Protein AF-A0A2S9XYD6-F1 (afdb_monomer)

Mean predicted aligned error: 16.91 Å

Radius of gyration: 27.88 Å; Cα contacts (8 Å, |Δi|>4): 523; chains: 1; bounding box: 84×80×68 Å

Nearest PDB structures (foldseek):
  3k44-assembly1_A  TM=4.300E-01  e=2.271E-01  Drosophila melanogaster
  6gta-assembly1_A  TM=2.934E-01  e=1.760E+00  Thermotoga maritima MSB8
  5suh-assembly1_C-2  TM=3.205E-01  e=5.047E+00  Mycolicibacterium smegmatis MC2 155
  5suh-assembly1_B-2  TM=2.736E-01  e=3.994E+00  Mycolicibacterium smegmatis MC2 155
  5suh-assembly1_A-2  TM=3.154E-01  e=6.015E+00  Mycolicibacterium smegmatis MC2 155

Solvent-accessible surface area (backbone atoms only — not comparable to full-atom values): 23695 Å² total; per-residue (Å²): 142,81,85,87,82,84,85,84,84,80,90,78,91,77,90,86,85,86,87,85,83,87,88,89,79,87,80,84,76,85,83,82,86,86,80,91,91,69,65,84,63,58,71,66,64,77,74,80,84,94,51,73,71,56,54,34,54,48,51,48,53,48,50,46,54,20,38,73,76,52,46,61,59,59,38,48,50,30,44,76,68,64,58,45,28,86,97,55,54,53,90,41,55,76,44,81,45,76,38,70,56,34,66,46,99,87,69,50,65,38,46,30,28,38,43,34,33,30,70,91,77,43,56,36,36,43,36,33,40,68,34,63,84,63,79,85,62,90,66,47,66,64,52,49,50,58,50,49,49,69,74,39,74,87,45,50,55,32,73,36,36,37,20,54,62,87,71,79,65,73,87,40,42,46,40,37,38,57,61,48,70,62,56,56,96,83,49,61,66,52,45,51,53,46,41,52,46,30,57,79,66,61,40,30,54,68,83,85,52,77,84,45,72,70,63,58,63,44,52,60,59,49,52,53,52,50,52,52,52,23,52,36,52,30,50,40,39,51,53,52,53,52,42,43,75,72,70,45,72,77,74,58,60,67,68,66,68,70,48,50,67,58,36,37,54,46,25,53,54,32,35,76,76,43,78,28,44,36,52,64,51,42,99,55,74,40,22,47,37,38,36,40,35,68,52,99,90,45,50,26,37,38,45,32,42,36,29,49,62,87,42,55,68,65,41,53,55,52,48,58,36,57,69,68,50,85,62,90,54,62,43,84,45,83,57,85,69,32,40,30,36,28,36,73,43,59,43,88,80,47,93,46,64,64,54,51,31,49,51,52,48,52,54,39,50,58,34,40,78,55,50,48,50,76,61,29,65,32,58,49,77,54,70,82,60,53,74,70,62,75,78,78,76,87,81,85,84,91,133

Sequence (399 aa):
MADVWVSSTIILAYDTEMTGAVSGELSPRIPRTLDERGGHLSALFRWQSGKRSQLENFCTEALASAIVSQPGPFLDLLECAEMLPAQVTAAQVEELRVSTQGPTETGKLVDLQLTLRLAGGKRAAVWIEVKVGTGLRTGQLESYAKELERVHGGEPWRLLVLSCTPEGPARDNLRWQQVRAMIPADAHSHWLDLRVFLEEKQVADIYDEGLTVHEFAMVDPARVVLRKVARAMAELSRRLAKAKQGGQSALWPKGFPNKEQKILNLVATTFRRGSGFVIGGYRVGPRLQLGVRATSEGPEAFVMIKTRKSHVQTRKKVWAVLDTIAEPTFGLVDAGPMEARGVSLALAKLSTQDELVGWWFGKLEVLADAGALELCGGSINTAEADEADEADEDGEDES

Organism: NCBI:txid215803

Structure (mmCIF, N/CA/C/O backbone):
data_AF-A0A2S9XYD6-F1
#
_entry.id   AF-A0A2S9XYD6-F1
#
loop_
_atom_site.group_PDB
_atom_site.id
_atom_site.type_symbol
_atom_site.label_atom_id
_atom_site.label_alt_id
_atom_site.label_comp_id
_atom_site.label_asym_id
_atom_site.label_entity_id
_atom_site.label_seq_id
_atom_site.pdbx_PDB_ins_code
_atom_site.Cartn_x
_atom_site.Cartn_y
_atom_site.Cartn_z
_atom_site.occupancy
_atom_site.B_iso_or_equiv
_atom_site.auth_seq_id
_atom_site.auth_comp_id
_atom_site.auth_asym_id
_atom_site.auth_atom_id
_atom_site.pdbx_PDB_model_num
ATOM 1 N N . MET A 1 1 ? -42.966 10.841 32.890 1.00 35.75 1 MET A N 1
ATOM 2 C CA . MET A 1 1 ? -42.869 11.333 31.502 1.00 35.75 1 MET A CA 1
ATOM 3 C C . MET A 1 1 ? -42.266 12.719 31.585 1.00 35.75 1 MET A C 1
ATOM 5 O O . MET A 1 1 ? -42.975 13.637 31.964 1.00 35.75 1 MET A O 1
ATOM 9 N N . ALA A 1 2 ? -40.949 12.819 31.417 1.00 26.22 2 ALA A N 1
ATOM 10 C CA . ALA A 1 2 ? -40.203 14.059 31.587 1.00 26.22 2 ALA A CA 1
ATOM 11 C C . ALA A 1 2 ? -39.113 14.138 30.510 1.00 26.22 2 ALA A C 1
ATOM 13 O O . ALA A 1 2 ? -38.232 13.283 30.451 1.00 26.22 2 ALA A O 1
ATOM 14 N N . ASP A 1 3 ? -39.316 15.115 29.634 1.00 26.77 3 ASP A N 1
ATOM 15 C CA . ASP A 1 3 ? -38.415 15.917 28.805 1.00 26.77 3 ASP A CA 1
ATOM 16 C C . ASP A 1 3 ? -36.954 15.476 28.626 1.00 26.77 3 ASP A C 1
ATOM 18 O O . ASP A 1 3 ? -36.132 15.513 29.541 1.00 26.77 3 ASP A O 1
ATOM 22 N N . VAL A 1 4 ? -36.614 15.186 27.367 1.00 26.62 4 VAL A N 1
ATOM 23 C CA . VAL A 1 4 ? -35.241 15.085 26.864 1.00 26.62 4 VAL A CA 1
ATOM 24 C C . VAL A 1 4 ? -34.813 16.459 26.349 1.00 26.62 4 VAL A C 1
ATOM 26 O O . VAL A 1 4 ? -35.324 16.945 25.342 1.00 26.62 4 VAL A O 1
ATOM 29 N N . TRP A 1 5 ? -33.852 17.076 27.033 1.00 22.19 5 TRP A N 1
ATOM 30 C CA . TRP A 1 5 ? -33.085 18.214 26.529 1.00 22.19 5 TRP A CA 1
ATOM 31 C C . TRP A 1 5 ? -31.882 17.694 25.733 1.00 22.19 5 TRP A C 1
ATOM 33 O O . TRP A 1 5 ? -30.969 17.101 26.306 1.00 22.19 5 TRP A O 1
ATOM 43 N N . VAL A 1 6 ? -31.853 17.942 24.422 1.00 25.81 6 VAL A N 1
ATOM 44 C CA . VAL A 1 6 ? -30.637 17.822 23.603 1.00 25.81 6 VAL A CA 1
ATOM 45 C C . VAL A 1 6 ? -30.049 19.221 23.455 1.00 25.81 6 VAL A C 1
ATOM 47 O O . VAL A 1 6 ? -30.620 20.074 22.781 1.00 25.81 6 VAL A O 1
ATOM 50 N N . SER A 1 7 ? -28.915 19.464 24.113 1.00 24.05 7 SER A N 1
ATOM 51 C CA . SER A 1 7 ? -28.093 20.655 23.898 1.00 24.05 7 SER A CA 1
ATOM 52 C C . SER A 1 7 ? -27.025 20.321 22.861 1.00 24.05 7 SER A C 1
ATOM 54 O O . SER A 1 7 ? -26.114 19.535 23.126 1.00 24.05 7 SER A O 1
ATOM 56 N N . SER A 1 8 ? -27.161 20.885 21.664 1.00 25.23 8 SER A N 1
ATOM 57 C CA . SER A 1 8 ? -26.139 20.858 20.620 1.00 25.23 8 SER A CA 1
ATOM 58 C C . SER A 1 8 ? -25.418 22.202 20.622 1.00 25.23 8 SER A C 1
ATOM 60 O O . SER A 1 8 ? -25.946 23.187 20.112 1.00 25.23 8 SER A O 1
ATOM 62 N N . THR A 1 9 ? -24.205 22.242 21.170 1.00 24.05 9 THR A N 1
ATOM 63 C CA . THR A 1 9 ? -23.305 23.392 21.018 1.00 24.05 9 THR A CA 1
ATOM 64 C C . THR A 1 9 ? -22.173 22.996 20.079 1.00 24.05 9 THR A C 1
ATOM 66 O O . THR A 1 9 ? -21.242 22.301 20.475 1.00 24.05 9 THR A O 1
ATOM 69 N N . ILE A 1 10 ? -22.263 23.447 18.828 1.00 27.02 10 ILE A N 1
ATOM 70 C CA . ILE A 1 10 ? -21.140 23.522 17.888 1.00 27.02 10 ILE A CA 1
ATOM 71 C C . ILE A 1 10 ? -20.657 24.973 17.933 1.00 27.02 10 ILE A C 1
ATOM 73 O O . ILE A 1 10 ? -21.407 25.882 17.579 1.00 27.02 10 ILE A O 1
ATOM 77 N N . ILE A 1 11 ? -19.423 25.202 18.385 1.00 24.36 11 ILE A N 1
ATOM 78 C CA . ILE A 1 11 ? -18.780 26.518 18.314 1.00 24.36 11 ILE A CA 1
ATOM 79 C C . ILE A 1 11 ? -18.077 26.611 16.958 1.00 24.36 11 ILE A C 1
ATOM 81 O O . ILE A 1 11 ? -17.048 25.980 16.741 1.00 24.36 11 ILE A O 1
ATOM 85 N N . LEU A 1 12 ? -18.634 27.413 16.053 1.00 26.06 12 LEU A N 1
ATOM 86 C CA . LEU A 1 12 ? -17.931 27.942 14.887 1.00 26.06 12 LEU A CA 1
ATOM 87 C C . LEU A 1 12 ? -17.745 29.440 15.118 1.00 26.06 12 LEU A C 1
ATOM 89 O O . LEU A 1 12 ? -18.715 30.195 15.116 1.00 26.06 12 LEU A O 1
ATOM 93 N N . ALA A 1 13 ? -16.504 29.863 15.343 1.00 24.27 13 ALA A N 1
ATOM 94 C CA . ALA A 1 13 ? -16.139 31.270 15.326 1.00 24.27 13 ALA A CA 1
ATOM 95 C C . ALA A 1 13 ? -15.828 31.675 13.879 1.00 24.27 13 ALA A C 1
ATOM 97 O O . ALA A 1 13 ? -14.881 31.162 13.286 1.00 24.27 13 ALA A O 1
ATOM 98 N N . TYR A 1 14 ? -16.617 32.593 13.324 1.00 25.62 14 TYR A N 1
ATOM 99 C CA . TYR A 1 14 ? -16.227 33.402 12.174 1.00 25.62 14 TYR A CA 1
ATOM 100 C C . TYR A 1 14 ? -16.579 34.854 12.466 1.00 25.62 14 TYR A C 1
ATOM 102 O O . TYR A 1 14 ? -17.727 35.179 12.762 1.00 25.62 14 TYR A O 1
ATOM 110 N N . ASP A 1 15 ? -15.549 35.688 12.398 1.00 24.64 15 ASP A N 1
ATOM 111 C CA . ASP A 1 15 ? -15.621 37.136 12.476 1.00 24.64 15 ASP A CA 1
ATOM 112 C C . ASP A 1 15 ? -15.988 37.691 11.090 1.00 24.64 15 ASP A C 1
ATOM 114 O O . ASP A 1 15 ? -15.498 37.211 10.061 1.00 24.64 15 ASP A O 1
ATOM 118 N N . THR A 1 16 ? -16.881 38.674 11.061 1.00 30.19 16 THR A N 1
ATOM 119 C CA . THR A 1 16 ? -17.364 39.342 9.848 1.00 30.19 16 THR A CA 1
ATOM 120 C C . THR A 1 16 ? -17.144 40.832 9.992 1.00 30.19 16 THR A C 1
ATOM 122 O O . THR A 1 16 ? -17.830 41.448 10.799 1.00 30.19 16 THR A O 1
ATOM 125 N N . GLU A 1 17 ? -16.348 41.425 9.104 1.00 28.00 17 GLU A N 1
ATOM 126 C CA . GLU A 1 17 ? -16.620 42.776 8.615 1.00 28.00 17 GLU A CA 1
ATOM 127 C C . GLU A 1 17 ? -16.407 42.867 7.101 1.00 28.00 17 GLU A C 1
ATOM 129 O O . GLU A 1 17 ? -15.483 42.304 6.515 1.00 28.00 17 GLU A O 1
ATOM 134 N N . MET A 1 18 ? -17.370 43.541 6.474 1.00 29.17 18 MET A N 1
ATOM 135 C CA . MET A 1 18 ? -17.528 43.745 5.042 1.00 29.17 18 MET A CA 1
ATOM 136 C C . MET A 1 18 ? -16.587 44.830 4.505 1.00 29.17 18 MET A C 1
ATOM 138 O O . MET A 1 18 ? -16.356 45.831 5.173 1.00 29.17 18 MET A O 1
ATOM 142 N N . THR A 1 19 ? -16.195 44.733 3.231 1.00 29.86 19 THR A N 1
ATOM 143 C CA . THR A 1 19 ? -16.656 45.613 2.125 1.00 29.86 19 THR A CA 1
ATOM 144 C C . THR A 1 19 ? -15.774 45.427 0.880 1.00 29.86 19 THR A C 1
ATOM 146 O O . THR A 1 19 ? -14.556 45.384 0.984 1.00 29.86 19 THR A O 1
ATOM 149 N N . GLY A 1 20 ? -16.386 45.365 -0.315 1.00 24.34 20 GLY A N 1
ATOM 150 C CA . GLY A 1 20 ? -15.692 45.687 -1.576 1.00 24.34 20 GLY A CA 1
ATOM 151 C C . GLY A 1 20 ? -15.721 44.653 -2.715 1.00 24.34 20 GLY A C 1
ATOM 152 O O . GLY A 1 20 ? -14.798 43.872 -2.866 1.00 24.34 20 GLY A O 1
ATOM 153 N N . ALA A 1 21 ? -16.755 44.749 -3.556 1.00 26.66 21 ALA A N 1
ATOM 154 C CA . ALA A 1 21 ? -16.766 44.597 -5.024 1.00 26.66 21 ALA A CA 1
ATOM 155 C C . ALA A 1 21 ? -16.168 43.359 -5.763 1.00 26.66 21 ALA A C 1
ATOM 157 O O . ALA A 1 21 ? -14.971 43.249 -5.980 1.00 26.66 21 ALA A O 1
ATOM 158 N N . VAL A 1 22 ? -17.106 42.592 -6.347 1.00 29.48 22 VAL A N 1
ATOM 159 C CA . VAL A 1 22 ? -17.207 42.092 -7.747 1.00 29.48 22 VAL A CA 1
ATOM 160 C C . VAL A 1 22 ? -16.173 41.099 -8.330 1.00 29.48 22 VAL A C 1
ATOM 162 O O . VAL A 1 22 ? -14.982 41.366 -8.434 1.00 29.48 22 VAL A O 1
ATOM 165 N N . SER A 1 23 ? -16.756 40.048 -8.938 1.00 27.61 23 SER A N 1
ATOM 166 C CA . SER A 1 23 ? -16.216 38.999 -9.831 1.00 27.61 23 SER A CA 1
ATOM 167 C C . SER A 1 23 ? -15.609 37.802 -9.088 1.00 27.61 23 SER A C 1
ATOM 169 O O . SER A 1 23 ? -14.739 37.958 -8.251 1.00 27.61 23 SER A O 1
ATOM 171 N N . GLY A 1 24 ? -16.056 36.561 -9.252 1.00 28.22 24 GLY A N 1
ATOM 172 C CA . GLY A 1 24 ? -16.915 35.969 -10.264 1.00 28.22 24 GLY A CA 1
ATOM 173 C C . GLY A 1 24 ? -16.474 34.520 -10.433 1.00 28.22 24 GLY A C 1
ATOM 174 O O . GLY A 1 24 ? -15.631 34.275 -11.273 1.00 28.22 24 GLY A O 1
ATOM 175 N N . GLU A 1 25 ? -16.995 33.601 -9.614 1.00 27.06 25 GLU A N 1
ATOM 176 C CA . GLU A 1 25 ? -17.104 32.161 -9.907 1.00 27.06 25 GLU A CA 1
ATOM 177 C C . GLU A 1 25 ? -17.920 31.476 -8.793 1.00 27.06 25 GLU A C 1
ATOM 179 O O . GLU A 1 25 ? -17.652 31.607 -7.598 1.00 27.06 25 GLU A O 1
ATOM 184 N N . LEU A 1 26 ? -19.006 30.817 -9.195 1.00 27.12 26 LEU A N 1
ATOM 185 C CA . LEU A 1 26 ? -20.009 30.207 -8.326 1.00 27.12 26 LEU A CA 1
ATOM 186 C C . LEU A 1 26 ? -19.462 28.925 -7.679 1.00 27.12 26 LEU A C 1
ATOM 188 O O . LEU A 1 26 ? -19.367 27.892 -8.333 1.00 27.12 26 LEU A O 1
ATOM 192 N N . SER A 1 27 ? -19.194 28.959 -6.372 1.00 25.78 27 SER A N 1
ATOM 193 C CA . SER A 1 27 ? -19.183 27.743 -5.546 1.00 25.78 27 SER A CA 1
ATOM 194 C C . SER A 1 27 ? -20.625 27.258 -5.337 1.00 25.78 27 SER A C 1
ATOM 196 O O . SER A 1 27 ? -21.444 28.033 -4.829 1.00 25.78 27 SER A O 1
ATOM 198 N N . PRO A 1 28 ? -20.995 26.015 -5.698 1.00 30.33 28 PRO A N 1
ATOM 199 C CA . PRO A 1 28 ? -22.345 25.538 -5.456 1.00 30.33 28 PRO A CA 1
ATOM 200 C C . PRO A 1 28 ? -22.537 25.149 -3.984 1.00 30.33 28 PRO A C 1
ATOM 202 O O . PRO A 1 28 ? -21.741 24.436 -3.375 1.00 30.33 28 PRO A O 1
ATOM 205 N N . ARG A 1 29 ? -23.639 25.663 -3.433 1.00 27.80 29 ARG A N 1
ATOM 206 C CA . ARG A 1 29 ? -24.170 25.437 -2.087 1.00 27.80 29 ARG A CA 1
ATOM 207 C C . ARG A 1 29 ? -24.565 23.970 -1.866 1.00 27.80 29 ARG A C 1
ATOM 209 O O . ARG A 1 29 ? -25.111 23.329 -2.758 1.00 27.80 29 ARG A O 1
ATOM 216 N N . ILE A 1 30 ? -24.380 23.503 -0.632 1.00 29.67 30 ILE A N 1
ATOM 217 C CA . ILE A 1 30 ? -24.908 22.239 -0.093 1.00 29.67 30 ILE A CA 1
ATOM 218 C C . ILE A 1 30 ? -26.448 22.229 -0.221 1.00 29.67 30 ILE A C 1
ATOM 220 O O . ILE A 1 30 ? -27.086 23.152 0.299 1.00 29.67 30 ILE A O 1
ATOM 224 N N . PRO A 1 31 ? -27.082 21.224 -0.859 1.00 28.16 31 PRO A N 1
ATOM 225 C CA . PRO A 1 31 ? -28.531 21.074 -0.815 1.00 28.16 31 PRO A CA 1
ATOM 226 C C . PRO A 1 31 ? -28.975 20.623 0.578 1.00 28.16 31 PRO A C 1
ATOM 228 O O . PRO A 1 31 ? -28.458 19.655 1.134 1.00 28.16 31 PRO A O 1
ATOM 231 N N . ARG A 1 32 ? -29.956 21.336 1.135 1.00 35.06 32 ARG A N 1
ATOM 232 C CA . ARG A 1 32 ? -30.707 20.910 2.317 1.00 35.06 32 ARG A CA 1
ATOM 233 C C . ARG A 1 32 ? -31.740 19.865 1.887 1.00 35.06 32 ARG A C 1
ATOM 235 O O . ARG A 1 32 ? -32.414 20.065 0.883 1.00 35.06 32 ARG A O 1
ATOM 242 N N . THR A 1 33 ? -31.874 18.824 2.709 1.00 35.66 33 THR A N 1
ATOM 243 C CA . THR A 1 33 ? -32.830 17.697 2.665 1.00 35.66 33 THR A CA 1
ATOM 244 C C . THR A 1 33 ? -32.570 16.612 1.611 1.00 35.66 33 THR A C 1
ATOM 246 O O . THR A 1 33 ? -32.546 16.871 0.413 1.00 35.66 33 THR A O 1
ATOM 249 N N . LEU A 1 34 ? -32.379 15.382 2.098 1.00 32.84 34 LEU A N 1
ATOM 250 C CA . LEU A 1 34 ? -32.298 14.140 1.330 1.00 32.84 34 LEU A CA 1
ATOM 251 C C . LEU A 1 34 ? -33.187 13.122 2.042 1.00 32.84 34 LEU A C 1
ATOM 253 O O . LEU A 1 34 ? -32.798 12.571 3.069 1.00 32.84 34 LEU A O 1
ATOM 257 N N . ASP A 1 35 ? -34.381 12.943 1.494 1.00 33.41 35 ASP A N 1
ATOM 258 C CA . ASP A 1 35 ? -35.234 11.797 1.760 1.00 33.41 35 ASP A CA 1
ATOM 259 C C . ASP A 1 35 ? -35.180 10.874 0.531 1.00 33.41 35 ASP A C 1
ATOM 261 O O . ASP A 1 35 ? -35.045 11.341 -0.603 1.00 33.41 35 ASP A O 1
ATOM 265 N N . GLU A 1 36 ? -35.279 9.576 0.804 1.00 33.44 36 GLU A N 1
ATOM 266 C CA . GLU A 1 36 ? -35.533 8.461 -0.117 1.00 33.44 36 GLU A CA 1
ATOM 267 C C . GLU A 1 36 ? -34.445 8.055 -1.158 1.00 33.44 36 GLU A C 1
ATOM 269 O O . GLU A 1 36 ? -34.205 8.712 -2.170 1.00 33.44 36 GLU A O 1
ATOM 274 N N . ARG A 1 37 ? -33.927 6.816 -0.980 1.00 32.84 37 ARG A N 1
ATOM 275 C CA . ARG A 1 37 ? -33.221 5.920 -1.949 1.00 32.84 37 ARG A CA 1
ATOM 276 C C . ARG A 1 37 ? -31.680 5.877 -1.990 1.00 32.84 37 ARG A C 1
ATOM 278 O O . ARG A 1 37 ? -31.088 5.771 -3.063 1.00 32.84 37 ARG A O 1
ATOM 285 N N . GLY A 1 38 ? -31.021 5.800 -0.838 1.00 29.92 38 GLY A N 1
ATOM 286 C CA . GLY A 1 38 ? -29.639 5.305 -0.747 1.00 29.92 38 GLY A CA 1
ATOM 287 C C . GLY A 1 38 ? -29.174 5.252 0.702 1.00 29.92 38 GLY A C 1
ATOM 288 O O . GLY A 1 38 ? -29.440 6.193 1.442 1.00 29.92 38 GLY A O 1
ATOM 289 N N . GLY A 1 39 ? -28.525 4.161 1.125 1.00 36.75 39 GLY A N 1
ATOM 290 C CA . GLY A 1 39 ? -28.018 4.012 2.496 1.00 36.75 39 GLY A CA 1
ATOM 291 C C . GLY A 1 39 ? -27.158 5.209 2.918 1.00 36.75 39 GLY A C 1
ATOM 292 O O . GLY A 1 39 ? -26.486 5.812 2.082 1.00 36.75 39 GLY A O 1
ATOM 293 N N . HIS A 1 40 ? -27.186 5.574 4.199 1.00 51.25 40 HIS A N 1
ATOM 294 C CA . HIS A 1 40 ? -26.602 6.811 4.740 1.00 51.25 40 HIS A CA 1
ATOM 295 C C . HIS A 1 40 ? -25.103 7.025 4.431 1.00 51.25 40 HIS A C 1
ATOM 297 O O . HIS A 1 40 ? -24.662 8.172 4.346 1.00 51.25 40 HIS A O 1
ATOM 303 N N . LEU A 1 41 ? -24.324 5.969 4.166 1.00 50.09 41 LEU A N 1
ATOM 304 C CA . LEU A 1 41 ? -22.920 6.088 3.745 1.00 50.09 41 LEU A CA 1
ATOM 305 C C . LEU A 1 41 ? -22.760 6.485 2.265 1.00 50.09 41 LEU A C 1
ATOM 307 O O . LEU A 1 41 ? -21.732 7.040 1.883 1.00 50.09 41 LEU A O 1
ATOM 311 N N . SER A 1 42 ? -23.790 6.313 1.429 1.00 41.66 42 SER A N 1
ATOM 312 C CA . SER A 1 42 ? -23.793 6.683 -0.002 1.00 41.66 42 SER A CA 1
ATOM 313 C C . SER A 1 42 ? -23.531 8.178 -0.238 1.00 41.66 42 SER A C 1
ATOM 315 O O . SER A 1 42 ? -23.054 8.573 -1.303 1.00 41.66 42 SER A O 1
ATOM 317 N N . ALA A 1 43 ? -23.834 9.025 0.752 1.00 43.59 43 ALA A N 1
ATOM 318 C CA . ALA A 1 43 ? -23.512 10.449 0.725 1.00 43.59 43 ALA A CA 1
ATOM 319 C C . ALA A 1 43 ? -22.004 10.709 0.912 1.00 43.59 43 ALA A C 1
ATOM 321 O O . ALA A 1 43 ? -21.460 11.602 0.264 1.00 43.59 43 ALA A O 1
ATOM 322 N N . LEU A 1 44 ? -21.320 9.889 1.721 1.00 49.06 44 LEU A N 1
ATOM 323 C CA . LEU A 1 44 ? -19.862 9.919 1.882 1.00 49.06 44 LEU A CA 1
ATOM 324 C C . LEU A 1 44 ? -19.147 9.363 0.633 1.00 49.06 44 LEU A C 1
ATOM 326 O O . LEU A 1 44 ? -18.075 9.846 0.273 1.00 49.06 44 LEU A O 1
ATOM 330 N N . PHE A 1 45 ? -19.757 8.409 -0.085 1.00 44.59 45 PHE A N 1
ATOM 331 C CA . PHE A 1 45 ? -19.200 7.808 -1.311 1.00 44.59 45 PHE A CA 1
ATOM 332 C C . PHE A 1 45 ? -19.023 8.787 -2.487 1.00 44.59 45 PHE A C 1
ATOM 334 O O . PHE A 1 45 ? -18.202 8.534 -3.370 1.00 44.59 45 PHE A O 1
ATOM 341 N N . ARG A 1 46 ? -19.744 9.919 -2.531 1.00 43.44 46 ARG A N 1
ATOM 342 C CA . ARG A 1 46 ? -19.693 10.861 -3.675 1.00 43.44 46 ARG A CA 1
ATOM 343 C C . ARG A 1 46 ? -18.426 11.724 -3.741 1.00 43.44 46 ARG A C 1
ATOM 345 O O . ARG A 1 46 ? -18.330 12.588 -4.610 1.00 43.44 46 ARG A O 1
ATOM 352 N N . TRP A 1 47 ? -17.446 11.495 -2.870 1.00 41.97 47 TRP A N 1
ATOM 353 C CA . TRP A 1 47 ? -16.236 12.310 -2.773 1.00 41.97 47 TRP A CA 1
ATOM 354 C C . TRP A 1 47 ? -14.960 11.475 -2.970 1.00 41.97 47 TRP A C 1
ATOM 356 O O . TRP A 1 47 ? -14.156 11.316 -2.056 1.00 41.97 47 TRP A O 1
ATOM 366 N N . GLN A 1 48 ? -14.751 10.915 -4.168 1.00 41.16 48 GLN A N 1
ATOM 367 C CA . GLN A 1 48 ? -13.482 10.256 -4.508 1.00 41.16 48 GLN A CA 1
ATOM 368 C C . GLN A 1 48 ? -12.828 10.838 -5.764 1.00 41.16 48 GLN A C 1
ATOM 370 O O . GLN A 1 48 ? -13.205 10.526 -6.889 1.00 41.16 48 GLN A O 1
ATOM 375 N N . SER A 1 49 ? -11.752 11.604 -5.548 1.00 35.81 49 SER A N 1
ATOM 376 C CA . SER A 1 49 ? -10.638 11.707 -6.494 1.00 35.81 49 SER A CA 1
ATOM 377 C C . SER A 1 49 ? -9.310 11.990 -5.761 1.00 35.81 49 SER A C 1
ATOM 379 O O . SER A 1 49 ? -8.978 13.134 -5.454 1.00 35.81 49 SER A O 1
ATOM 381 N N . GLY A 1 50 ? -8.512 10.937 -5.541 1.00 42.81 50 GLY A N 1
ATOM 382 C CA . GLY A 1 50 ? -7.064 10.993 -5.791 1.00 42.81 50 GLY A CA 1
ATOM 383 C C . GLY A 1 50 ? -6.068 11.197 -4.640 1.00 42.81 50 GLY A C 1
ATOM 384 O O . GLY A 1 50 ? -4.872 11.152 -4.923 1.00 42.81 50 GLY A O 1
ATOM 385 N N . LYS A 1 51 ? -6.453 11.394 -3.368 1.00 50.06 51 LYS A N 1
ATOM 386 C CA . LYS A 1 51 ? -5.462 11.608 -2.280 1.00 50.06 51 LYS A CA 1
ATOM 387 C C . LYS A 1 51 ? -5.586 10.583 -1.147 1.00 50.06 51 LYS A C 1
ATOM 389 O O . LYS A 1 51 ? -6.661 10.412 -0.592 1.00 50.06 51 LYS A O 1
ATOM 394 N N . ARG A 1 52 ? -4.467 9.951 -0.749 1.00 51.69 52 ARG A N 1
ATOM 395 C CA . ARG A 1 52 ? -4.409 8.952 0.350 1.00 51.69 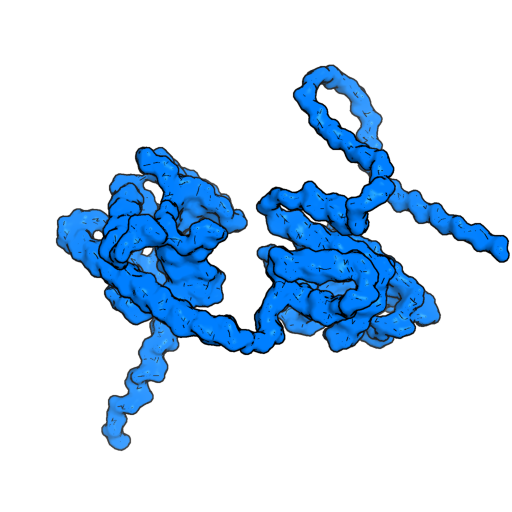52 ARG A CA 1
ATOM 396 C C . ARG A 1 52 ? -4.999 9.463 1.673 1.00 51.69 52 ARG A C 1
ATOM 398 O O . ARG A 1 52 ? -5.695 8.717 2.342 1.00 51.69 52 ARG A O 1
ATOM 405 N N . SER A 1 53 ? -4.815 10.748 1.981 1.00 63.59 53 SER A N 1
ATOM 406 C CA . SER A 1 53 ? -5.408 11.388 3.165 1.00 63.59 53 SER A CA 1
ATOM 407 C C . SER A 1 53 ? -6.942 11.435 3.140 1.00 63.59 53 SER A C 1
ATOM 409 O O . SER A 1 53 ? -7.568 11.519 4.185 1.00 63.59 53 SER A O 1
ATOM 411 N N . GLN A 1 54 ? -7.574 11.399 1.961 1.00 73.12 54 GLN A N 1
ATOM 412 C CA . GLN A 1 54 ? -9.039 11.356 1.850 1.00 73.12 54 GLN A CA 1
ATOM 413 C C . GLN A 1 54 ? -9.579 9.955 2.135 1.00 73.12 54 GLN A C 1
ATOM 415 O O . GLN A 1 54 ? -10.657 9.829 2.702 1.00 73.12 54 GLN A O 1
ATOM 420 N N . LEU A 1 55 ? -8.827 8.918 1.752 1.00 78.06 55 LEU A N 1
ATOM 421 C CA . LEU A 1 55 ? -9.196 7.534 2.025 1.00 78.06 55 LEU A CA 1
ATOM 422 C C . LEU A 1 55 ? -9.124 7.230 3.526 1.00 78.06 55 LEU A C 1
ATOM 424 O O . LEU A 1 55 ? -10.057 6.641 4.056 1.00 78.06 55 LEU A O 1
ATOM 428 N N . GLU A 1 56 ? -8.066 7.681 4.204 1.00 83.31 56 GLU A N 1
ATOM 429 C CA . GLU A 1 56 ? -7.933 7.561 5.664 1.00 83.31 56 GLU A CA 1
ATOM 430 C C . GLU A 1 56 ? -9.085 8.268 6.384 1.00 83.31 56 GLU A C 1
ATOM 432 O O . GLU A 1 56 ? -9.808 7.621 7.134 1.00 83.31 56 GLU A O 1
ATOM 437 N N . ASN A 1 57 ? -9.346 9.541 6.061 1.00 83.50 57 ASN A N 1
ATOM 438 C CA . ASN A 1 57 ? -10.468 10.286 6.643 1.00 83.50 57 ASN A CA 1
ATOM 439 C C . ASN A 1 57 ? -11.818 9.597 6.403 1.00 83.50 57 ASN A C 1
ATOM 441 O O . ASN A 1 57 ? -12.630 9.505 7.317 1.00 83.50 57 ASN A O 1
ATOM 445 N N . PHE A 1 58 ? -12.064 9.098 5.187 1.00 86.19 58 PHE A N 1
ATOM 446 C CA . PHE A 1 58 ? -13.298 8.374 4.888 1.00 86.19 58 PHE A CA 1
ATOM 447 C C . PHE A 1 58 ? -13.429 7.111 5.744 1.00 86.19 58 PHE A C 1
ATOM 449 O O . PHE A 1 58 ? -14.495 6.875 6.301 1.00 86.19 58 PHE A O 1
ATOM 456 N N . CYS A 1 59 ? -12.365 6.311 5.865 1.00 89.31 59 CYS A N 1
ATOM 457 C CA . CYS A 1 59 ? -12.401 5.088 6.668 1.00 89.31 59 CYS A CA 1
ATOM 458 C C . CYS A 1 59 ? -12.680 5.397 8.141 1.00 89.31 59 CYS A C 1
ATOM 460 O O . CYS A 1 59 ? -13.478 4.701 8.763 1.00 89.31 59 CYS A O 1
ATOM 462 N N . THR A 1 60 ? -12.080 6.464 8.676 1.00 91.50 60 THR A N 1
ATOM 463 C CA . THR A 1 60 ? -12.333 6.948 10.038 1.00 91.50 60 THR A CA 1
ATOM 464 C C . THR A 1 60 ? -13.803 7.316 10.246 1.00 91.50 60 THR A C 1
ATOM 466 O O . THR A 1 60 ? -14.424 6.837 11.192 1.00 91.50 60 THR A O 1
ATOM 469 N N . GLU A 1 61 ? -14.385 8.117 9.351 1.00 89.19 61 GLU A N 1
ATOM 470 C CA . GLU A 1 61 ? -15.791 8.542 9.435 1.00 89.19 61 GLU A CA 1
ATOM 471 C C . GLU A 1 61 ? -16.768 7.372 9.240 1.00 89.19 61 GLU A C 1
ATOM 473 O O . GLU A 1 61 ? -17.754 7.243 9.969 1.00 89.19 61 GLU A O 1
ATOM 478 N N . ALA A 1 62 ? -16.487 6.481 8.285 1.00 91.12 62 ALA A N 1
ATOM 479 C CA . ALA A 1 62 ? -17.307 5.302 8.028 1.00 91.12 62 ALA A CA 1
ATOM 480 C C . ALA A 1 62 ? -17.298 4.344 9.229 1.00 91.12 62 ALA A C 1
ATOM 482 O O . ALA A 1 62 ? -18.358 3.881 9.654 1.00 91.12 62 ALA A O 1
ATOM 483 N N . LEU A 1 63 ? -16.124 4.110 9.825 1.00 95.31 63 LEU A N 1
ATOM 484 C CA . LEU A 1 63 ? -15.992 3.327 11.050 1.00 95.31 63 LEU A CA 1
ATOM 485 C C . LEU A 1 63 ? -16.726 3.993 12.218 1.00 95.31 63 LEU A C 1
ATOM 487 O O . LEU A 1 63 ? -17.498 3.327 12.904 1.00 95.31 63 LEU A O 1
ATOM 491 N N . ALA A 1 64 ? -16.550 5.301 12.421 1.00 93.75 64 ALA A N 1
ATOM 492 C CA . ALA A 1 64 ? -17.243 6.035 13.476 1.00 93.75 64 ALA A CA 1
ATOM 493 C C . ALA A 1 64 ? -18.769 5.914 13.346 1.00 93.75 64 ALA A C 1
ATOM 495 O O . ALA A 1 64 ? -19.456 5.608 14.320 1.00 93.75 64 ALA A O 1
ATOM 496 N N . SER A 1 65 ? -19.299 6.081 12.131 1.00 91.25 65 SER A N 1
ATOM 497 C CA . SER A 1 65 ? -20.729 5.944 11.841 1.00 91.25 65 SER A CA 1
ATOM 498 C C . SER A 1 65 ? -21.253 4.526 12.092 1.00 91.25 65 SER A C 1
ATOM 500 O O . SER A 1 65 ? -22.356 4.351 12.622 1.00 91.25 65 SER A O 1
ATOM 502 N N . ALA A 1 66 ? -20.461 3.505 11.752 1.00 94.12 66 ALA A N 1
ATOM 503 C CA . ALA A 1 66 ? -20.799 2.113 12.019 1.00 94.12 66 ALA A CA 1
ATOM 504 C C . ALA A 1 66 ? -20.852 1.832 13.531 1.00 94.12 66 ALA A C 1
ATOM 506 O O . ALA A 1 66 ? -21.873 1.342 14.023 1.00 94.12 66 ALA A O 1
ATOM 507 N N . ILE A 1 67 ? -19.832 2.265 14.280 1.00 95.31 67 ILE A N 1
ATOM 508 C CA . ILE A 1 67 ? -19.767 2.137 15.742 1.00 95.31 67 ILE A CA 1
ATOM 509 C C . ILE A 1 67 ? -20.946 2.850 16.415 1.00 95.31 67 ILE A C 1
ATOM 511 O O . ILE A 1 67 ? -21.590 2.261 17.276 1.00 95.31 67 ILE A O 1
ATOM 515 N N . VAL A 1 68 ? -21.270 4.087 16.023 1.00 93.50 68 VAL A N 1
ATOM 516 C CA . VAL A 1 68 ? -22.413 4.828 16.595 1.00 93.50 68 VAL A CA 1
ATOM 517 C C . VAL A 1 68 ? -23.729 4.087 16.361 1.00 93.50 68 VAL A C 1
ATOM 519 O O . VAL A 1 68 ? -24.569 4.037 17.257 1.00 93.50 68 VAL A O 1
ATOM 522 N N . SER A 1 69 ? -23.914 3.504 15.173 1.00 91.44 69 SER A N 1
ATOM 523 C CA . SER A 1 69 ? -25.154 2.796 14.832 1.00 91.44 69 SER A CA 1
ATOM 524 C C . SER A 1 69 ? -25.326 1.472 15.575 1.00 91.44 69 SER A C 1
ATOM 526 O O . SER A 1 69 ? -26.441 1.106 15.939 1.00 91.44 69 SER A O 1
ATOM 528 N N . GLN A 1 70 ? -24.227 0.755 15.810 1.00 92.94 70 GLN A N 1
ATOM 529 C CA . GLN A 1 70 ? -24.224 -0.527 16.501 1.00 92.94 70 GLN A CA 1
ATOM 530 C C . GLN A 1 70 ? -22.845 -0.728 17.157 1.00 92.94 70 GLN A C 1
ATOM 532 O O . GLN A 1 70 ? -21.936 -1.235 16.499 1.00 92.94 70 GLN A O 1
ATOM 537 N N . PRO A 1 71 ? -22.672 -0.337 18.437 1.00 93.38 71 PRO A N 1
ATOM 538 C CA . PRO A 1 71 ? -21.376 -0.377 19.124 1.00 93.38 71 PRO A CA 1
ATOM 539 C C . PRO A 1 71 ? -20.815 -1.776 19.376 1.00 93.38 71 PRO A C 1
ATOM 541 O O . PRO A 1 71 ? -19.600 -1.964 19.341 1.00 93.38 71 PRO A O 1
ATOM 544 N N . GLY A 1 72 ? -21.709 -2.733 19.655 1.00 92.25 72 GLY A N 1
ATOM 545 C CA . GLY A 1 72 ? -21.383 -4.070 20.166 1.00 92.25 72 GLY A CA 1
ATOM 546 C C . GLY A 1 72 ? -20.254 -4.765 19.408 1.00 92.25 72 GLY A C 1
ATOM 547 O O . GLY A 1 72 ? -19.230 -5.032 20.028 1.00 92.25 72 GLY A O 1
ATOM 548 N N . PRO A 1 73 ? -20.358 -4.936 18.074 1.00 93.44 73 PRO A N 1
ATOM 549 C CA . PRO A 1 73 ? -19.326 -5.604 17.295 1.00 93.44 73 PRO A CA 1
ATOM 550 C C . PRO A 1 73 ? -17.916 -5.051 17.567 1.00 93.44 73 PRO A C 1
ATOM 552 O O . PRO A 1 73 ? -16.968 -5.814 17.742 1.00 93.44 73 PRO A O 1
ATOM 555 N N . PHE A 1 74 ? -17.750 -3.724 17.601 1.00 95.06 74 PHE A N 1
ATOM 556 C CA . PHE A 1 74 ? -16.419 -3.130 17.751 1.00 95.06 74 PHE A CA 1
ATOM 557 C C . PHE A 1 74 ? -15.900 -3.240 19.184 1.00 95.06 74 PHE A C 1
ATOM 559 O O . PHE A 1 74 ? -14.708 -3.452 19.385 1.00 95.06 74 PHE A O 1
ATOM 566 N N . LEU A 1 75 ? -16.782 -3.119 20.180 1.00 94.50 75 LEU A N 1
ATOM 567 C CA . LEU A 1 75 ? -16.416 -3.329 21.581 1.00 94.50 75 LEU A CA 1
ATOM 568 C C . LEU A 1 75 ? -15.990 -4.780 21.834 1.00 94.50 75 LEU A C 1
ATOM 570 O O . LEU A 1 75 ? -14.981 -4.990 22.503 1.00 94.50 75 LEU A O 1
ATOM 574 N N . ASP A 1 76 ? -16.690 -5.748 21.242 1.00 93.12 76 ASP A N 1
ATOM 575 C CA . ASP A 1 76 ? -16.342 -7.169 21.324 1.00 93.12 76 ASP A CA 1
ATOM 576 C C . ASP A 1 76 ? -14.975 -7.435 20.682 1.00 93.12 76 ASP A C 1
ATOM 578 O O . ASP A 1 76 ? -14.133 -8.112 21.269 1.00 93.12 76 ASP A O 1
ATOM 582 N N . LEU A 1 77 ? -14.699 -6.840 19.512 1.00 94.06 77 LEU A N 1
ATOM 583 C CA . LEU A 1 77 ? -13.375 -6.919 18.891 1.00 94.06 77 LEU A CA 1
ATOM 584 C C . LEU A 1 77 ? -12.289 -6.332 19.800 1.00 94.06 77 LEU A C 1
ATOM 586 O O . LEU A 1 77 ? -11.234 -6.947 19.961 1.00 94.06 77 LEU A O 1
ATOM 590 N N . LEU A 1 78 ? -12.529 -5.155 20.385 1.00 94.12 78 LEU A N 1
ATOM 591 C CA . LEU A 1 78 ? -11.572 -4.535 21.298 1.00 94.12 78 LEU A CA 1
ATOM 592 C C . LEU A 1 78 ? -11.351 -5.387 22.553 1.00 94.12 78 LEU A C 1
ATOM 594 O O . LEU A 1 78 ? -10.230 -5.433 23.048 1.00 94.12 78 LEU A O 1
ATOM 598 N N . GLU A 1 79 ? -12.369 -6.070 23.072 1.00 93.06 79 GLU A N 1
ATOM 599 C CA . GLU A 1 79 ? -12.216 -6.983 24.207 1.00 93.06 79 GLU A CA 1
ATOM 600 C C . GLU A 1 79 ? -11.432 -8.243 23.818 1.00 93.06 79 GLU A C 1
ATOM 602 O O . GLU A 1 79 ? -10.430 -8.559 24.459 1.00 93.06 79 GLU A O 1
ATOM 607 N N . CYS A 1 80 ? -11.819 -8.924 22.734 1.00 88.62 80 CYS A N 1
ATOM 608 C CA . CYS A 1 80 ? -11.159 -10.144 22.261 1.00 88.62 80 CYS A CA 1
ATOM 609 C C . CYS A 1 80 ? -9.696 -9.924 21.864 1.00 88.62 80 CYS A C 1
ATOM 611 O O . CYS A 1 80 ? -8.873 -10.821 22.032 1.00 88.62 80 CYS A O 1
ATOM 613 N N . ALA A 1 81 ? -9.366 -8.748 21.331 1.00 87.44 81 ALA A N 1
ATOM 614 C CA . ALA A 1 81 ? -7.996 -8.378 20.995 1.00 87.44 81 ALA A CA 1
ATOM 615 C C . ALA A 1 81 ? -7.192 -7.876 22.209 1.00 87.44 81 ALA A C 1
ATOM 617 O O . ALA A 1 81 ? -6.054 -7.444 22.034 1.00 87.44 81 ALA A O 1
ATOM 618 N N . GLU A 1 82 ? -7.778 -7.886 23.413 1.00 88.88 82 GLU A N 1
ATOM 619 C CA . GLU A 1 82 ? -7.211 -7.289 24.622 1.00 88.88 82 GLU A CA 1
ATOM 620 C C . GLU A 1 82 ? -6.779 -5.838 24.377 1.00 88.88 82 GLU A C 1
ATOM 622 O O . GLU A 1 82 ? -5.672 -5.464 24.746 1.00 88.88 82 GLU A O 1
ATOM 627 N N . MET A 1 83 ? -7.621 -5.036 23.716 1.00 90.06 83 MET A N 1
ATOM 628 C CA . MET A 1 83 ? -7.400 -3.640 23.295 1.00 90.06 83 MET A CA 1
ATOM 629 C C . MET A 1 83 ? -8.252 -2.618 24.057 1.00 90.06 83 MET A C 1
ATOM 631 O O . MET A 1 83 ? -8.088 -1.410 23.872 1.00 90.06 83 MET A O 1
ATOM 635 N N . LEU A 1 84 ? -9.131 -3.070 24.950 1.00 90.44 84 LEU A N 1
ATOM 636 C CA . LEU A 1 84 ? -9.757 -2.195 25.937 1.00 90.44 84 LEU A CA 1
ATOM 637 C C . LEU A 1 84 ? -8.735 -1.752 27.005 1.00 90.44 84 LEU A C 1
ATOM 639 O O . LEU A 1 84 ? -7.691 -2.397 27.189 1.00 90.44 84 LEU A O 1
ATOM 643 N N . PRO A 1 85 ? -8.987 -0.636 27.714 1.00 87.38 85 PRO A N 1
ATOM 644 C CA . PRO A 1 85 ? -8.217 -0.282 28.899 1.00 87.38 85 PRO A CA 1
ATOM 645 C C . PRO A 1 85 ? -8.301 -1.402 29.941 1.00 87.38 85 PRO A C 1
ATOM 647 O O . PRO A 1 85 ? -9.304 -2.111 30.029 1.00 87.38 85 PRO A O 1
ATOM 650 N N . ALA A 1 86 ? -7.248 -1.568 30.743 1.00 81.25 86 ALA A N 1
ATOM 651 C CA . ALA A 1 86 ? -7.201 -2.638 31.734 1.00 81.25 86 ALA A CA 1
ATOM 652 C C . ALA A 1 86 ? -8.438 -2.603 32.653 1.00 81.25 86 ALA A C 1
ATOM 654 O O . ALA A 1 86 ? -8.830 -1.537 33.126 1.00 81.25 86 ALA A O 1
ATOM 655 N N . GLN A 1 87 ? -9.004 -3.782 32.940 1.00 81.81 87 GLN A N 1
ATOM 656 C CA . GLN A 1 87 ? -10.187 -3.971 33.800 1.00 81.81 87 GLN A CA 1
ATOM 657 C C . GLN A 1 87 ? -11.517 -3.458 33.215 1.00 81.81 87 GLN A C 1
ATOM 659 O O . GLN A 1 87 ? -12.509 -3.419 33.944 1.00 81.81 87 GLN A O 1
ATOM 664 N N . VAL A 1 88 ? -11.549 -3.084 31.932 1.00 87.38 88 VAL A N 1
ATOM 665 C CA . VAL A 1 88 ? -12.773 -2.722 31.205 1.00 87.38 88 VAL A CA 1
ATOM 666 C C . VAL A 1 88 ? -13.194 -3.880 30.303 1.00 87.38 88 VAL A C 1
ATOM 668 O O . VAL A 1 88 ? -12.383 -4.367 29.520 1.00 87.38 88 VAL A O 1
ATOM 671 N N . THR A 1 89 ? -14.460 -4.288 30.385 1.00 90.12 89 THR A N 1
ATOM 672 C CA . THR A 1 89 ? -15.081 -5.256 29.461 1.00 90.12 89 THR A CA 1
ATOM 673 C C . THR A 1 89 ? -16.187 -4.592 28.643 1.00 90.12 89 THR A C 1
ATOM 675 O O . THR A 1 89 ? -16.773 -3.597 29.082 1.00 90.12 89 THR A O 1
ATOM 678 N N . ALA A 1 90 ? -16.514 -5.132 27.466 1.00 89.06 90 ALA A N 1
ATOM 679 C CA . ALA A 1 90 ? -17.580 -4.603 26.613 1.00 89.06 90 ALA A CA 1
ATOM 680 C C . ALA A 1 90 ? -18.931 -4.598 27.348 1.00 89.06 90 ALA A C 1
ATOM 682 O O . ALA A 1 90 ? -19.678 -3.623 27.284 1.00 89.06 90 ALA A O 1
ATOM 683 N N . ALA A 1 91 ? -19.194 -5.638 28.146 1.00 89.75 91 ALA A N 1
ATOM 684 C CA . ALA A 1 91 ? -20.414 -5.773 28.945 1.00 89.75 91 ALA A CA 1
ATOM 685 C C . ALA A 1 91 ? -20.588 -4.691 30.031 1.00 89.75 91 ALA A C 1
ATOM 687 O O . ALA A 1 91 ? -21.696 -4.496 30.528 1.00 89.75 91 ALA A O 1
ATOM 688 N N . GLN A 1 92 ? -19.517 -3.996 30.430 1.00 90.56 92 GLN A N 1
ATOM 689 C CA . GLN A 1 92 ? -19.583 -2.918 31.422 1.00 90.56 92 GLN A CA 1
ATOM 690 C C . GLN A 1 92 ? -19.949 -1.557 30.820 1.00 90.56 92 GLN A C 1
ATOM 692 O O . GLN A 1 92 ? -20.195 -0.621 31.583 1.00 90.56 92 GLN A O 1
ATOM 697 N N . VAL A 1 93 ? -19.945 -1.415 29.492 1.00 92.38 93 VAL A N 1
ATOM 698 C CA . VAL A 1 93 ? -20.170 -0.137 28.807 1.00 92.38 93 VAL A CA 1
ATOM 699 C C . VAL A 1 93 ? -21.668 0.184 28.767 1.00 92.38 93 VAL A C 1
ATOM 701 O O . VAL A 1 93 ? -22.445 -0.499 28.110 1.00 92.38 93 VAL A O 1
ATOM 704 N N . GLU A 1 94 ? -22.073 1.256 29.449 1.00 93.38 94 GLU A N 1
ATOM 705 C CA . GLU A 1 94 ? -23.461 1.742 29.482 1.00 93.38 94 GLU A CA 1
ATOM 706 C C . GLU A 1 94 ? -23.738 2.820 28.425 1.00 93.38 94 GLU A C 1
ATOM 708 O O . GLU A 1 94 ? -24.847 2.922 27.905 1.00 93.38 94 GLU A O 1
ATOM 713 N N . GLU A 1 95 ? -22.749 3.669 28.135 1.00 93.25 95 GLU A N 1
ATOM 714 C CA . GLU A 1 95 ? -22.833 4.717 27.112 1.00 93.25 95 GLU A CA 1
ATOM 715 C C . GLU A 1 95 ? -21.508 4.781 26.351 1.00 93.25 95 GLU A C 1
ATOM 717 O O . GLU A 1 95 ? -20.432 4.754 26.954 1.00 93.25 95 GLU A O 1
ATOM 722 N N . LEU A 1 96 ? -21.596 4.909 25.028 1.00 93.88 96 LEU A N 1
ATOM 723 C CA . LEU A 1 96 ? -20.463 5.144 24.145 1.00 93.88 96 LEU A CA 1
ATOM 724 C C . LEU A 1 96 ? -20.658 6.472 23.417 1.00 93.88 96 LEU A C 1
ATOM 726 O O . LEU A 1 96 ? -21.707 6.719 22.823 1.00 93.88 96 LEU A O 1
ATOM 730 N N . ARG A 1 97 ? -19.615 7.300 23.412 1.00 94.00 97 ARG A N 1
ATOM 731 C CA . ARG A 1 97 ? -19.503 8.451 22.514 1.00 94.00 97 ARG A CA 1
ATOM 732 C C . ARG A 1 97 ? -18.331 8.253 21.578 1.00 94.00 97 ARG A C 1
ATOM 734 O O . ARG A 1 97 ? -17.258 7.843 22.013 1.00 94.00 97 ARG A O 1
ATOM 741 N N . VAL A 1 98 ? -18.553 8.576 20.314 1.00 92.38 98 VAL A N 1
ATOM 742 C CA . VAL A 1 98 ? -17.561 8.456 19.251 1.00 92.38 98 VAL A CA 1
ATOM 743 C C . VAL A 1 98 ? -17.290 9.846 18.702 1.00 92.38 98 VAL A C 1
ATOM 745 O O . VAL A 1 98 ? -18.230 10.552 18.339 1.00 92.38 98 VAL A O 1
ATOM 748 N N . SER A 1 99 ? -16.019 10.222 18.640 1.00 89.81 99 SER A N 1
ATOM 749 C CA . SER A 1 99 ? -15.570 11.483 18.054 1.00 89.81 99 SER A CA 1
ATOM 750 C C . SER A 1 99 ? -14.507 11.198 17.009 1.00 89.81 99 SER A C 1
ATOM 752 O O . SER A 1 99 ? -13.538 10.496 17.299 1.00 89.81 99 SER A O 1
ATOM 754 N N . THR A 1 100 ? -14.659 11.759 15.815 1.00 89.81 100 THR A N 1
ATOM 755 C CA . THR A 1 100 ? -13.566 11.834 14.847 1.00 89.81 100 THR A CA 1
ATOM 756 C C . THR A 1 100 ? -12.741 13.087 15.116 1.00 89.81 100 THR A C 1
ATOM 758 O O . THR A 1 100 ? -13.260 14.086 15.617 1.00 89.81 100 THR A O 1
ATOM 761 N N . GLN A 1 101 ? -11.439 13.022 14.835 1.00 84.25 101 GLN A N 1
ATOM 762 C CA . GLN A 1 101 ? -10.499 14.121 15.073 1.00 84.25 101 GLN A CA 1
ATOM 763 C C . GLN A 1 101 ? -10.506 14.595 16.536 1.00 84.25 101 GLN A C 1
ATOM 765 O O . GLN A 1 101 ? -10.630 15.785 16.824 1.00 84.25 101 GLN A O 1
ATOM 770 N N . GLY A 1 102 ? -10.385 13.651 17.471 1.00 77.69 102 GLY A N 1
ATOM 771 C CA . GLY A 1 102 ? -10.359 13.934 18.902 1.00 77.69 102 GLY A CA 1
ATOM 772 C C . GLY A 1 102 ? -9.158 14.819 19.263 1.00 77.69 102 GLY A C 1
ATOM 773 O O . GLY A 1 102 ? -8.017 14.385 19.066 1.00 77.69 102 GLY A O 1
ATOM 774 N N . PRO A 1 103 ? -9.369 16.047 19.773 1.00 79.00 103 PRO A N 1
ATOM 775 C CA . PRO A 1 103 ? -8.272 16.934 20.114 1.00 79.00 103 PRO A CA 1
ATOM 776 C C . PRO A 1 103 ? -7.598 16.501 21.418 1.00 79.00 103 PRO A C 1
ATOM 778 O O . PRO A 1 103 ? -8.256 16.262 22.430 1.00 79.00 103 PRO A O 1
ATOM 781 N N . THR A 1 104 ? -6.271 16.468 21.416 1.00 78.12 104 THR A N 1
ATOM 782 C CA . THR A 1 104 ? -5.465 16.465 22.636 1.00 78.12 104 THR A CA 1
ATOM 783 C C . THR A 1 104 ? -5.414 17.878 23.227 1.00 78.12 104 THR A C 1
ATOM 785 O O . THR A 1 104 ? -5.739 18.865 22.562 1.00 78.12 104 THR A O 1
ATOM 788 N N . GLU A 1 105 ? -4.936 18.021 24.466 1.00 73.12 105 GLU A N 1
ATOM 789 C CA . GLU A 1 105 ? -4.777 19.336 25.112 1.00 73.12 105 GLU A CA 1
ATOM 790 C C . GLU A 1 105 ? -3.896 20.324 24.333 1.00 73.12 105 GLU A C 1
ATOM 792 O O . GLU A 1 105 ? -4.024 21.533 24.515 1.00 73.12 105 GLU A O 1
ATOM 797 N N . THR A 1 106 ? -2.985 19.841 23.482 1.00 72.69 106 THR A N 1
ATOM 798 C CA . THR A 1 106 ? -2.114 20.709 22.671 1.00 72.69 106 THR A CA 1
ATOM 799 C C . THR A 1 106 ? -2.715 21.064 21.309 1.00 72.69 106 THR A C 1
ATOM 801 O O . THR A 1 106 ? -2.072 21.747 20.513 1.00 72.69 106 THR A O 1
ATOM 804 N N . GLY A 1 107 ? -3.945 20.616 21.033 1.00 72.88 107 GLY A N 1
ATOM 805 C CA . GLY A 1 107 ? -4.634 20.823 19.762 1.00 72.88 107 GLY A CA 1
ATOM 806 C C . GLY A 1 107 ? -4.209 19.854 18.656 1.00 72.88 107 GLY A C 1
ATOM 807 O O . GLY A 1 107 ? -4.581 20.059 17.501 1.00 72.88 107 GLY A O 1
ATOM 808 N N . LYS A 1 108 ? -3.438 18.802 18.973 1.00 78.75 108 LYS A N 1
ATOM 809 C CA . LYS A 1 108 ? -3.212 17.697 18.029 1.00 78.75 108 LYS A CA 1
ATOM 810 C C . LYS A 1 108 ? -4.478 16.866 17.916 1.00 78.75 108 LYS A C 1
ATOM 812 O O . LYS A 1 108 ? -5.232 16.773 18.872 1.00 78.75 108 LYS A O 1
ATOM 817 N N . LEU A 1 109 ? -4.696 16.255 16.761 1.00 83.31 109 LEU A N 1
ATOM 818 C CA . LEU A 1 109 ? -5.899 15.477 16.489 1.00 83.31 109 LEU A CA 1
ATOM 819 C C . LEU A 1 109 ? -5.511 14.006 16.375 1.00 83.31 109 LEU A C 1
ATOM 821 O O . LEU A 1 109 ? -4.647 13.668 15.566 1.00 83.31 109 LEU A O 1
ATOM 825 N N . VAL A 1 110 ? -6.134 13.160 17.190 1.00 87.44 110 VAL A N 1
ATOM 826 C CA . VAL A 1 110 ? -6.136 11.705 16.998 1.00 87.44 110 VAL A CA 1
ATOM 827 C C . VAL A 1 110 ? -7.357 11.359 16.154 1.00 87.44 110 VAL A C 1
ATOM 829 O O . VAL A 1 110 ? -8.434 11.914 16.375 1.00 87.44 110 VAL A O 1
ATOM 832 N N . ASP A 1 111 ? -7.198 10.469 15.177 1.00 91.75 111 ASP A N 1
ATOM 833 C CA . ASP A 1 111 ? -8.220 10.243 14.149 1.00 91.75 111 ASP A CA 1
ATOM 834 C C . ASP A 1 111 ? -9.588 9.848 14.727 1.00 91.75 111 ASP A C 1
ATOM 836 O O . ASP A 1 111 ? -10.612 10.370 14.282 1.00 91.75 111 ASP A O 1
ATOM 840 N N . LEU A 1 112 ? -9.619 8.979 15.741 1.00 94.00 112 LEU A N 1
ATOM 841 C CA . LEU A 1 112 ? -10.849 8.490 16.359 1.00 94.00 112 LEU A CA 1
ATOM 842 C C . LEU A 1 112 ? -10.702 8.361 17.883 1.00 94.00 112 LEU A C 1
ATOM 844 O O . LEU A 1 112 ? -9.696 7.873 18.396 1.00 94.00 112 LEU A O 1
ATOM 848 N N . GLN A 1 113 ? -11.736 8.764 18.618 1.00 93.88 113 GLN A N 1
ATOM 849 C CA . GLN A 1 113 ? -11.829 8.637 20.070 1.00 93.88 113 GLN A CA 1
ATOM 850 C C . GLN A 1 113 ? -13.153 7.978 20.460 1.00 93.88 113 GLN A C 1
ATOM 852 O O . GLN A 1 113 ? -14.229 8.434 20.071 1.00 93.88 113 GLN A O 1
ATOM 857 N N . LEU A 1 114 ? -13.071 6.951 21.301 1.00 95.06 114 LEU A N 1
ATOM 858 C CA . LEU A 1 114 ? -14.198 6.322 21.976 1.00 95.06 114 LEU A CA 1
ATOM 859 C C . LEU A 1 114 ? -14.177 6.720 23.449 1.00 95.06 114 LEU A C 1
ATOM 861 O O . LEU A 1 114 ? -13.237 6.398 24.171 1.00 95.06 114 LEU A O 1
ATOM 865 N N . THR A 1 115 ? -15.212 7.416 23.906 1.00 94.06 115 THR A N 1
ATOM 866 C CA . THR A 1 115 ? -15.420 7.701 25.331 1.00 94.06 115 THR A CA 1
ATOM 867 C C . THR A 1 115 ? -16.467 6.748 25.879 1.00 94.06 115 THR A C 1
ATOM 869 O O . THR A 1 115 ? -17.613 6.752 25.430 1.00 94.06 115 THR A O 1
ATOM 872 N N . LEU A 1 116 ? -16.064 5.942 26.854 1.00 94.75 116 LEU A N 1
ATOM 873 C CA . LEU A 1 116 ? -16.870 4.903 27.477 1.00 94.75 116 LEU A CA 1
ATOM 874 C C . LEU A 1 116 ? -17.341 5.394 28.845 1.00 94.75 116 LEU A C 1
ATOM 876 O O . LEU A 1 116 ? -16.522 5.774 29.685 1.00 94.75 116 LEU A O 1
ATOM 880 N N . ARG A 1 117 ? -18.651 5.349 29.099 1.00 94.00 117 ARG A N 1
ATOM 881 C CA . ARG A 1 117 ? -19.190 5.389 30.462 1.00 94.00 117 ARG A CA 1
ATOM 882 C C . ARG A 1 117 ? -19.478 3.962 30.897 1.00 94.00 117 ARG A C 1
ATOM 884 O O . ARG A 1 117 ? -20.249 3.261 30.248 1.00 94.00 117 ARG A O 1
ATOM 891 N N . LEU A 1 118 ? -18.850 3.556 31.988 1.00 92.62 118 LEU A N 1
ATOM 892 C CA . LEU A 1 118 ? -18.961 2.221 32.553 1.00 92.62 118 LEU A CA 1
ATOM 893 C C . LEU A 1 118 ? -19.980 2.194 33.693 1.00 92.62 118 LEU A C 1
ATOM 895 O O . LEU A 1 118 ? -20.284 3.230 34.299 1.00 92.62 118 LEU A O 1
ATOM 899 N N . ALA A 1 119 ? -20.417 0.987 34.044 1.00 86.00 119 ALA A N 1
ATOM 900 C CA . ALA A 1 119 ? -21.217 0.741 35.235 1.00 86.00 119 ALA A CA 1
ATOM 901 C C . ALA A 1 119 ? -20.603 1.391 36.490 1.00 86.00 119 ALA A C 1
ATOM 903 O O . ALA A 1 119 ? -19.394 1.334 36.739 1.00 86.00 119 ALA A O 1
ATOM 904 N N . GLY A 1 120 ? -21.452 2.040 37.289 1.00 83.31 120 GLY A N 1
ATOM 905 C CA . GLY A 1 120 ? -21.019 2.794 38.471 1.00 83.31 120 GLY A CA 1
ATOM 906 C C . GLY A 1 120 ? -20.430 4.176 38.161 1.00 83.31 120 GLY A C 1
ATOM 907 O O . GLY A 1 120 ? -19.782 4.767 39.022 1.00 83.31 120 GLY A O 1
ATOM 908 N N . GLY A 1 121 ? -20.638 4.698 36.947 1.00 82.88 121 GLY A N 1
ATOM 909 C CA . GLY A 1 121 ? -20.292 6.072 36.568 1.00 82.88 121 GLY A CA 1
ATOM 910 C C . GLY A 1 121 ? -18.812 6.308 36.263 1.00 82.88 121 GLY A C 1
ATOM 911 O O . GLY A 1 121 ? -18.419 7.450 36.018 1.00 82.88 121 GLY A O 1
ATOM 912 N N . LYS A 1 122 ? -17.991 5.250 36.254 1.00 88.19 122 LYS A N 1
ATOM 913 C CA . LYS A 1 122 ? -16.584 5.327 35.845 1.00 88.19 122 LYS A CA 1
ATOM 914 C C . LYS A 1 122 ? -16.479 5.658 34.357 1.00 88.19 122 LYS A C 1
ATOM 916 O O . LYS A 1 122 ? -17.376 5.351 33.573 1.00 88.19 122 LYS A O 1
ATOM 921 N N . ARG A 1 123 ? -15.368 6.276 33.968 1.00 91.31 123 ARG A N 1
ATOM 922 C CA . ARG A 1 123 ? -15.078 6.638 32.580 1.00 91.31 123 ARG A CA 1
ATOM 923 C C . ARG A 1 123 ? -13.822 5.943 32.105 1.00 91.31 123 ARG A C 1
ATOM 925 O O . ARG A 1 123 ? -12.913 5.718 32.899 1.00 91.31 123 ARG A O 1
ATOM 932 N N . ALA A 1 124 ? -13.800 5.616 30.824 1.00 92.94 124 ALA A N 1
ATOM 933 C CA . ALA A 1 124 ? -12.618 5.126 30.146 1.00 92.94 124 ALA A CA 1
ATOM 934 C C . ALA A 1 124 ? -12.559 5.681 28.720 1.00 92.94 124 ALA A C 1
ATOM 936 O O . ALA A 1 124 ? -13.580 6.097 28.167 1.00 92.94 124 ALA A O 1
ATOM 937 N N . ALA A 1 125 ? -11.371 5.686 28.123 1.00 93.00 125 ALA A N 1
ATOM 938 C CA . ALA A 1 125 ? -11.179 6.182 26.765 1.00 93.00 125 ALA A CA 1
ATOM 939 C C . ALA A 1 125 ? -10.345 5.227 25.908 1.00 93.00 125 ALA A C 1
ATOM 941 O O . ALA A 1 125 ? -9.348 4.670 26.365 1.00 93.00 125 ALA A O 1
ATOM 942 N N . VAL A 1 126 ? -10.725 5.079 24.643 1.00 94.56 126 VAL A N 1
ATOM 943 C CA . VAL A 1 126 ? -9.916 4.402 23.626 1.00 94.56 126 VAL A CA 1
ATOM 944 C C . VAL A 1 126 ? -9.635 5.391 22.509 1.00 94.56 126 VAL A C 1
ATOM 946 O O . VAL A 1 126 ? -10.550 5.925 21.890 1.00 94.56 126 VAL A O 1
ATOM 949 N N . TRP A 1 127 ? -8.359 5.645 22.275 1.00 93.88 127 TRP A N 1
ATOM 950 C CA . TRP A 1 127 ? -7.843 6.558 21.271 1.00 93.88 127 TRP A CA 1
ATOM 951 C C . TRP A 1 127 ? -7.242 5.737 20.140 1.00 93.88 127 TRP A C 1
ATOM 953 O O . TRP A 1 127 ? -6.430 4.848 20.386 1.00 93.88 127 TRP A O 1
ATOM 963 N N . ILE A 1 128 ? -7.663 6.008 18.911 1.00 94.62 128 ILE A N 1
ATOM 964 C CA . ILE A 1 128 ? -7.356 5.186 17.746 1.00 94.62 128 ILE A CA 1
ATOM 965 C C . ILE A 1 128 ? -6.795 6.091 16.654 1.00 94.62 128 ILE A C 1
ATOM 967 O O . ILE A 1 128 ? -7.501 6.937 16.109 1.00 94.62 128 ILE A O 1
ATOM 971 N N . GLU A 1 129 ? -5.523 5.897 16.327 1.00 93.06 129 GLU A N 1
ATOM 972 C CA . GLU A 1 129 ? -4.924 6.472 15.124 1.00 93.06 129 GLU A CA 1
ATOM 973 C C . GLU A 1 129 ? -5.223 5.550 13.936 1.00 93.06 129 GLU A C 1
ATOM 975 O O . GLU A 1 129 ? -4.919 4.358 13.981 1.00 93.06 129 GLU A O 1
ATOM 980 N N . VAL A 1 130 ? -5.809 6.084 12.866 1.00 91.38 130 VAL A N 1
ATOM 981 C CA . VAL A 1 130 ? -6.267 5.305 11.713 1.00 91.38 130 VAL A CA 1
ATOM 982 C C . VAL A 1 130 ? -5.279 5.446 10.559 1.00 91.38 130 VAL A C 1
ATOM 984 O O . VAL A 1 130 ? -4.889 6.543 10.160 1.00 91.38 130 VAL A O 1
ATOM 987 N N . LYS A 1 131 ? -4.861 4.319 9.987 1.00 88.25 131 LYS A N 1
ATOM 988 C CA . LYS A 1 131 ? -3.905 4.251 8.880 1.00 88.25 131 LYS A CA 1
ATOM 989 C C . LYS A 1 131 ? -4.446 3.315 7.806 1.00 88.25 131 LYS A C 1
ATOM 991 O O . LYS A 1 131 ? -4.886 2.206 8.087 1.00 88.25 131 LYS A O 1
ATOM 996 N N . VAL A 1 132 ? -4.444 3.773 6.557 1.00 80.44 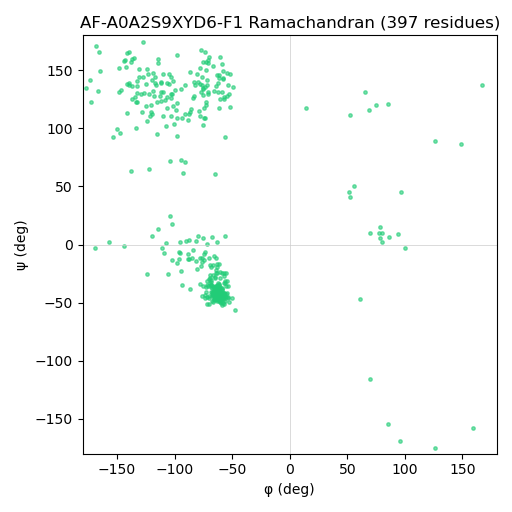132 VAL A N 1
ATOM 997 C CA . VAL A 1 132 ? -4.902 2.974 5.400 1.00 80.44 132 VAL A CA 1
ATOM 998 C C . VAL A 1 132 ? -3.811 2.867 4.338 1.00 80.44 132 VAL A C 1
ATOM 1000 O O . VAL A 1 132 ? -3.769 1.920 3.562 1.00 80.44 132 VAL A O 1
ATOM 1003 N N . GLY A 1 133 ? -2.885 3.825 4.284 1.00 68.00 133 GLY A N 1
ATOM 1004 C CA . GLY A 1 133 ? -1.772 3.729 3.340 1.00 68.00 133 GLY A CA 1
ATOM 1005 C C . GLY A 1 133 ? -0.647 4.733 3.538 1.00 68.00 133 GLY A C 1
ATOM 1006 O O . GLY A 1 133 ? 0.332 4.707 2.780 1.00 68.00 133 GLY A O 1
ATOM 1007 N N . THR A 1 134 ? -0.768 5.652 4.493 1.00 63.88 134 THR A N 1
ATOM 1008 C CA . THR A 1 134 ? 0.375 6.385 5.027 1.00 63.88 134 THR A CA 1
ATOM 1009 C C . THR A 1 134 ? 0.788 5.738 6.339 1.00 63.88 134 THR A C 1
ATOM 1011 O O . THR A 1 134 ? -0.066 5.426 7.155 1.00 63.88 134 THR A O 1
ATOM 1014 N N . GLY A 1 135 ? 2.087 5.489 6.511 1.00 66.12 135 GLY A N 1
ATOM 1015 C CA . GLY A 1 135 ? 2.599 5.011 7.792 1.00 66.12 135 GLY A CA 1
ATOM 1016 C C . GLY A 1 135 ? 2.621 6.127 8.835 1.00 66.12 135 GLY A C 1
ATOM 1017 O O . GLY A 1 135 ? 2.549 7.316 8.500 1.00 66.12 135 GLY A O 1
ATOM 1018 N N . LEU A 1 136 ? 2.779 5.747 10.095 1.00 72.44 136 LEU A N 1
ATOM 1019 C CA . LEU A 1 136 ? 2.951 6.646 11.225 1.00 72.44 136 LEU A CA 1
ATOM 1020 C C . LEU A 1 136 ? 4.159 7.563 11.035 1.00 72.44 136 LEU A C 1
ATOM 1022 O O . LEU A 1 136 ? 5.230 7.168 10.557 1.00 72.44 136 LEU A O 1
ATOM 1026 N N . ARG A 1 137 ? 4.013 8.814 11.474 1.00 71.44 137 ARG A N 1
ATOM 1027 C CA . ARG A 1 137 ? 5.160 9.716 11.585 1.00 71.44 137 ARG A CA 1
ATOM 1028 C C . ARG A 1 137 ? 6.025 9.273 12.765 1.00 71.44 137 ARG A C 1
ATOM 1030 O O . ARG A 1 137 ? 5.515 8.898 13.818 1.00 71.44 137 ARG A O 1
ATOM 1037 N N . THR A 1 138 ? 7.345 9.349 12.613 1.00 71.62 138 THR A N 1
ATOM 1038 C CA . THR A 1 138 ? 8.286 9.017 13.693 1.00 71.62 138 THR A CA 1
ATOM 1039 C C . THR A 1 138 ? 7.979 9.833 14.952 1.00 71.62 138 THR A C 1
ATOM 1041 O O . THR A 1 138 ? 7.894 11.059 14.877 1.00 71.62 138 THR A O 1
ATOM 1044 N N . GLY A 1 139 ? 7.830 9.169 16.102 1.00 74.94 139 GLY A N 1
ATOM 1045 C CA . GLY A 1 139 ? 7.565 9.827 17.385 1.00 74.94 139 GLY A CA 1
ATOM 1046 C C . GLY A 1 139 ? 6.104 10.235 17.622 1.00 74.94 139 GLY A C 1
ATOM 1047 O O . GLY A 1 139 ? 5.814 10.887 18.626 1.00 74.94 139 GLY A O 1
ATOM 1048 N N . GLN A 1 140 ? 5.188 9.936 16.690 1.00 82.00 140 GLN A N 1
ATOM 1049 C CA . GLN A 1 140 ? 3.793 10.381 16.764 1.00 82.00 140 GLN A CA 1
ATOM 1050 C C . GLN A 1 140 ? 3.042 9.724 17.926 1.00 82.00 140 GLN A C 1
ATOM 1052 O O . GLN A 1 140 ? 2.428 10.430 18.724 1.00 82.00 140 GLN A O 1
ATOM 1057 N N . LEU A 1 141 ? 3.135 8.398 18.063 1.00 85.88 141 LEU A N 1
ATOM 1058 C CA . LEU A 1 141 ? 2.446 7.665 19.128 1.00 85.88 141 LEU A CA 1
ATOM 1059 C C . LEU A 1 141 ? 3.006 8.004 20.506 1.00 85.88 141 LEU A C 1
ATOM 1061 O O . LEU A 1 141 ? 2.238 8.217 21.438 1.00 85.88 141 LEU A O 1
ATOM 1065 N N . GLU A 1 142 ? 4.328 8.125 20.638 1.00 86.19 142 GLU A N 1
ATOM 1066 C CA . GLU A 1 142 ? 4.962 8.531 21.893 1.00 86.19 142 GLU A CA 1
ATOM 1067 C C . GLU A 1 142 ? 4.542 9.947 22.287 1.00 86.19 142 GLU A C 1
ATOM 1069 O O . GLU A 1 142 ? 4.372 10.245 23.470 1.00 86.19 142 GLU A O 1
ATOM 1074 N N . SER A 1 143 ? 4.360 10.828 21.299 1.00 84.69 143 SER A N 1
ATOM 1075 C CA . SER A 1 143 ? 3.836 12.166 21.543 1.00 84.69 143 SER A CA 1
ATOM 1076 C C . SER A 1 143 ? 2.387 12.134 22.021 1.00 84.69 143 SER A C 1
ATOM 1078 O O . SER A 1 143 ? 2.069 12.879 22.943 1.00 84.69 143 SER A O 1
ATOM 1080 N N . TYR A 1 144 ? 1.519 11.321 21.416 1.00 88.31 144 TYR A N 1
ATOM 1081 C CA . TYR A 1 144 ? 0.129 11.191 21.857 1.00 88.31 144 TYR A CA 1
ATOM 1082 C C . TYR A 1 144 ? 0.039 10.567 23.246 1.00 88.31 144 TYR A C 1
ATOM 1084 O O . TYR A 1 144 ? -0.627 11.122 24.111 1.00 88.31 144 TYR A O 1
ATOM 1092 N N . ALA A 1 145 ? 0.766 9.478 23.498 1.00 87.62 145 ALA A N 1
ATOM 1093 C CA . ALA A 1 145 ? 0.761 8.787 24.783 1.00 87.62 145 ALA A CA 1
ATOM 1094 C C . ALA A 1 145 ? 1.149 9.717 25.944 1.00 87.62 145 ALA A C 1
ATOM 1096 O O . ALA A 1 145 ? 0.445 9.756 26.948 1.00 87.62 145 ALA A O 1
ATOM 1097 N N . LYS A 1 146 ? 2.206 10.529 25.786 1.00 86.94 146 LYS A N 1
ATOM 1098 C CA . LYS A 1 146 ? 2.619 11.517 26.803 1.00 86.94 146 LYS A CA 1
ATOM 1099 C C . LYS A 1 146 ? 1.548 12.569 27.086 1.00 86.94 146 LYS A C 1
ATOM 1101 O O . LYS A 1 146 ? 1.416 13.031 28.216 1.00 86.94 146 LYS A O 1
ATOM 1106 N N . GLU A 1 147 ? 0.814 12.990 26.061 1.00 85.06 147 GLU A N 1
ATOM 1107 C CA . GLU A 1 147 ? -0.262 13.968 26.221 1.00 85.06 147 GLU A CA 1
ATOM 1108 C C . GLU A 1 147 ? -1.486 13.339 26.890 1.00 85.06 147 GLU A C 1
ATOM 1110 O O . GLU A 1 147 ? -2.036 13.920 27.821 1.00 85.06 147 GLU A O 1
ATOM 1115 N N . LEU A 1 148 ? -1.870 12.131 26.477 1.00 85.50 148 LEU A N 1
ATOM 1116 C CA . LEU A 1 148 ? -2.986 11.396 27.067 1.00 85.50 148 LEU A CA 1
ATOM 1117 C C . LEU A 1 148 ? -2.722 11.028 28.530 1.00 85.50 148 LEU A C 1
ATOM 1119 O O . LEU A 1 148 ? -3.623 11.163 29.352 1.00 85.50 148 LEU A O 1
ATOM 1123 N N . GLU A 1 149 ? -1.490 10.653 28.881 1.00 86.44 149 GLU A N 1
ATOM 1124 C CA . GLU A 1 149 ? -1.082 10.402 30.268 1.00 86.44 149 GLU A CA 1
ATOM 1125 C C . GLU A 1 149 ? -1.279 11.638 31.157 1.00 86.44 149 GLU A C 1
ATOM 1127 O O . GLU A 1 149 ? -1.759 11.522 32.285 1.00 86.44 149 GLU A O 1
ATOM 1132 N N . ARG A 1 150 ? -0.980 12.836 30.635 1.00 80.88 150 ARG A N 1
ATOM 1133 C CA . ARG A 1 150 ? -1.184 14.100 31.356 1.00 80.88 150 ARG A CA 1
ATOM 1134 C C . ARG A 1 150 ? -2.667 14.404 31.590 1.00 80.88 150 ARG A C 1
ATOM 1136 O O . ARG A 1 150 ? -3.019 14.872 32.669 1.00 80.88 150 ARG A O 1
ATOM 1143 N N . VAL A 1 151 ? -3.513 14.144 30.591 1.00 75.06 151 VAL A N 1
ATOM 1144 C CA . VAL A 1 151 ? -4.958 14.448 30.609 1.00 75.06 151 VAL A CA 1
ATOM 1145 C C . VAL A 1 151 ? -5.739 13.457 31.464 1.00 75.06 151 VAL A C 1
ATOM 1147 O O . VAL A 1 151 ? -6.605 13.836 32.247 1.00 75.06 151 VAL A O 1
ATOM 1150 N N . HIS A 1 152 ? -5.433 12.173 31.309 1.00 75.25 152 HIS A N 1
ATOM 1151 C CA . HIS A 1 152 ? -6.196 11.070 31.879 1.00 75.25 152 HIS A CA 1
ATOM 1152 C C . HIS A 1 152 ? -5.505 10.450 33.096 1.00 75.25 152 HIS A C 1
ATOM 1154 O O . HIS A 1 152 ? -5.772 9.296 33.408 1.00 75.25 152 HIS A O 1
ATOM 1160 N N . GLY A 1 153 ? -4.644 11.188 33.809 1.00 62.12 153 GLY A N 1
ATOM 1161 C CA . GLY A 1 153 ? -3.806 10.705 34.924 1.00 62.12 153 GLY A CA 1
ATOM 1162 C C . GLY A 1 153 ? -4.520 10.035 36.118 1.00 62.12 153 GLY A C 1
ATOM 1163 O O . GLY A 1 153 ? -3.874 9.724 37.115 1.00 62.12 153 GLY A O 1
ATOM 1164 N N . GLY A 1 154 ? -5.831 9.789 36.033 1.00 73.19 154 GLY A N 1
ATOM 1165 C CA . GLY A 1 154 ? -6.598 8.924 36.932 1.00 73.19 154 GLY A CA 1
ATOM 1166 C C . GLY A 1 154 ? -7.729 8.114 36.270 1.00 73.19 154 GLY A C 1
ATOM 1167 O O . GLY A 1 154 ? -8.389 7.347 36.967 1.00 73.19 154 GLY A O 1
ATOM 1168 N N . GLU A 1 155 ? -7.969 8.247 34.960 1.00 84.19 155 GLU A N 1
ATOM 1169 C CA . GLU A 1 155 ? -8.992 7.488 34.223 1.00 84.19 155 GLU A CA 1
ATOM 1170 C C . GLU A 1 155 ? -8.328 6.415 33.338 1.00 84.19 155 GLU A C 1
ATOM 1172 O O . GLU A 1 155 ? -7.315 6.701 32.703 1.00 84.19 155 GLU A O 1
ATOM 1177 N N . PRO A 1 156 ? -8.869 5.185 33.244 1.00 88.88 156 PRO A N 1
ATOM 1178 C CA . PRO A 1 156 ? -8.349 4.175 32.327 1.00 88.88 156 PRO A CA 1
ATOM 1179 C C . PRO A 1 156 ? -8.422 4.633 30.867 1.00 88.88 156 PRO A C 1
ATOM 1181 O O . PRO A 1 156 ? -9.496 4.944 30.352 1.00 88.88 156 PRO A O 1
ATOM 1184 N N . TRP A 1 157 ? -7.292 4.615 30.167 1.00 91.19 157 TRP A N 1
ATOM 1185 C CA . TRP A 1 157 ? -7.242 4.931 28.745 1.00 91.19 157 TRP A CA 1
ATOM 1186 C C . TRP A 1 157 ? -6.351 3.957 27.981 1.00 91.19 157 TRP A C 1
ATOM 1188 O O . TRP A 1 157 ? -5.495 3.283 28.558 1.00 91.19 157 TRP A O 1
ATOM 1198 N N . ARG A 1 158 ? -6.562 3.885 26.667 1.00 91.94 158 ARG A N 1
ATOM 1199 C CA . ARG A 1 158 ? -5.704 3.148 25.740 1.00 91.94 158 ARG A CA 1
ATOM 1200 C C . ARG A 1 158 ? -5.510 3.931 24.455 1.00 91.94 158 ARG A C 1
ATOM 1202 O O . ARG A 1 158 ? -6.461 4.520 23.957 1.00 91.94 158 ARG A O 1
ATOM 1209 N N . LEU A 1 159 ? -4.288 3.924 23.935 1.00 91.38 159 LEU A N 1
ATOM 1210 C CA . LEU A 1 159 ? -3.957 4.404 22.599 1.00 91.38 159 LEU A CA 1
ATOM 1211 C C . LEU A 1 159 ? -3.588 3.199 21.737 1.00 91.38 159 LEU A C 1
ATOM 1213 O O . LEU A 1 159 ? -2.779 2.378 22.162 1.00 91.38 159 LEU A O 1
ATOM 1217 N N . LEU A 1 160 ? -4.172 3.101 20.549 1.00 92.69 160 LEU A N 1
ATOM 1218 C CA . LEU A 1 160 ? -3.900 2.036 19.592 1.00 92.69 160 LEU A CA 1
ATOM 1219 C C . LEU A 1 160 ? -3.886 2.568 18.158 1.00 92.69 160 LEU A C 1
ATOM 1221 O O . LEU A 1 160 ? -4.337 3.680 17.876 1.00 92.69 160 LEU A O 1
ATOM 1225 N N . VAL A 1 161 ? -3.352 1.757 17.255 1.00 92.31 161 VAL A N 1
ATOM 1226 C CA . VAL A 1 161 ? -3.292 2.025 15.818 1.00 92.31 161 VAL A CA 1
ATOM 1227 C C . VAL A 1 161 ? -4.214 1.050 15.109 1.00 92.31 161 VAL A C 1
ATOM 1229 O O . VAL A 1 161 ? -4.137 -0.148 15.359 1.00 92.31 161 VAL A O 1
ATOM 1232 N N . LEU A 1 162 ? -5.068 1.551 14.221 1.00 92.44 162 LEU A N 1
ATOM 1233 C CA . LEU A 1 162 ? -5.833 0.737 13.285 1.00 92.44 162 LEU A CA 1
ATOM 1234 C C . LEU A 1 162 ? -5.201 0.836 11.895 1.00 92.44 162 LEU A C 1
ATOM 1236 O O . LEU A 1 162 ? -5.280 1.893 11.271 1.00 92.44 162 LEU A O 1
ATOM 1240 N N . SER A 1 163 ? -4.586 -0.240 11.406 1.00 88.12 163 SER A N 1
ATOM 1241 C CA . SER A 1 163 ? -3.820 -0.230 10.151 1.00 88.12 163 SER A CA 1
ATOM 1242 C C . SER A 1 163 ? -4.022 -1.479 9.285 1.00 88.12 163 SER A C 1
ATOM 1244 O O . SER A 1 163 ? -4.562 -2.491 9.729 1.00 88.12 163 SER A O 1
ATOM 1246 N N . CYS A 1 164 ? -3.612 -1.422 8.012 1.00 79.81 164 CYS A N 1
ATOM 1247 C CA . CYS A 1 164 ? -3.604 -2.606 7.137 1.00 79.81 164 CYS A CA 1
ATOM 1248 C C . CYS A 1 164 ? -2.461 -3.554 7.529 1.00 79.81 164 CYS A C 1
ATOM 1250 O O . CYS A 1 164 ? -2.651 -4.755 7.710 1.00 79.81 164 CYS A O 1
ATOM 1252 N N . THR A 1 165 ? -1.274 -2.979 7.733 1.00 73.44 165 THR A N 1
ATOM 1253 C CA . THR A 1 165 ? -0.066 -3.671 8.188 1.00 73.44 165 THR A CA 1
ATOM 1254 C C . THR A 1 165 ? 0.295 -3.212 9.597 1.00 73.44 165 THR A C 1
ATOM 1256 O O . THR A 1 165 ? 0.240 -2.005 9.833 1.00 73.44 165 THR A O 1
ATOM 1259 N N . PRO A 1 166 ? 0.713 -4.100 10.518 1.00 72.44 166 PRO A N 1
ATOM 1260 C CA . PRO A 1 166 ? 1.107 -3.697 11.867 1.00 72.44 166 PRO A CA 1
ATOM 1261 C C . PRO A 1 166 ? 2.163 -2.583 11.853 1.00 72.44 166 PRO A C 1
ATOM 1263 O O . PRO A 1 166 ? 3.191 -2.706 11.183 1.00 72.44 166 PRO A O 1
ATOM 1266 N N . GLU A 1 167 ? 1.925 -1.508 12.603 1.00 68.00 167 GLU A N 1
ATOM 1267 C CA . GLU A 1 167 ? 2.842 -0.378 12.738 1.00 68.00 167 GLU A CA 1
ATOM 1268 C C . GLU A 1 167 ? 3.271 -0.196 14.203 1.00 68.00 167 GLU A C 1
ATOM 1270 O O . GLU A 1 167 ? 2.479 0.161 15.071 1.00 68.00 167 GLU A O 1
ATOM 1275 N N . GLY A 1 168 ? 4.550 -0.434 14.503 1.00 65.19 168 GLY A N 1
ATOM 1276 C CA . GLY A 1 168 ? 5.067 -0.368 15.875 1.00 65.19 168 GLY A CA 1
ATOM 1277 C C . GLY A 1 168 ? 4.887 -1.681 16.659 1.00 65.19 168 GLY A C 1
ATOM 1278 O O . GLY A 1 168 ? 4.881 -2.756 16.056 1.00 65.19 168 GLY A O 1
ATOM 1279 N N . PRO A 1 169 ? 4.817 -1.638 18.004 1.00 64.38 169 PRO A N 1
ATOM 1280 C CA . PRO A 1 169 ? 4.662 -2.834 18.831 1.00 64.38 169 PRO A CA 1
ATOM 1281 C C . PRO A 1 169 ? 3.338 -3.555 18.546 1.00 64.38 169 PRO A C 1
ATOM 1283 O O . PRO A 1 169 ? 2.270 -2.947 18.580 1.00 64.38 169 PRO A O 1
ATOM 1286 N N . ALA A 1 170 ? 3.391 -4.872 18.331 1.00 59.09 170 ALA A N 1
ATOM 1287 C CA . ALA A 1 170 ? 2.224 -5.674 17.944 1.00 59.09 170 ALA A CA 1
ATOM 1288 C C . ALA A 1 170 ? 1.018 -5.540 18.900 1.00 59.09 170 ALA A C 1
ATOM 1290 O O . ALA A 1 170 ? -0.123 -5.596 18.458 1.00 59.09 170 ALA A O 1
ATOM 1291 N N . ARG A 1 171 ? 1.264 -5.309 20.196 1.00 63.81 171 ARG A N 1
ATOM 1292 C CA . ARG A 1 171 ? 0.232 -5.207 21.248 1.00 63.81 171 ARG A CA 1
ATOM 1293 C C . ARG A 1 171 ? -0.651 -3.952 21.192 1.00 63.81 171 ARG A C 1
ATOM 1295 O O . ARG A 1 171 ? -1.635 -3.880 21.920 1.00 63.81 171 ARG A O 1
ATOM 1302 N N . ASP A 1 172 ? -0.275 -2.971 20.377 1.00 80.44 172 ASP A N 1
ATOM 1303 C CA . ASP A 1 172 ? -0.985 -1.693 20.244 1.00 80.44 172 ASP A CA 1
ATOM 1304 C C . ASP A 1 172 ? -1.603 -1.541 18.841 1.00 80.44 172 ASP A C 1
ATOM 1306 O O . ASP A 1 172 ? -2.001 -0.449 18.445 1.00 80.44 172 ASP A O 1
ATOM 1310 N N . ASN A 1 173 ? -1.668 -2.638 18.075 1.00 84.94 173 ASN A N 1
ATOM 1311 C CA . ASN A 1 173 ? -2.137 -2.653 16.694 1.00 84.94 173 ASN A CA 1
ATOM 1312 C C . ASN A 1 173 ? -3.413 -3.481 16.538 1.00 84.94 173 ASN A C 1
ATOM 1314 O O . ASN A 1 173 ? -3.429 -4.685 16.794 1.00 84.94 173 ASN A O 1
ATOM 1318 N N . LEU A 1 174 ? -4.456 -2.832 16.033 1.00 90.62 174 LEU A N 1
ATOM 1319 C CA . LEU A 1 174 ? -5.651 -3.453 15.487 1.00 90.62 174 LEU A CA 1
ATOM 1320 C C . LEU A 1 174 ? -5.563 -3.426 13.958 1.00 90.62 174 LEU A C 1
ATOM 1322 O O . LEU A 1 174 ? -5.110 -2.444 13.375 1.00 90.62 174 LEU A O 1
ATOM 1326 N N . ARG A 1 175 ? -5.999 -4.489 13.283 1.00 88.50 175 ARG A N 1
ATOM 1327 C CA . ARG A 1 175 ? -5.951 -4.558 11.816 1.00 88.50 175 ARG A CA 1
ATOM 1328 C C . ARG A 1 175 ? -7.310 -4.330 11.180 1.00 88.50 175 ARG A C 1
ATOM 1330 O O . ARG A 1 175 ? -8.317 -4.840 11.668 1.00 88.50 175 ARG A O 1
ATOM 1337 N N . TRP A 1 176 ? -7.335 -3.666 10.024 1.00 90.94 176 TRP A N 1
ATOM 1338 C CA . TRP A 1 176 ? -8.559 -3.529 9.222 1.00 90.94 176 TRP A CA 1
ATOM 1339 C C . TRP A 1 176 ? -9.179 -4.879 8.852 1.00 90.94 176 TRP A C 1
ATOM 1341 O O . TRP A 1 176 ? -10.401 -4.998 8.841 1.00 90.94 176 TRP A O 1
ATOM 1351 N N . GLN A 1 177 ? -8.362 -5.917 8.645 1.00 87.62 177 GLN A N 1
ATOM 1352 C CA . GLN A 1 177 ? -8.851 -7.280 8.417 1.00 87.62 177 GLN A CA 1
ATOM 1353 C C . GLN A 1 177 ? -9.593 -7.852 9.632 1.00 87.62 177 GLN A C 1
ATOM 1355 O O . GLN A 1 177 ? -10.601 -8.537 9.469 1.00 87.62 177 GLN A O 1
ATOM 1360 N N . GLN A 1 178 ? -9.157 -7.528 10.854 1.00 90.25 178 GLN A N 1
ATOM 1361 C CA . GLN A 1 178 ? -9.870 -7.940 12.064 1.00 90.25 178 GLN A CA 1
ATOM 1362 C C . GLN A 1 178 ? -11.223 -7.234 12.159 1.00 90.25 178 GLN A C 1
ATOM 1364 O O . GLN A 1 178 ? -12.217 -7.904 12.417 1.00 90.25 178 GLN A O 1
ATOM 1369 N N . VAL A 1 179 ? -11.273 -5.926 11.862 1.00 93.31 179 VAL A N 1
ATOM 1370 C CA . VAL A 1 179 ? -12.525 -5.147 11.778 1.00 93.31 179 VAL A CA 1
ATOM 1371 C C . VAL A 1 179 ? -13.455 -5.709 10.706 1.00 93.31 179 VAL A C 1
ATOM 1373 O O . VAL A 1 179 ? -14.651 -5.833 10.927 1.00 93.31 179 VAL A O 1
ATOM 1376 N N . ARG A 1 180 ? -12.923 -6.102 9.549 1.00 91.50 180 ARG A N 1
ATOM 1377 C CA . ARG A 1 180 ? -13.707 -6.732 8.484 1.00 91.50 180 ARG A CA 1
ATOM 1378 C C . ARG A 1 180 ? -14.293 -8.076 8.928 1.00 91.50 180 ARG A C 1
ATOM 1380 O O . ARG A 1 180 ? -15.472 -8.332 8.696 1.00 91.50 180 ARG A O 1
ATOM 1387 N N . ALA A 1 181 ? -13.484 -8.927 9.559 1.00 88.75 181 ALA A N 1
ATOM 1388 C CA . ALA A 1 181 ? -13.860 -10.293 9.928 1.00 88.75 181 ALA A CA 1
ATOM 1389 C C . ALA A 1 181 ? -14.910 -10.369 11.050 1.00 88.75 181 ALA A C 1
ATOM 1391 O O . ALA A 1 181 ? -15.693 -11.313 11.088 1.00 88.75 181 ALA A O 1
ATOM 1392 N N . MET A 1 182 ? -14.951 -9.379 11.945 1.00 90.81 182 MET A N 1
ATOM 1393 C CA . MET A 1 182 ? -15.929 -9.324 13.043 1.00 90.81 182 MET A CA 1
ATOM 1394 C C . MET A 1 182 ? -17.340 -8.898 12.607 1.00 90.81 182 MET A C 1
ATOM 1396 O O . MET A 1 182 ? -18.260 -8.984 13.413 1.00 90.81 182 MET A O 1
ATOM 1400 N N . ILE A 1 183 ? -17.532 -8.392 11.381 1.00 90.62 183 ILE A N 1
ATOM 1401 C CA . ILE A 1 183 ? -18.824 -7.846 10.939 1.00 90.62 183 ILE A CA 1
ATOM 1402 C C . ILE A 1 183 ? -19.778 -8.997 10.594 1.00 90.62 183 ILE A C 1
ATOM 1404 O O . ILE A 1 183 ? -19.577 -9.656 9.563 1.00 90.62 183 ILE A O 1
ATOM 1408 N N . PRO A 1 184 ? -20.842 -9.234 11.390 1.00 87.06 184 PRO A N 1
ATOM 1409 C CA . PRO A 1 184 ? -21.757 -10.332 11.125 1.00 87.06 184 PRO A CA 1
ATOM 1410 C C . PRO A 1 184 ? -22.598 -10.069 9.865 1.00 87.06 184 PRO A C 1
ATOM 1412 O O . PRO A 1 184 ? -22.693 -8.949 9.358 1.00 87.06 184 PRO A O 1
ATOM 1415 N N . ALA A 1 185 ? -23.187 -11.124 9.299 1.00 87.88 185 ALA A N 1
ATOM 1416 C CA . ALA A 1 185 ? -23.970 -11.023 8.064 1.00 87.88 185 ALA A CA 1
ATOM 1417 C C . ALA A 1 185 ? -25.264 -10.206 8.232 1.00 87.88 185 ALA A C 1
ATOM 1419 O O . ALA A 1 185 ? -25.740 -9.616 7.265 1.00 87.88 185 ALA A O 1
ATOM 1420 N N . ASP A 1 186 ? -25.798 -10.159 9.449 1.00 90.69 186 ASP A N 1
ATOM 1421 C CA . ASP A 1 186 ? -27.007 -9.450 9.868 1.00 90.69 186 ASP A CA 1
ATOM 1422 C C . ASP A 1 186 ? -26.708 -8.131 10.608 1.00 90.69 186 ASP A C 1
ATOM 1424 O O . ASP A 1 186 ? -27.580 -7.583 11.28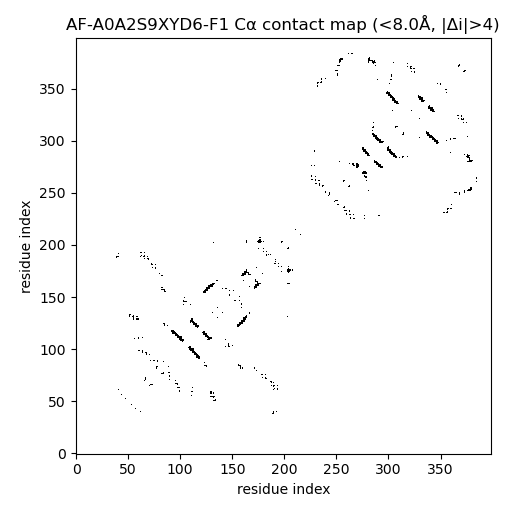4 1.00 90.69 186 ASP A O 1
ATOM 1428 N N . ALA A 1 187 ? -25.483 -7.604 10.484 1.00 92.00 187 ALA A N 1
ATOM 1429 C CA . ALA A 1 187 ? -25.103 -6.321 11.071 1.00 92.00 187 ALA A CA 1
ATOM 1430 C C . ALA A 1 187 ? -25.951 -5.153 10.536 1.00 92.00 187 ALA A C 1
ATOM 1432 O O . ALA A 1 187 ? -26.535 -5.215 9.450 1.00 92.00 187 ALA A O 1
ATOM 1433 N N . HIS A 1 188 ? -25.955 -4.036 11.268 1.00 92.94 188 HIS A N 1
ATOM 1434 C CA . HIS A 1 188 ? -26.535 -2.786 10.781 1.00 92.94 188 HIS A CA 1
ATOM 1435 C C . HIS A 1 188 ? -25.920 -2.379 9.428 1.00 92.94 188 HIS A C 1
ATOM 1437 O O . HIS A 1 188 ? -24.736 -2.616 9.176 1.00 92.94 188 HIS A O 1
ATOM 1443 N N . SER A 1 189 ? -26.696 -1.722 8.558 1.00 91.12 189 SER A N 1
ATOM 1444 C CA . SER A 1 189 ? -26.282 -1.435 7.176 1.00 91.12 189 SER A CA 1
ATOM 1445 C C . SER A 1 189 ? -24.960 -0.671 7.077 1.00 91.12 189 SER A C 1
ATOM 1447 O O . SER A 1 189 ? -24.193 -0.921 6.159 1.00 91.12 189 SER A O 1
ATOM 1449 N N . HIS A 1 190 ? -24.637 0.193 8.047 1.00 89.81 190 HIS A N 1
ATOM 1450 C CA . HIS A 1 190 ? -23.344 0.890 8.078 1.00 89.81 190 HIS A CA 1
ATOM 1451 C C . HIS A 1 190 ? -22.146 -0.058 8.193 1.00 89.81 190 HIS A C 1
ATOM 1453 O O . HIS A 1 190 ? -21.121 0.170 7.556 1.00 89.81 190 HIS A O 1
ATOM 1459 N N . TRP A 1 191 ? -22.268 -1.124 8.986 1.00 94.12 191 TRP A N 1
ATOM 1460 C CA . TRP A 1 191 ? -21.230 -2.146 9.094 1.00 94.12 191 TRP A CA 1
ATOM 1461 C C . TRP A 1 191 ? -21.111 -2.951 7.800 1.00 94.12 191 TRP A C 1
ATOM 1463 O O . TRP A 1 191 ? -20.004 -3.225 7.346 1.00 94.12 191 TRP A O 1
ATOM 1473 N N . LEU A 1 192 ? -22.240 -3.300 7.179 1.00 90.50 192 LEU A N 1
ATOM 1474 C CA . LEU A 1 192 ? -22.251 -4.043 5.917 1.00 90.50 192 LEU A CA 1
ATOM 1475 C C . LEU A 1 192 ? -21.627 -3.232 4.772 1.00 90.50 192 LEU A C 1
ATOM 1477 O O . LEU A 1 192 ? -20.774 -3.749 4.053 1.00 90.50 192 LEU A O 1
ATOM 1481 N N . ASP A 1 193 ? -21.996 -1.959 4.651 1.00 87.69 193 ASP A N 1
ATOM 1482 C CA . ASP A 1 193 ? -21.427 -1.017 3.684 1.00 87.69 193 ASP A CA 1
ATOM 1483 C C . ASP A 1 193 ? -19.920 -0.817 3.926 1.00 87.69 193 ASP A C 1
ATOM 1485 O O . ASP A 1 193 ? -19.136 -0.810 2.975 1.00 87.69 193 ASP A O 1
ATOM 1489 N N . LEU A 1 194 ? -19.494 -0.701 5.193 1.00 91.81 194 LEU A N 1
ATOM 1490 C CA . LEU A 1 194 ? -18.077 -0.628 5.552 1.00 91.81 194 LEU A CA 1
ATOM 1491 C C . LEU A 1 194 ? -17.333 -1.898 5.124 1.00 91.81 194 LEU A C 1
ATOM 1493 O O . LEU A 1 194 ? -16.268 -1.787 4.526 1.00 91.81 194 LEU A O 1
ATOM 1497 N N . ARG A 1 195 ? -17.886 -3.094 5.363 1.00 88.69 195 ARG A N 1
ATOM 1498 C CA . ARG A 1 195 ? -17.275 -4.360 4.921 1.00 88.69 195 ARG A CA 1
ATOM 1499 C C . ARG A 1 195 ? -17.053 -4.376 3.409 1.00 88.69 195 ARG A C 1
ATOM 1501 O O . ARG A 1 195 ? -15.932 -4.626 2.976 1.00 88.69 195 ARG A O 1
ATOM 1508 N N . VAL A 1 196 ? -18.093 -4.062 2.633 1.00 83.88 196 VAL A N 1
ATOM 1509 C CA . VAL A 1 196 ? -18.010 -3.998 1.163 1.00 83.88 196 VAL A CA 1
ATOM 1510 C C . VAL A 1 196 ? -16.943 -2.995 0.734 1.00 83.88 196 VAL A C 1
ATOM 1512 O O . VAL A 1 196 ? -16.101 -3.303 -0.104 1.00 83.88 196 VAL A O 1
ATOM 1515 N N . PHE A 1 197 ? -16.916 -1.814 1.353 1.00 84.94 197 PHE A N 1
ATOM 1516 C CA . PHE A 1 197 ? -15.916 -0.799 1.048 1.00 84.94 197 PHE A CA 1
ATOM 1517 C C . PHE A 1 197 ? -14.482 -1.266 1.332 1.00 84.94 197 PHE A C 1
ATOM 1519 O O . PHE A 1 197 ? -13.595 -1.060 0.500 1.00 84.94 197 PHE A O 1
ATOM 1526 N N . LEU A 1 198 ? -14.241 -1.876 2.498 1.00 86.81 198 LEU A N 1
ATOM 1527 C CA . LEU A 1 198 ? -12.915 -2.363 2.888 1.00 86.81 198 LEU A CA 1
ATOM 1528 C C . LEU A 1 198 ? -12.394 -3.417 1.901 1.00 86.81 198 LEU A C 1
ATOM 1530 O O . LEU A 1 198 ? -11.201 -3.410 1.593 1.00 86.81 198 LEU A O 1
ATOM 1534 N N . GLU A 1 199 ? -13.282 -4.266 1.381 1.00 80.50 199 GLU A N 1
ATOM 1535 C CA . GLU A 1 199 ? -12.983 -5.285 0.369 1.00 80.50 199 GLU A CA 1
ATOM 1536 C C . GLU A 1 199 ? -12.726 -4.657 -1.013 1.00 80.50 199 GLU A C 1
ATOM 1538 O O . GLU A 1 199 ? -11.678 -4.888 -1.617 1.00 80.50 199 GLU A O 1
ATOM 1543 N N . GLU A 1 200 ? -13.623 -3.794 -1.500 1.00 78.06 200 GLU A N 1
ATOM 1544 C CA . GLU A 1 200 ? -13.493 -3.135 -2.809 1.00 78.06 200 GLU A CA 1
ATOM 1545 C C . GLU A 1 200 ? -12.246 -2.248 -2.914 1.00 78.06 200 GLU A C 1
ATOM 1547 O O . GLU A 1 200 ? -11.650 -2.114 -3.987 1.00 78.06 200 GLU A O 1
ATOM 1552 N N . LYS A 1 201 ? -11.863 -1.602 -1.808 1.00 77.44 201 LYS A N 1
ATOM 1553 C CA . LYS A 1 201 ? -10.705 -0.702 -1.746 1.00 77.44 201 LYS A CA 1
ATOM 1554 C C . LYS A 1 201 ? -9.432 -1.376 -1.253 1.00 77.44 201 LYS A C 1
ATOM 1556 O O . LYS A 1 201 ? -8.421 -0.681 -1.161 1.00 77.44 201 LYS A O 1
ATOM 1561 N N . GLN A 1 202 ? -9.469 -2.684 -0.983 1.00 75.44 202 GLN A N 1
ATOM 1562 C CA . GLN A 1 202 ? -8.320 -3.462 -0.507 1.00 75.44 202 GLN A CA 1
ATOM 1563 C C . GLN A 1 202 ? -7.667 -2.824 0.734 1.00 75.44 202 GLN A C 1
ATOM 1565 O O . GLN A 1 202 ? -6.450 -2.708 0.830 1.00 75.44 202 GLN A O 1
ATOM 1570 N N . VAL A 1 203 ? -8.496 -2.329 1.660 1.00 81.62 203 VAL A N 1
ATOM 1571 C CA . VAL A 1 203 ? -8.045 -1.757 2.942 1.00 81.62 203 VAL A CA 1
ATOM 1572 C C . VAL A 1 203 ? -7.892 -2.860 3.986 1.00 81.62 203 VAL A C 1
ATOM 1574 O O . VAL A 1 203 ? -6.965 -2.846 4.790 1.00 81.62 203 VAL A O 1
ATOM 1577 N N . ALA A 1 204 ? -8.797 -3.834 3.967 1.00 80.81 204 ALA A N 1
ATOM 1578 C CA . ALA A 1 204 ? -8.638 -5.074 4.703 1.00 80.81 204 ALA A CA 1
ATOM 1579 C C . ALA A 1 204 ? -7.856 -6.054 3.814 1.00 80.81 204 ALA A C 1
ATOM 1581 O O . ALA A 1 204 ? -8.326 -6.435 2.743 1.00 80.81 204 ALA A O 1
ATOM 1582 N N . ASP A 1 205 ? -6.628 -6.378 4.221 1.00 64.19 205 ASP A N 1
ATOM 1583 C CA . ASP A 1 205 ? -5.744 -7.259 3.461 1.00 64.19 205 ASP A CA 1
ATOM 1584 C C . ASP A 1 205 ? -6.100 -8.741 3.669 1.00 64.19 205 ASP A C 1
ATOM 1586 O O . ASP A 1 205 ? -6.308 -9.207 4.789 1.00 64.19 205 ASP A O 1
ATOM 1590 N N . ILE A 1 206 ? -6.043 -9.506 2.578 1.00 53.59 206 ILE A N 1
ATOM 1591 C CA . ILE A 1 206 ? -6.234 -10.967 2.529 1.00 53.59 206 ILE A CA 1
ATOM 1592 C C . ILE A 1 206 ? -5.066 -11.771 3.131 1.00 53.59 206 ILE A C 1
ATOM 1594 O O . ILE A 1 206 ? -5.112 -12.994 3.148 1.00 53.59 206 ILE A O 1
ATOM 1598 N N . TYR A 1 207 ? -4.008 -11.124 3.635 1.00 54.66 207 TYR A N 1
ATOM 1599 C CA . TYR A 1 207 ? -2.788 -11.819 4.082 1.00 54.66 207 TYR A CA 1
ATOM 1600 C C . TYR A 1 207 ? -2.974 -12.710 5.322 1.00 54.66 207 TYR A C 1
ATOM 1602 O O . TYR A 1 207 ? -2.116 -13.549 5.588 1.00 54.66 207 TYR A O 1
ATOM 1610 N N . ASP A 1 208 ? -4.055 -12.525 6.086 1.00 53.19 208 ASP A N 1
ATOM 1611 C CA . ASP A 1 208 ? -4.416 -13.410 7.206 1.00 53.19 208 ASP A CA 1
ATOM 1612 C C . ASP A 1 208 ? -5.265 -14.613 6.775 1.00 53.19 208 ASP A C 1
ATOM 1614 O O . ASP A 1 208 ? -5.479 -15.536 7.565 1.00 53.19 208 ASP A O 1
ATOM 1618 N N . GLU A 1 209 ? -5.784 -14.607 5.548 1.00 60.94 209 GLU A N 1
ATOM 1619 C CA . GLU A 1 209 ? -6.499 -15.749 4.997 1.00 60.94 209 GLU A CA 1
ATOM 1620 C C . GLU A 1 209 ? -5.481 -16.825 4.587 1.00 60.94 209 GLU A C 1
ATOM 1622 O O . GLU A 1 209 ? -4.355 -16.540 4.172 1.00 60.94 209 GLU A O 1
ATOM 1627 N N . GLY A 1 210 ? -5.846 -18.098 4.759 1.00 58.41 210 GLY A N 1
ATOM 1628 C CA . GLY A 1 210 ? -4.993 -19.188 4.295 1.00 58.41 210 GLY A CA 1
ATOM 1629 C C . GLY A 1 210 ? -4.806 -19.105 2.780 1.00 58.41 210 GLY A C 1
ATOM 1630 O O . GLY A 1 210 ? -5.757 -18.791 2.068 1.00 58.41 210 GLY A O 1
ATOM 1631 N N . LEU A 1 211 ? -3.604 -19.434 2.292 1.00 66.38 211 LEU A N 1
ATOM 1632 C CA . LEU A 1 211 ? -3.325 -19.483 0.854 1.00 66.38 211 LEU A CA 1
ATOM 1633 C C . LEU A 1 211 ? -4.369 -20.347 0.142 1.00 66.38 211 LEU A C 1
ATOM 1635 O O . LEU A 1 211 ? -4.477 -21.554 0.382 1.00 66.38 211 LEU A O 1
ATOM 1639 N N . THR A 1 212 ? -5.114 -19.739 -0.769 1.00 68.38 212 THR A N 1
ATOM 1640 C CA . THR A 1 212 ? -6.033 -20.463 -1.636 1.00 68.38 212 THR A CA 1
ATOM 1641 C C . THR A 1 212 ? -5.252 -21.281 -2.666 1.00 68.38 212 THR A C 1
ATOM 1643 O O . THR A 1 212 ? -4.126 -20.956 -3.053 1.00 68.38 212 THR A O 1
ATOM 1646 N N . VAL A 1 213 ? -5.876 -22.345 -3.182 1.00 70.88 213 VAL A N 1
ATOM 1647 C CA . VAL A 1 213 ? -5.309 -23.145 -4.286 1.00 70.88 213 VAL A CA 1
ATOM 1648 C C . VAL A 1 213 ? -4.990 -22.263 -5.497 1.00 70.88 213 VAL A C 1
ATOM 1650 O O . VAL A 1 213 ? -3.986 -22.484 -6.171 1.00 70.88 213 VAL A O 1
ATOM 1653 N N . HIS A 1 214 ? -5.820 -21.250 -5.760 1.00 65.00 214 HIS A N 1
ATOM 1654 C CA . HIS A 1 214 ? -5.605 -20.310 -6.853 1.00 65.00 214 HIS A CA 1
ATOM 1655 C C . HIS A 1 214 ? -4.348 -19.459 -6.637 1.00 65.00 214 HIS A C 1
ATOM 1657 O O . HIS A 1 214 ? -3.520 -19.370 -7.539 1.00 65.00 214 HIS A O 1
ATOM 1663 N N . GLU A 1 215 ? -4.160 -18.895 -5.442 1.00 72.12 215 GLU A N 1
ATOM 1664 C CA . GLU A 1 215 ? -2.971 -18.099 -5.113 1.00 72.12 215 GLU A CA 1
ATOM 1665 C C . GLU A 1 215 ? -1.695 -18.939 -5.151 1.00 72.12 215 GLU A C 1
ATOM 1667 O O . GLU A 1 215 ? -0.689 -18.512 -5.716 1.00 72.12 215 GLU A O 1
ATOM 1672 N N . PHE A 1 216 ? -1.736 -20.168 -4.630 1.00 76.38 216 PHE A N 1
ATOM 1673 C CA . PHE A 1 216 ? -0.589 -21.071 -4.706 1.00 76.38 216 PHE A CA 1
ATOM 1674 C C . PHE A 1 216 ? -0.270 -21.481 -6.153 1.00 76.38 216 PHE A C 1
ATOM 1676 O O . PHE A 1 216 ? 0.897 -21.551 -6.542 1.00 76.38 216 PHE A O 1
ATOM 1683 N N . ALA A 1 217 ? -1.290 -21.669 -6.997 1.00 73.69 217 ALA A N 1
ATOM 1684 C CA . ALA A 1 217 ? -1.103 -21.958 -8.418 1.00 73.69 217 ALA A CA 1
ATOM 1685 C C . ALA A 1 217 ? -0.402 -20.816 -9.184 1.00 73.69 217 ALA A C 1
ATOM 1687 O O . ALA A 1 217 ? 0.139 -21.057 -10.265 1.00 73.69 217 ALA A O 1
ATOM 1688 N N . MET A 1 218 ? -0.343 -19.597 -8.630 1.00 77.12 218 MET A N 1
ATOM 1689 C CA . MET A 1 218 ? 0.371 -18.464 -9.233 1.00 77.12 218 MET A CA 1
ATOM 1690 C C . MET A 1 218 ? 1.892 -18.508 -9.034 1.00 77.12 218 MET A C 1
ATOM 1692 O O . MET A 1 218 ? 2.608 -17.770 -9.717 1.00 77.12 218 MET A O 1
ATOM 1696 N N . VAL A 1 219 ? 2.413 -19.389 -8.171 1.00 76.00 219 VAL A N 1
ATOM 1697 C CA . VAL A 1 219 ? 3.857 -19.497 -7.886 1.00 76.00 219 VAL A CA 1
ATOM 1698 C C . VAL A 1 219 ? 4.658 -19.851 -9.143 1.00 76.00 219 VAL A C 1
ATOM 1700 O O . VAL A 1 219 ? 5.656 -19.194 -9.455 1.00 76.00 219 VAL A O 1
ATOM 1703 N N . ASP A 1 220 ? 4.217 -20.852 -9.906 1.00 77.81 220 ASP A N 1
ATOM 1704 C CA . ASP A 1 220 ? 4.906 -21.280 -11.127 1.00 77.81 220 ASP A CA 1
ATOM 1705 C C . ASP A 1 220 ? 4.869 -20.222 -12.244 1.00 77.81 220 ASP A C 1
ATOM 1707 O O . ASP A 1 220 ? 5.936 -19.879 -12.771 1.00 77.81 220 ASP A O 1
ATOM 1711 N N . PRO A 1 221 ? 3.704 -19.636 -12.585 1.00 81.06 221 PRO A N 1
ATOM 1712 C CA . PRO A 1 221 ? 3.628 -18.495 -13.492 1.00 81.06 221 PRO A CA 1
ATOM 1713 C C . PRO A 1 221 ? 4.531 -17.331 -13.069 1.00 81.06 221 PRO A C 1
ATOM 1715 O O . PRO A 1 221 ? 5.290 -16.818 -13.896 1.00 81.06 221 PRO A O 1
ATOM 1718 N N . ALA A 1 222 ? 4.523 -16.949 -11.787 1.00 76.44 222 ALA A N 1
ATOM 1719 C CA . ALA A 1 222 ? 5.375 -15.879 -11.270 1.00 76.44 222 ALA A CA 1
ATOM 1720 C C . ALA A 1 222 ? 6.866 -16.206 -11.444 1.00 76.44 222 ALA A C 1
ATOM 1722 O O . ALA A 1 222 ? 7.633 -15.366 -11.922 1.00 76.44 222 ALA A O 1
ATOM 1723 N N . ARG A 1 223 ? 7.278 -17.448 -11.152 1.00 78.88 223 ARG A N 1
ATOM 1724 C CA . ARG A 1 223 ? 8.651 -17.936 -11.365 1.00 78.88 223 ARG A CA 1
ATOM 1725 C C . ARG A 1 223 ? 9.067 -17.874 -12.837 1.00 78.88 223 ARG A C 1
ATOM 1727 O O . ARG A 1 223 ? 10.196 -17.480 -13.141 1.00 78.88 223 ARG A O 1
ATOM 1734 N N . VAL A 1 224 ? 8.179 -18.245 -13.760 1.00 84.81 224 VAL A N 1
ATOM 1735 C CA . VAL A 1 224 ? 8.440 -18.164 -15.207 1.00 84.81 224 VAL A CA 1
ATOM 1736 C C . VAL A 1 224 ? 8.630 -16.713 -15.646 1.00 84.81 224 VAL A C 1
ATOM 1738 O O . VAL A 1 224 ? 9.588 -16.418 -16.364 1.00 84.81 224 VAL A O 1
ATOM 1741 N N . VAL A 1 225 ? 7.758 -15.801 -15.206 1.00 83.38 225 VAL A N 1
ATOM 1742 C CA . VAL A 1 225 ? 7.870 -14.370 -15.532 1.00 83.38 225 VAL A CA 1
ATOM 1743 C C . VAL A 1 225 ? 9.161 -13.784 -14.960 1.00 83.38 225 VAL A C 1
ATOM 1745 O O . VAL A 1 225 ? 9.905 -13.139 -15.699 1.00 83.38 225 VAL A O 1
ATOM 1748 N N . LEU A 1 226 ? 9.481 -14.083 -13.698 1.00 82.38 226 LEU A N 1
ATOM 1749 C CA . LEU A 1 226 ? 10.718 -13.658 -13.042 1.00 82.38 226 LEU A CA 1
ATOM 1750 C C . LEU A 1 226 ? 11.955 -14.046 -13.866 1.00 82.38 226 LEU A C 1
ATOM 1752 O O . LEU A 1 226 ? 12.793 -13.196 -14.166 1.00 82.38 226 LEU A O 1
ATOM 1756 N N . ARG A 1 227 ? 12.045 -15.312 -14.298 1.00 83.88 227 ARG A N 1
ATOM 1757 C CA . ARG A 1 227 ? 13.159 -15.802 -15.128 1.00 83.88 227 ARG A CA 1
ATOM 1758 C C . ARG A 1 227 ? 13.217 -15.123 -16.497 1.00 83.88 227 ARG A C 1
ATOM 1760 O O . ARG A 1 227 ? 14.305 -14.789 -16.957 1.00 83.88 227 ARG A O 1
ATOM 1767 N N . LYS A 1 228 ? 12.071 -14.895 -17.149 1.00 86.94 228 LYS A N 1
ATOM 1768 C CA . LYS A 1 228 ? 12.015 -14.191 -18.444 1.00 86.94 228 LYS A CA 1
ATOM 1769 C C . LYS A 1 228 ? 12.536 -12.758 -18.327 1.00 86.94 228 LYS A C 1
ATOM 1771 O O . LYS A 1 228 ? 13.365 -12.347 -19.136 1.00 86.94 228 LYS A O 1
ATOM 1776 N N . VAL A 1 229 ? 12.099 -12.019 -17.306 1.00 85.50 229 VAL A N 1
ATOM 1777 C CA . VAL A 1 229 ? 12.554 -10.639 -17.087 1.00 85.50 229 VAL A CA 1
ATOM 1778 C C . VAL A 1 229 ? 14.038 -10.603 -16.722 1.00 85.50 229 VAL A C 1
ATOM 1780 O O . VAL A 1 229 ? 14.780 -9.806 -17.296 1.00 85.50 229 VAL A O 1
ATOM 1783 N N . ALA A 1 230 ? 14.501 -11.499 -15.845 1.00 84.12 230 ALA A N 1
ATOM 1784 C CA . ALA A 1 230 ? 15.914 -11.588 -15.478 1.00 84.12 230 ALA A CA 1
ATOM 1785 C C . ALA A 1 230 ? 16.814 -11.866 -16.695 1.00 84.12 230 ALA A C 1
ATOM 1787 O O . ALA A 1 230 ? 17.821 -11.184 -16.884 1.00 84.12 230 ALA A O 1
ATOM 1788 N N . ARG A 1 231 ? 16.415 -12.794 -17.576 1.00 87.06 231 ARG A N 1
ATOM 1789 C CA . ARG A 1 231 ? 17.128 -13.076 -18.834 1.00 87.06 231 ARG A CA 1
ATOM 1790 C C . ARG A 1 231 ? 17.170 -11.876 -19.771 1.00 87.06 231 ARG A C 1
ATOM 1792 O O . ARG A 1 231 ? 18.228 -11.583 -20.325 1.00 87.06 231 ARG A O 1
ATOM 1799 N N . ALA A 1 232 ? 16.053 -11.169 -19.933 1.00 88.81 232 ALA A N 1
ATOM 1800 C CA . ALA A 1 232 ? 15.998 -9.960 -20.752 1.00 88.81 232 ALA A CA 1
ATOM 1801 C C . ALA A 1 232 ? 16.947 -8.877 -20.211 1.00 88.81 232 ALA A C 1
ATOM 1803 O O . ALA A 1 232 ? 17.711 -8.277 -20.962 1.00 88.81 232 ALA A O 1
ATOM 1804 N N . MET A 1 233 ? 16.973 -8.678 -18.893 1.00 85.25 233 MET A N 1
ATOM 1805 C CA . MET A 1 233 ? 17.876 -7.722 -18.251 1.00 85.25 233 MET A CA 1
ATOM 1806 C C . MET A 1 233 ? 19.349 -8.147 -18.326 1.00 85.25 233 MET A C 1
ATOM 1808 O O . MET A 1 233 ? 20.222 -7.295 -18.492 1.00 85.25 233 MET A O 1
ATOM 1812 N N . ALA A 1 234 ? 19.643 -9.447 -18.255 1.00 84.12 234 ALA A N 1
ATOM 1813 C CA . ALA A 1 234 ? 20.993 -9.971 -18.450 1.00 84.12 234 ALA A CA 1
ATOM 1814 C C . ALA A 1 234 ? 21.488 -9.764 -19.889 1.00 84.12 234 ALA A C 1
ATOM 1816 O O . ALA A 1 234 ? 22.628 -9.350 -20.096 1.00 84.12 234 ALA A O 1
ATOM 1817 N N . GLU A 1 235 ? 20.633 -9.999 -20.887 1.00 88.44 235 GLU A N 1
ATOM 1818 C CA . GLU A 1 235 ? 20.926 -9.689 -22.292 1.00 88.44 235 GLU A CA 1
ATOM 1819 C C . GLU A 1 235 ? 21.143 -8.182 -22.502 1.00 88.44 235 GLU A C 1
ATOM 1821 O O . GLU A 1 235 ? 22.142 -7.793 -23.105 1.00 88.44 235 GLU A O 1
ATOM 1826 N N . LEU A 1 236 ? 20.288 -7.324 -21.932 1.00 86.50 236 LEU A N 1
ATOM 1827 C CA . LEU A 1 236 ? 20.474 -5.869 -21.960 1.00 86.50 236 LEU A CA 1
ATOM 1828 C C . LEU A 1 236 ? 21.840 -5.466 -21.377 1.00 86.50 236 LEU A C 1
ATOM 1830 O O . LEU A 1 236 ? 22.594 -4.735 -22.017 1.00 86.50 236 LEU A O 1
ATOM 1834 N N . SER A 1 237 ? 22.193 -6.002 -20.204 1.00 80.50 237 SER A N 1
ATOM 1835 C CA . SER A 1 237 ? 23.485 -5.764 -19.546 1.00 80.50 237 SER A CA 1
ATOM 1836 C C . SER A 1 237 ? 24.669 -6.180 -20.435 1.00 80.50 237 SER A C 1
ATOM 1838 O O . SER A 1 237 ? 25.639 -5.430 -20.575 1.00 80.50 237 SER A O 1
ATOM 1840 N N . ARG A 1 238 ? 24.570 -7.326 -21.131 1.00 82.75 238 ARG A N 1
ATOM 1841 C CA . ARG A 1 238 ? 25.582 -7.775 -22.106 1.00 82.75 238 ARG A CA 1
ATOM 1842 C C . ARG A 1 238 ? 25.720 -6.819 -23.295 1.00 82.75 238 ARG A C 1
ATOM 1844 O O . ARG A 1 238 ? 26.846 -6.476 -23.660 1.00 82.75 238 ARG A O 1
ATOM 1851 N N . ARG A 1 239 ? 24.609 -6.357 -23.884 1.00 85.00 239 ARG A N 1
ATOM 1852 C CA . ARG A 1 239 ? 24.632 -5.403 -25.012 1.00 85.00 239 ARG A CA 1
ATOM 1853 C C . ARG A 1 239 ? 25.274 -4.075 -24.623 1.00 85.00 239 ARG A C 1
ATOM 1855 O O . ARG A 1 239 ? 26.115 -3.566 -25.357 1.00 85.00 239 ARG A O 1
ATOM 1862 N N . LEU A 1 240 ? 24.951 -3.563 -23.440 1.00 78.25 240 LEU A N 1
ATOM 1863 C CA . LEU A 1 240 ? 25.516 -2.319 -22.915 1.00 78.25 240 LEU A CA 1
ATOM 1864 C C . LEU A 1 240 ? 27.013 -2.440 -22.601 1.00 78.25 240 LEU A C 1
ATOM 1866 O O . LEU A 1 240 ? 27.783 -1.519 -22.873 1.00 78.25 240 LEU A O 1
ATOM 1870 N N . ALA A 1 241 ? 27.459 -3.589 -22.083 1.00 76.44 241 ALA A N 1
ATOM 1871 C CA . ALA A 1 241 ? 28.882 -3.853 -21.882 1.00 76.44 241 ALA A CA 1
ATOM 1872 C C . ALA A 1 241 ? 29.658 -3.848 -23.212 1.00 76.44 241 ALA A C 1
ATOM 1874 O O . ALA A 1 241 ? 30.740 -3.263 -23.290 1.00 76.44 241 ALA A O 1
ATOM 1875 N N . LYS A 1 242 ? 29.086 -4.444 -24.268 1.00 79.69 242 LYS A N 1
ATOM 1876 C CA . LYS A 1 242 ? 2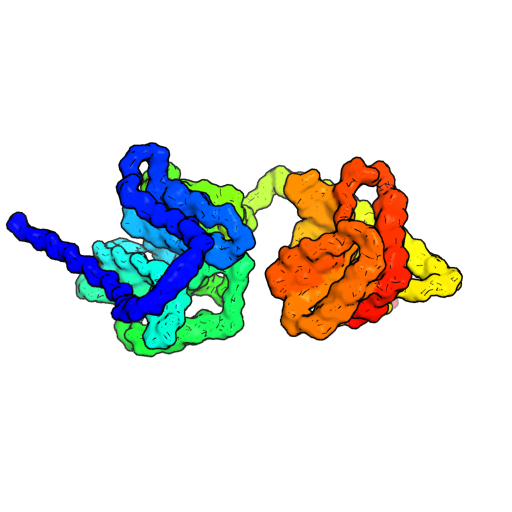9.661 -4.433 -25.621 1.00 79.69 242 LYS A CA 1
ATOM 1877 C C . LYS A 1 242 ? 29.697 -3.022 -26.221 1.00 79.69 242 LYS A C 1
ATOM 1879 O O . LYS A 1 242 ? 30.724 -2.622 -26.759 1.00 79.69 242 LYS A O 1
ATOM 1884 N N . ALA A 1 243 ? 28.615 -2.257 -26.080 1.00 75.75 243 ALA A N 1
ATOM 1885 C CA . ALA A 1 243 ? 28.535 -0.854 -26.491 1.00 75.75 243 ALA A CA 1
ATOM 1886 C C . ALA A 1 243 ? 29.645 0.004 -25.858 1.00 75.75 243 ALA A C 1
ATOM 1888 O O . ALA A 1 243 ? 30.358 0.729 -26.553 1.00 75.75 243 ALA A O 1
ATOM 1889 N N . LYS A 1 244 ? 29.876 -0.166 -24.549 1.00 70.81 244 LYS A N 1
ATOM 1890 C CA . LYS A 1 244 ? 30.949 0.518 -23.814 1.00 70.81 244 LYS A CA 1
ATOM 1891 C C . LYS A 1 244 ? 32.348 0.181 -24.344 1.00 70.81 244 LYS A C 1
ATOM 1893 O O . LYS A 1 244 ? 33.197 1.063 -24.427 1.00 70.81 244 LYS A O 1
ATOM 1898 N N . GLN A 1 245 ? 32.605 -1.081 -24.700 1.00 68.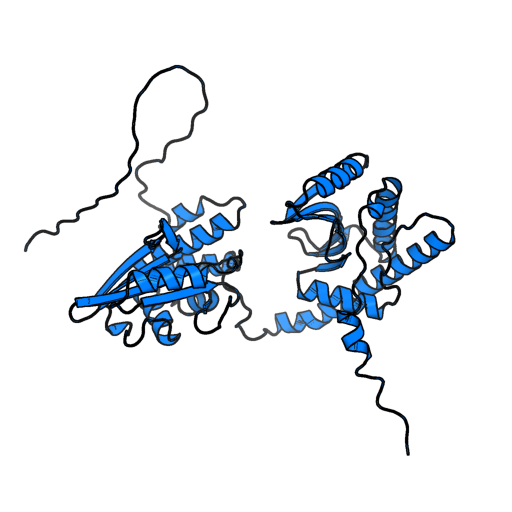44 245 GLN A N 1
ATOM 1899 C CA . GLN A 1 245 ? 33.880 -1.484 -25.314 1.00 68.44 245 GLN A CA 1
ATOM 1900 C C . GLN A 1 245 ? 34.092 -0.838 -26.691 1.00 68.44 245 GLN A C 1
ATOM 1902 O O . GLN A 1 245 ? 35.230 -0.585 -27.074 1.00 68.44 245 GLN A O 1
ATOM 1907 N N . GLY A 1 246 ? 33.008 -0.531 -27.409 1.00 68.81 246 GLY A N 1
ATOM 1908 C CA . GLY A 1 246 ? 33.024 0.167 -28.696 1.00 68.81 246 GLY A CA 1
ATOM 1909 C C . GLY A 1 246 ? 33.192 1.689 -28.616 1.00 68.81 246 GLY A C 1
ATOM 1910 O O . GLY A 1 246 ? 33.056 2.352 -29.638 1.00 68.81 246 GLY A O 1
ATOM 1911 N N . GLY A 1 247 ? 33.463 2.257 -27.435 1.00 60.97 247 GLY A N 1
ATOM 1912 C CA . GLY A 1 247 ? 33.701 3.695 -27.265 1.00 60.97 247 GLY A CA 1
ATOM 1913 C C . GLY A 1 247 ? 32.445 4.550 -27.071 1.00 60.97 247 GLY A C 1
ATOM 1914 O O . GLY A 1 247 ? 32.563 5.771 -26.994 1.00 60.97 247 GLY A O 1
ATOM 1915 N N . GLN A 1 248 ? 31.256 3.949 -26.945 1.00 60.78 248 GLN A N 1
ATOM 1916 C CA . GLN A 1 248 ? 30.067 4.683 -26.502 1.00 60.78 248 GLN A CA 1
ATOM 1917 C C . GLN A 1 248 ? 30.207 5.029 -25.008 1.00 60.78 248 GLN A C 1
ATOM 1919 O O . GLN A 1 248 ? 30.562 4.170 -24.190 1.00 60.78 248 GLN A O 1
ATOM 1924 N N . SER A 1 249 ? 29.964 6.299 -24.651 1.00 53.94 249 SER A N 1
ATOM 1925 C CA . SER A 1 249 ? 30.017 6.764 -23.257 1.00 53.94 249 SER A CA 1
ATOM 1926 C C . SER A 1 249 ? 29.027 5.979 -22.389 1.00 53.94 249 SER A C 1
ATOM 1928 O O . SER A 1 249 ? 28.076 5.389 -22.895 1.00 53.94 249 SER A O 1
ATOM 1930 N N . ALA A 1 250 ? 29.289 5.903 -21.084 1.00 55.50 250 ALA A N 1
ATOM 1931 C CA . ALA A 1 250 ? 28.688 4.932 -20.172 1.00 55.50 250 ALA A CA 1
ATOM 1932 C C . ALA A 1 250 ? 27.143 4.966 -20.159 1.00 55.50 250 ALA A C 1
ATOM 1934 O O . ALA A 1 250 ? 26.535 5.637 -19.331 1.00 55.50 250 ALA A O 1
ATOM 1935 N N . LEU A 1 251 ? 26.516 4.129 -20.994 1.00 60.91 251 LEU A N 1
ATOM 1936 C CA . LEU A 1 251 ? 25.067 3.885 -21.031 1.00 60.91 251 LEU A CA 1
ATOM 1937 C C . LEU A 1 251 ? 24.523 3.252 -19.732 1.00 60.91 251 LEU A C 1
ATOM 1939 O O . LEU A 1 251 ? 23.348 2.907 -19.652 1.00 60.91 251 LEU A O 1
ATOM 1943 N N . TRP A 1 252 ? 25.376 3.034 -18.723 1.00 60.44 252 TRP A N 1
ATOM 1944 C CA . TRP A 1 252 ? 25.067 2.215 -17.560 1.00 60.44 252 TRP A CA 1
ATOM 1945 C C . TRP A 1 252 ? 25.741 2.727 -16.278 1.00 60.44 252 TRP A C 1
ATOM 1947 O O . TRP A 1 252 ? 26.953 2.981 -16.287 1.00 60.44 252 TRP A O 1
ATOM 1957 N N . PRO A 1 253 ? 25.004 2.835 -15.155 1.00 56.78 253 PRO A N 1
ATOM 1958 C CA . PRO A 1 253 ? 25.578 3.220 -13.869 1.00 56.78 253 PRO A CA 1
ATOM 1959 C C . PRO A 1 253 ? 26.695 2.264 -13.421 1.00 56.78 253 PRO A C 1
ATOM 1961 O O . PRO A 1 253 ? 26.616 1.046 -13.607 1.00 56.78 253 PRO A O 1
ATOM 1964 N N . LYS A 1 254 ? 27.747 2.800 -12.786 1.00 55.59 254 LYS A N 1
ATOM 1965 C CA . LYS A 1 254 ? 28.829 1.986 -12.202 1.00 55.59 254 LYS A CA 1
ATOM 1966 C C . LYS A 1 254 ? 28.263 1.009 -11.154 1.00 55.59 254 LYS A C 1
ATOM 1968 O O . LYS A 1 254 ? 27.537 1.426 -10.256 1.00 55.59 254 LYS A O 1
ATOM 1973 N N . GLY A 1 255 ? 28.647 -0.270 -11.239 1.00 56.16 255 GLY A N 1
ATOM 1974 C CA . GLY A 1 255 ? 28.290 -1.309 -10.256 1.00 56.16 255 GLY A CA 1
ATOM 1975 C C . GLY A 1 255 ? 27.047 -2.143 -10.586 1.00 56.16 255 GLY A C 1
ATOM 1976 O O . GLY A 1 255 ? 26.584 -2.904 -9.745 1.00 56.16 255 GLY A O 1
ATOM 1977 N N . PHE A 1 256 ? 26.489 -2.020 -11.790 1.00 62.69 256 PHE A N 1
ATOM 1978 C CA . PHE A 1 256 ? 25.336 -2.827 -12.187 1.00 62.69 256 PHE A CA 1
ATOM 1979 C C . PHE A 1 256 ? 25.699 -4.295 -12.434 1.00 62.69 256 PHE A C 1
ATOM 1981 O O . PHE A 1 256 ? 26.719 -4.563 -13.077 1.00 62.69 256 PHE A O 1
ATOM 1988 N N . PRO A 1 257 ? 24.880 -5.255 -11.966 1.00 65.50 257 PRO A N 1
ATOM 1989 C CA . PRO A 1 257 ? 25.186 -6.663 -12.149 1.00 65.50 257 PRO A CA 1
ATOM 1990 C C . PRO A 1 257 ? 25.181 -7.058 -13.627 1.00 65.50 257 PRO A C 1
ATOM 1992 O O . PRO A 1 257 ? 24.302 -6.703 -14.412 1.00 65.50 257 PRO A O 1
ATOM 1995 N N . ASN A 1 258 ? 26.187 -7.836 -14.000 1.00 65.62 258 ASN A N 1
ATOM 1996 C CA . ASN A 1 258 ? 26.354 -8.418 -15.330 1.00 65.62 258 ASN A CA 1
ATOM 1997 C C . ASN A 1 258 ? 26.129 -9.940 -15.340 1.00 65.62 258 ASN A C 1
ATOM 1999 O O . ASN A 1 258 ? 26.091 -10.543 -16.408 1.00 65.62 258 ASN A O 1
ATOM 2003 N N . LYS A 1 259 ? 25.961 -10.554 -14.162 1.00 73.75 259 LYS A N 1
ATOM 2004 C CA . LYS A 1 259 ? 25.633 -11.972 -13.994 1.00 73.75 259 LYS A CA 1
ATOM 2005 C C . LYS A 1 259 ? 24.119 -12.152 -13.861 1.00 73.75 259 LYS A C 1
ATOM 2007 O O . LYS A 1 259 ? 23.486 -11.446 -13.076 1.00 73.75 259 LYS A O 1
ATOM 2012 N N . GLU A 1 260 ? 23.561 -13.128 -14.582 1.00 75.31 260 GLU A N 1
ATOM 2013 C CA . GLU A 1 260 ? 22.124 -13.457 -14.561 1.00 75.31 260 GLU A CA 1
ATOM 2014 C C . GLU A 1 260 ? 21.622 -13.731 -13.138 1.00 75.31 260 GLU A C 1
ATOM 2016 O O . GLU A 1 260 ? 20.584 -13.201 -12.760 1.00 75.31 260 GLU A O 1
ATOM 2021 N N . GLN A 1 261 ? 22.395 -14.448 -12.316 1.00 75.69 261 GLN A N 1
ATOM 2022 C CA . GLN A 1 261 ? 22.023 -14.752 -10.931 1.00 75.69 261 GLN A CA 1
ATOM 2023 C C . GLN A 1 261 ? 21.904 -13.493 -10.054 1.00 75.69 261 GLN A C 1
ATOM 2025 O O . GLN A 1 261 ? 20.915 -13.316 -9.347 1.00 75.69 261 GLN A O 1
ATOM 2030 N N . LYS A 1 262 ? 22.859 -12.555 -10.155 1.00 78.06 262 LYS A N 1
ATOM 2031 C CA . LYS A 1 262 ? 22.792 -11.283 -9.411 1.00 78.06 262 LYS A CA 1
ATOM 2032 C C . LYS A 1 262 ? 21.606 -10.426 -9.874 1.00 78.06 262 LYS A C 1
ATOM 2034 O O . LYS A 1 262 ? 20.946 -9.786 -9.059 1.00 78.06 262 LYS A O 1
ATOM 2039 N N . ILE A 1 263 ? 21.297 -10.447 -11.172 1.00 79.75 263 ILE A N 1
ATOM 2040 C CA . ILE A 1 263 ? 20.109 -9.793 -11.740 1.00 79.75 263 ILE A CA 1
ATOM 2041 C C . ILE A 1 263 ? 18.821 -10.442 -11.218 1.00 79.75 263 ILE A C 1
ATOM 2043 O O . ILE A 1 263 ? 17.920 -9.729 -10.782 1.00 79.75 263 ILE A O 1
ATOM 2047 N N . LEU A 1 264 ? 18.744 -11.773 -11.212 1.00 78.12 264 LEU A N 1
ATOM 2048 C CA . LEU A 1 264 ? 17.607 -12.531 -10.696 1.00 78.12 264 LEU A CA 1
ATOM 2049 C C . LEU A 1 264 ? 17.326 -12.168 -9.231 1.00 78.12 264 LEU A C 1
ATOM 2051 O O . LEU A 1 264 ? 16.186 -11.851 -8.896 1.00 78.12 264 LEU A O 1
ATOM 2055 N N . ASN A 1 265 ? 18.363 -12.127 -8.389 1.00 75.69 265 ASN A N 1
ATOM 2056 C CA . ASN A 1 265 ? 18.251 -11.775 -6.970 1.00 75.69 265 ASN A CA 1
ATOM 2057 C C . ASN A 1 265 ? 17.742 -10.337 -6.763 1.00 75.69 265 ASN A C 1
ATOM 2059 O O . ASN A 1 265 ? 16.870 -10.096 -5.919 1.00 75.69 265 ASN A O 1
ATOM 2063 N N . LEU A 1 266 ? 18.227 -9.374 -7.558 1.00 74.19 266 LEU A N 1
ATOM 2064 C CA . LEU A 1 266 ? 17.740 -7.991 -7.504 1.00 74.19 266 LEU A CA 1
ATOM 2065 C C . LEU A 1 266 ? 16.275 -7.881 -7.927 1.00 74.19 266 LEU A C 1
ATOM 2067 O O . LEU A 1 266 ? 15.480 -7.243 -7.236 1.00 74.19 266 LEU A O 1
ATOM 2071 N N . VAL A 1 267 ? 15.913 -8.518 -9.038 1.00 75.94 267 VAL A N 1
ATOM 2072 C CA . VAL A 1 267 ? 14.554 -8.491 -9.584 1.00 75.94 267 VAL A CA 1
ATOM 2073 C C . VAL A 1 267 ? 13.564 -9.197 -8.645 1.00 75.94 267 VAL A C 1
ATOM 2075 O O . VAL A 1 267 ? 12.454 -8.711 -8.440 1.00 75.94 267 VAL A O 1
ATOM 2078 N N . ALA A 1 268 ? 13.965 -10.303 -8.015 1.00 70.75 268 ALA A N 1
ATOM 2079 C CA . ALA A 1 268 ? 13.159 -10.982 -7.002 1.00 70.75 268 ALA A CA 1
ATOM 2080 C C . ALA A 1 268 ? 12.961 -10.105 -5.753 1.00 70.75 268 ALA A C 1
ATOM 2082 O O . ALA A 1 268 ? 11.877 -10.053 -5.174 1.00 70.75 268 ALA A O 1
ATOM 2083 N N . THR A 1 269 ? 13.994 -9.369 -5.342 1.00 68.38 269 THR A N 1
ATOM 2084 C CA . THR A 1 269 ? 13.919 -8.450 -4.197 1.00 68.38 269 THR A CA 1
ATOM 2085 C C . THR A 1 269 ? 13.019 -7.249 -4.467 1.00 68.38 269 THR A C 1
ATOM 2087 O O . THR A 1 269 ? 12.308 -6.811 -3.562 1.00 68.38 269 THR A O 1
ATOM 2090 N N . THR A 1 270 ? 13.002 -6.723 -5.692 1.00 66.00 270 THR A N 1
ATOM 2091 C CA . THR A 1 270 ? 12.081 -5.640 -6.056 1.00 66.00 270 THR A CA 1
ATOM 2092 C C . THR A 1 270 ? 10.647 -6.128 -6.193 1.00 66.00 270 THR A C 1
ATOM 2094 O O . THR A 1 270 ? 9.770 -5.472 -5.638 1.00 66.00 270 THR A O 1
ATOM 2097 N N . PHE A 1 271 ? 10.422 -7.305 -6.784 1.00 67.81 271 PHE A N 1
ATOM 2098 C CA . PHE A 1 271 ? 9.098 -7.931 -6.860 1.00 67.81 271 PHE A CA 1
ATOM 2099 C C . PHE A 1 271 ? 8.469 -8.144 -5.475 1.00 67.81 271 PHE A C 1
ATOM 2101 O O . PHE A 1 271 ? 7.302 -7.820 -5.272 1.00 67.81 271 PHE A O 1
ATOM 2108 N N . ARG A 1 272 ? 9.260 -8.588 -4.485 1.00 56.41 272 ARG A N 1
ATOM 2109 C CA . ARG A 1 272 ? 8.811 -8.720 -3.084 1.00 56.41 272 ARG A CA 1
ATOM 2110 C C . ARG A 1 272 ? 8.354 -7.397 -2.453 1.00 56.41 272 ARG A C 1
ATOM 2112 O O . ARG A 1 272 ? 7.557 -7.417 -1.526 1.00 56.41 272 ARG A O 1
ATOM 2119 N N . ARG A 1 273 ? 8.895 -6.257 -2.900 1.00 55.00 273 ARG A N 1
ATOM 2120 C CA . ARG A 1 273 ? 8.681 -4.928 -2.289 1.00 55.00 273 ARG A CA 1
ATOM 2121 C C . ARG A 1 273 ? 7.674 -4.057 -3.050 1.00 55.00 273 ARG A C 1
ATOM 2123 O O . ARG A 1 273 ? 7.257 -3.021 -2.542 1.00 55.00 273 ARG A O 1
ATOM 2130 N N . GLY A 1 274 ? 7.316 -4.431 -4.270 1.00 56.41 274 GLY A N 1
ATOM 2131 C CA . GLY A 1 274 ? 6.333 -3.745 -5.097 1.00 56.41 274 GLY A CA 1
ATOM 2132 C C . GLY A 1 274 ? 6.082 -4.573 -6.344 1.00 56.41 274 GLY A C 1
ATOM 2133 O O . GLY A 1 274 ? 7.018 -5.166 -6.861 1.00 56.41 274 GLY A O 1
ATOM 2134 N N . SER A 1 275 ? 4.836 -4.632 -6.809 1.00 56.88 275 SER A N 1
ATOM 2135 C CA . SER A 1 275 ? 4.335 -5.532 -7.862 1.00 56.88 275 SER A CA 1
ATOM 2136 C C . SER A 1 275 ? 4.953 -5.289 -9.257 1.00 56.88 275 SER A C 1
ATOM 2138 O O . SER A 1 275 ? 4.273 -4.935 -10.221 1.00 56.88 275 SER A O 1
ATOM 2140 N N . GLY A 1 276 ? 6.271 -5.443 -9.376 1.00 61.84 276 GLY A N 1
ATOM 2141 C CA . GLY A 1 276 ? 7.060 -5.198 -10.570 1.00 61.84 276 GLY A CA 1
ATOM 2142 C C . GLY A 1 276 ? 8.456 -5.814 -10.481 1.00 61.84 276 GLY A C 1
ATOM 2143 O O . GLY A 1 276 ? 9.068 -5.909 -9.423 1.00 61.84 276 GLY A O 1
ATOM 2144 N N . PHE A 1 277 ? 8.969 -6.204 -11.638 1.00 70.69 277 PHE A N 1
ATOM 2145 C CA . PHE A 1 277 ? 10.284 -6.792 -11.840 1.00 70.69 277 PHE A CA 1
ATOM 2146 C C . PHE A 1 277 ? 11.241 -5.690 -12.299 1.00 70.69 277 PHE A C 1
ATOM 2148 O O . PHE A 1 277 ? 11.284 -5.363 -13.486 1.00 70.69 277 PHE A O 1
ATOM 2155 N N . VAL A 1 278 ? 11.948 -5.059 -11.358 1.00 72.44 278 VAL A N 1
ATOM 2156 C CA . VAL A 1 278 ? 12.634 -3.770 -11.582 1.00 72.44 278 VAL A CA 1
ATOM 2157 C C . VAL A 1 278 ? 14.102 -3.841 -11.178 1.00 72.44 278 VAL A C 1
ATOM 2159 O O . VAL A 1 278 ? 14.429 -4.433 -10.151 1.00 72.44 278 VAL A O 1
ATOM 2162 N N . ILE A 1 279 ? 14.975 -3.150 -11.915 1.00 70.19 279 ILE A N 1
ATOM 2163 C CA . ILE A 1 279 ? 16.320 -2.799 -11.440 1.00 70.19 279 ILE A CA 1
ATOM 2164 C C . ILE A 1 279 ? 16.478 -1.276 -11.426 1.00 70.19 279 ILE A C 1
ATOM 2166 O O . ILE A 1 279 ? 15.984 -0.582 -12.315 1.00 70.19 279 ILE A O 1
ATOM 2170 N N . GLY A 1 280 ? 17.169 -0.745 -10.412 1.00 66.44 280 GLY A N 1
ATOM 2171 C CA . GLY A 1 280 ? 17.536 0.667 -10.356 1.00 66.44 280 GLY A CA 1
ATOM 2172 C C . GLY A 1 280 ? 18.607 1.005 -9.318 1.00 66.44 280 GLY A C 1
ATOM 2173 O O . GLY A 1 280 ? 18.915 0.199 -8.443 1.00 66.44 280 GLY A O 1
ATOM 2174 N N . GLY A 1 281 ? 19.174 2.211 -9.430 1.00 59.44 281 GLY A N 1
ATOM 2175 C CA . GLY A 1 281 ? 20.215 2.723 -8.522 1.00 59.44 281 GLY A CA 1
ATOM 2176 C C . GLY A 1 281 ? 19.696 3.103 -7.123 1.00 59.44 281 GLY A C 1
ATOM 2177 O O . GLY A 1 281 ? 18.509 3.401 -6.950 1.00 59.44 281 GLY A O 1
ATOM 2178 N N . TYR A 1 282 ? 20.585 3.116 -6.115 1.00 56.50 282 TYR A N 1
ATOM 2179 C CA . TYR A 1 282 ? 20.230 3.250 -4.691 1.00 56.50 282 TYR A CA 1
ATOM 2180 C C . TYR A 1 282 ? 20.699 4.539 -3.975 1.00 56.50 282 TYR A C 1
ATOM 2182 O O . TYR A 1 282 ? 21.625 5.240 -4.365 1.00 56.50 282 TYR A O 1
ATOM 2190 N N . ARG A 1 283 ? 19.987 4.790 -2.862 1.00 53.06 283 ARG A N 1
ATOM 2191 C CA . ARG A 1 283 ? 20.203 5.673 -1.691 1.00 53.06 283 ARG A CA 1
ATOM 2192 C C . ARG A 1 283 ? 20.331 7.198 -1.871 1.00 53.06 283 ARG A C 1
ATOM 2194 O O . ARG A 1 283 ? 19.570 7.871 -1.176 1.00 53.06 283 ARG A O 1
ATOM 2201 N N . VAL A 1 284 ? 21.100 7.779 -2.793 1.00 56.75 284 VAL A N 1
ATOM 2202 C CA . VAL A 1 284 ? 21.263 9.257 -2.854 1.00 56.75 284 VAL A CA 1
ATOM 2203 C C . VAL A 1 284 ? 21.194 9.778 -4.293 1.00 56.75 284 VAL A C 1
ATOM 2205 O O . VAL A 1 284 ? 21.939 9.322 -5.144 1.00 56.75 284 VAL A O 1
ATOM 2208 N N . GLY A 1 285 ? 20.297 10.735 -4.566 1.00 68.88 285 GLY A N 1
ATOM 2209 C CA . GLY A 1 285 ? 20.179 11.389 -5.881 1.00 68.88 285 GLY A CA 1
ATOM 2210 C C . GLY A 1 285 ? 19.109 10.806 -6.825 1.00 68.88 285 GLY A C 1
ATOM 2211 O O . GLY A 1 285 ? 18.238 10.050 -6.378 1.00 68.88 285 GLY A O 1
ATOM 2212 N N . PRO A 1 286 ? 19.120 11.219 -8.108 1.00 77.94 286 PRO A N 1
ATOM 2213 C CA . PRO A 1 286 ? 18.247 10.700 -9.161 1.00 77.94 286 PRO A CA 1
ATOM 2214 C C . PRO A 1 286 ? 18.490 9.212 -9.401 1.00 77.94 286 PRO A C 1
ATOM 2216 O O . PRO A 1 286 ? 19.631 8.756 -9.418 1.00 77.94 286 PRO A O 1
ATOM 2219 N N . ARG A 1 287 ? 17.415 8.447 -9.591 1.00 81.56 287 ARG A N 1
ATOM 2220 C CA . ARG A 1 287 ? 17.473 6.991 -9.752 1.00 81.56 287 ARG A CA 1
ATOM 2221 C C . ARG A 1 287 ? 16.883 6.586 -11.084 1.00 81.56 287 ARG A C 1
ATOM 2223 O O . ARG A 1 287 ? 15.672 6.694 -11.259 1.00 81.56 287 ARG A O 1
ATOM 2230 N N . LEU A 1 288 ? 17.714 6.049 -11.968 1.00 83.38 288 LEU A N 1
ATOM 2231 C CA . LEU A 1 288 ? 17.228 5.269 -13.097 1.00 83.38 288 LEU A CA 1
ATOM 2232 C C . LEU A 1 288 ? 16.560 3.993 -12.569 1.00 83.38 288 LEU A C 1
ATOM 2234 O O . LEU A 1 288 ? 17.123 3.302 -11.717 1.00 83.38 288 LEU A O 1
ATOM 2238 N N . GLN A 1 289 ? 15.371 3.696 -13.074 1.00 85.19 289 GLN A N 1
ATOM 2239 C CA . GLN A 1 289 ? 14.664 2.441 -12.887 1.00 85.19 289 GLN A CA 1
ATOM 2240 C C . GLN A 1 289 ? 14.147 1.948 -14.230 1.00 85.19 289 GLN A C 1
ATOM 2242 O O . GLN A 1 289 ? 13.565 2.717 -14.992 1.00 85.19 289 GLN A O 1
ATOM 2247 N N . LEU A 1 290 ? 14.306 0.659 -14.488 1.00 87.12 290 LEU A N 1
ATOM 2248 C CA . LEU A 1 290 ? 13.722 0.004 -15.648 1.00 87.12 290 LEU A CA 1
ATOM 2249 C C . LEU A 1 290 ? 13.253 -1.396 -15.280 1.00 87.12 290 LEU A C 1
ATOM 2251 O O . LEU A 1 290 ? 13.786 -2.024 -14.360 1.00 87.12 290 LEU A O 1
ATOM 2255 N N . GLY A 1 291 ? 12.247 -1.875 -15.994 1.00 89.44 291 GLY A N 1
ATOM 2256 C CA . GLY A 1 291 ? 11.717 -3.207 -15.772 1.00 89.44 291 GLY A CA 1
ATOM 2257 C C . GLY A 1 291 ? 10.313 -3.391 -16.298 1.00 89.44 291 GLY A C 1
ATOM 2258 O O . GLY A 1 291 ? 9.884 -2.667 -17.194 1.00 89.44 291 GLY A O 1
ATOM 2259 N N . VAL A 1 292 ? 9.621 -4.384 -15.749 1.00 87.50 292 VAL A N 1
ATOM 2260 C CA . VAL A 1 292 ? 8.236 -4.717 -16.094 1.00 87.50 292 VAL A CA 1
ATOM 2261 C C . VAL A 1 292 ? 7.355 -4.536 -14.866 1.00 87.50 292 VAL A C 1
ATOM 2263 O O . VAL A 1 292 ? 7.745 -4.928 -13.768 1.00 87.50 292 VAL A O 1
ATOM 2266 N N . ARG A 1 293 ? 6.161 -3.972 -15.030 1.00 83.12 293 ARG A N 1
ATOM 2267 C CA . ARG A 1 293 ? 5.158 -3.864 -13.958 1.00 83.12 293 ARG A CA 1
ATOM 2268 C C . ARG A 1 293 ? 3.762 -4.187 -14.471 1.00 83.12 293 ARG A C 1
ATOM 2270 O O . ARG A 1 293 ? 3.500 -4.052 -15.663 1.00 83.12 293 ARG A O 1
ATOM 2277 N N . ALA A 1 294 ? 2.877 -4.586 -13.564 1.00 79.38 294 ALA A N 1
ATOM 2278 C CA . ALA A 1 294 ? 1.452 -4.686 -13.855 1.00 79.38 294 ALA A CA 1
ATOM 2279 C C . ALA A 1 294 ? 0.777 -3.312 -13.696 1.00 79.38 29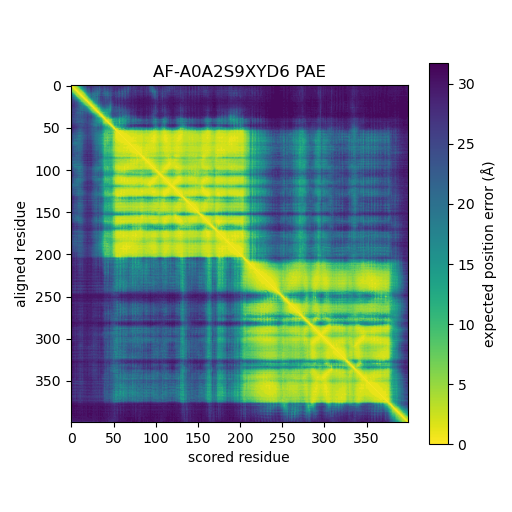4 ALA A C 1
ATOM 2281 O O . ALA A 1 294 ? 1.085 -2.575 -12.757 1.00 79.38 294 ALA A O 1
ATOM 2282 N N . THR A 1 295 ? -0.143 -2.974 -14.599 1.00 73.75 295 THR A N 1
ATOM 2283 C CA . THR A 1 295 ? -1.063 -1.831 -14.481 1.00 73.75 295 THR A CA 1
ATOM 2284 C C . THR A 1 295 ? -2.503 -2.301 -14.684 1.00 73.75 295 THR A C 1
ATOM 2286 O O . THR A 1 295 ? -2.740 -3.459 -15.030 1.00 73.75 295 THR A O 1
ATOM 2289 N N . SER A 1 296 ? -3.473 -1.404 -14.496 1.00 70.75 296 SER A N 1
ATOM 2290 C CA . SER A 1 296 ? -4.888 -1.673 -14.784 1.00 70.75 296 SER A CA 1
ATOM 2291 C C . SER A 1 296 ? -5.162 -2.010 -16.253 1.00 70.75 296 SER A C 1
ATOM 2293 O O . SER A 1 296 ? -6.162 -2.652 -16.549 1.00 70.75 296 SER A O 1
ATOM 2295 N N . GLU A 1 297 ? -4.290 -1.586 -17.171 1.00 75.06 297 GLU A N 1
ATOM 2296 C CA . GLU A 1 297 ? -4.426 -1.824 -18.615 1.00 75.06 297 GLU A CA 1
ATOM 2297 C C . GLU A 1 297 ? -3.633 -3.052 -19.090 1.00 75.06 297 GLU A C 1
ATOM 2299 O O . GLU A 1 297 ? -3.735 -3.459 -20.246 1.00 75.06 297 GLU A O 1
ATOM 2304 N N . GLY A 1 298 ? -2.843 -3.656 -18.199 1.00 79.31 298 GLY A N 1
ATOM 2305 C CA . GLY A 1 298 ? -2.027 -4.831 -18.478 1.00 79.31 298 GLY A CA 1
ATOM 2306 C C . GLY A 1 298 ? -0.553 -4.646 -18.112 1.00 79.31 298 GLY A C 1
ATOM 2307 O O . GLY A 1 298 ? -0.155 -3.651 -17.504 1.00 79.31 298 GLY A O 1
ATOM 2308 N N . PRO A 1 299 ? 0.295 -5.636 -18.429 1.00 84.94 299 PRO A N 1
ATOM 2309 C CA . PRO A 1 299 ? 1.711 -5.557 -18.125 1.00 84.94 299 PRO A CA 1
ATOM 2310 C C . PRO A 1 299 ? 2.434 -4.621 -19.099 1.00 84.94 299 PRO A C 1
ATOM 2312 O O . PRO A 1 299 ? 2.248 -4.683 -20.317 1.00 84.94 299 PRO A O 1
ATOM 2315 N N . GLU A 1 300 ? 3.325 -3.795 -18.564 1.00 89.50 300 GLU A N 1
ATOM 2316 C CA . GLU A 1 300 ? 4.126 -2.857 -19.345 1.00 89.50 300 GLU A CA 1
ATOM 2317 C C . GLU A 1 300 ? 5.608 -2.932 -18.986 1.00 89.50 300 GLU A C 1
ATOM 2319 O O . GLU A 1 300 ? 5.982 -3.123 -17.825 1.00 89.50 300 GLU A O 1
ATOM 2324 N N . ALA A 1 301 ? 6.453 -2.751 -19.997 1.00 91.44 301 ALA A N 1
ATOM 2325 C CA . ALA A 1 301 ? 7.852 -2.406 -19.820 1.00 91.44 301 ALA A CA 1
ATOM 2326 C C . ALA A 1 301 ? 7.974 -0.904 -19.565 1.00 91.44 301 ALA A C 1
ATOM 2328 O O . ALA A 1 301 ? 7.220 -0.120 -20.133 1.00 91.44 301 ALA A O 1
ATOM 2329 N N . PHE A 1 302 ? 8.939 -0.486 -18.753 1.00 90.50 302 PHE A N 1
ATOM 2330 C CA . PHE A 1 302 ? 9.174 0.930 -18.494 1.00 90.50 302 PHE A CA 1
ATOM 2331 C C . PHE A 1 302 ? 10.656 1.267 -18.336 1.00 90.50 302 PHE A C 1
ATOM 2333 O O . PHE A 1 302 ? 11.468 0.412 -17.969 1.00 90.50 302 PHE A O 1
ATOM 2340 N N . VAL A 1 303 ? 10.975 2.542 -18.565 1.00 89.31 303 VAL A N 1
ATOM 2341 C CA . VAL A 1 303 ? 12.234 3.203 -18.195 1.00 89.31 303 VAL A CA 1
ATOM 2342 C C . VAL A 1 303 ? 11.880 4.549 -17.572 1.00 89.31 303 VAL A C 1
ATOM 2344 O O . VAL A 1 303 ? 11.140 5.329 -18.164 1.00 89.31 303 VAL A O 1
ATOM 2347 N N . MET A 1 304 ? 12.381 4.839 -16.374 1.00 89.00 304 MET A N 1
ATOM 2348 C CA . MET A 1 304 ? 12.087 6.088 -15.673 1.00 89.00 304 MET A CA 1
ATOM 2349 C C . MET A 1 304 ? 13.236 6.568 -14.798 1.00 89.00 304 MET A C 1
ATOM 2351 O O . MET A 1 304 ? 13.993 5.771 -14.252 1.00 89.00 304 MET A O 1
ATOM 2355 N N . ILE A 1 305 ? 13.315 7.880 -14.595 1.00 86.62 305 ILE A N 1
ATOM 2356 C CA . ILE A 1 305 ? 14.192 8.511 -13.612 1.00 86.62 305 ILE A CA 1
ATOM 2357 C C . ILE A 1 305 ? 13.334 9.048 -12.470 1.00 86.62 305 ILE A C 1
ATOM 2359 O O . ILE A 1 305 ? 12.413 9.834 -12.687 1.00 86.62 305 ILE A O 1
ATOM 2363 N N . LYS A 1 306 ? 13.642 8.627 -11.241 1.00 86.19 306 LYS A N 1
ATOM 2364 C CA . LYS A 1 306 ? 12.968 9.059 -10.013 1.00 86.19 306 LYS A CA 1
ATOM 2365 C C . LYS A 1 306 ? 13.829 10.031 -9.218 1.00 86.19 306 LYS A C 1
ATOM 2367 O O . LYS A 1 306 ? 15.014 9.785 -9.012 1.00 86.19 306 LYS A O 1
ATOM 2372 N N . THR A 1 307 ? 13.223 11.080 -8.677 1.00 83.81 307 THR A N 1
ATOM 2373 C CA . THR A 1 307 ? 13.866 12.046 -7.778 1.00 83.81 307 THR A CA 1
ATOM 2374 C C . THR A 1 307 ? 13.011 12.268 -6.532 1.00 83.81 307 THR A C 1
ATOM 2376 O O . THR A 1 307 ? 11.792 12.118 -6.568 1.00 83.81 307 THR A O 1
ATOM 2379 N N . ARG A 1 308 ? 13.637 12.599 -5.395 1.00 81.62 308 ARG A N 1
ATOM 2380 C CA . ARG A 1 308 ? 12.905 13.006 -4.184 1.00 81.62 308 ARG A CA 1
ATOM 2381 C C . ARG A 1 308 ? 12.386 14.428 -4.360 1.00 81.62 308 ARG A C 1
ATOM 2383 O O . ARG A 1 308 ? 13.167 15.310 -4.717 1.00 81.62 308 ARG A O 1
ATOM 2390 N N . LYS A 1 309 ? 11.121 14.679 -4.011 1.00 80.62 309 LYS A N 1
ATOM 2391 C CA . LYS A 1 309 ? 10.520 16.026 -4.052 1.00 80.62 309 LYS A CA 1
ATOM 2392 C C . LYS A 1 309 ? 11.283 17.045 -3.203 1.00 80.62 309 LYS A C 1
ATOM 2394 O O . LYS A 1 309 ? 11.393 18.207 -3.582 1.00 80.62 309 LYS A O 1
ATOM 2399 N N . SER A 1 310 ? 11.869 16.594 -2.093 1.00 80.38 310 SER A N 1
ATOM 2400 C CA . SER A 1 310 ? 12.692 17.426 -1.210 1.00 80.38 310 SER A CA 1
ATOM 2401 C C . SER A 1 310 ? 14.024 17.867 -1.833 1.00 80.38 310 SER A C 1
ATOM 2403 O O . SER A 1 310 ? 14.612 18.845 -1.383 1.00 80.38 310 SER A O 1
ATOM 2405 N N . HIS A 1 311 ? 14.513 17.203 -2.887 1.00 82.94 311 HIS A N 1
ATOM 2406 C CA . HIS A 1 311 ? 15.795 17.520 -3.528 1.00 82.94 311 HIS A CA 1
ATOM 2407 C C . HIS A 1 311 ? 15.599 18.494 -4.701 1.00 82.94 311 HIS A C 1
ATOM 2409 O O . HIS A 1 311 ? 15.903 18.180 -5.853 1.00 82.94 311 HIS A O 1
ATOM 2415 N N . VAL A 1 312 ? 15.080 19.692 -4.413 1.00 84.44 312 VAL A N 1
ATOM 2416 C CA . VAL A 1 312 ? 14.589 20.653 -5.422 1.00 84.44 312 VAL A CA 1
ATOM 2417 C C . VAL A 1 312 ? 15.619 20.981 -6.510 1.00 84.44 312 VAL A C 1
ATOM 2419 O O . VAL A 1 312 ? 15.269 20.985 -7.688 1.00 84.44 312 VAL A O 1
ATOM 2422 N N . GLN A 1 313 ? 16.879 21.238 -6.145 1.00 84.81 313 GLN A N 1
ATOM 2423 C CA . GLN A 1 313 ? 17.921 21.620 -7.111 1.00 84.81 313 GLN A CA 1
ATOM 2424 C C . GLN A 1 313 ? 18.319 20.461 -8.028 1.00 84.81 313 GLN A C 1
ATOM 2426 O O . GLN A 1 313 ? 18.378 20.617 -9.245 1.00 84.81 313 GLN A O 1
ATOM 2431 N N . THR A 1 314 ? 18.540 19.277 -7.456 1.00 83.19 314 THR A N 1
ATOM 2432 C CA . THR A 1 314 ? 18.808 18.047 -8.210 1.00 83.19 314 THR A CA 1
ATOM 2433 C C . THR A 1 314 ? 17.664 17.735 -9.170 1.00 83.19 314 THR A C 1
ATOM 2435 O O . THR A 1 314 ? 17.892 17.454 -10.341 1.00 83.19 314 THR A O 1
ATOM 2438 N N . ARG A 1 315 ? 16.427 17.849 -8.685 1.00 86.12 315 ARG A N 1
ATOM 2439 C CA . ARG A 1 315 ? 15.212 17.637 -9.464 1.00 86.12 315 ARG A CA 1
ATOM 2440 C C . ARG A 1 315 ? 15.111 18.602 -10.647 1.00 86.12 315 ARG A C 1
ATOM 2442 O O . ARG A 1 315 ? 14.910 18.152 -11.766 1.00 86.12 315 ARG A O 1
ATOM 2449 N N . LYS A 1 316 ? 15.306 19.908 -10.419 1.00 85.88 316 LYS A N 1
ATOM 2450 C CA . LYS A 1 316 ? 15.300 20.922 -11.491 1.00 85.88 316 LYS A CA 1
ATOM 2451 C C . LYS A 1 316 ? 16.330 20.611 -12.579 1.00 85.88 316 LYS A C 1
ATOM 2453 O O . LYS A 1 316 ? 15.999 20.715 -13.751 1.00 85.88 316 LYS A O 1
ATOM 2458 N N . LYS A 1 317 ? 17.543 20.195 -12.196 1.00 87.69 317 L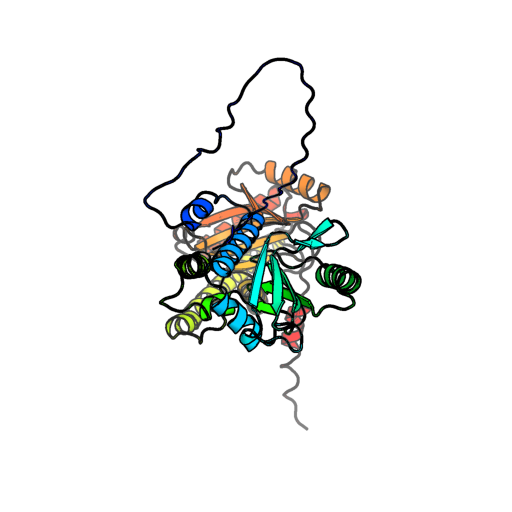YS A N 1
ATOM 2459 C CA . LYS A 1 317 ? 18.596 19.811 -13.150 1.00 87.69 317 LYS A CA 1
ATOM 2460 C C . LYS A 1 317 ? 18.188 18.610 -14.006 1.00 87.69 317 LYS A C 1
ATOM 2462 O O . LYS A 1 317 ? 18.319 18.668 -15.220 1.00 87.69 317 LYS A O 1
ATOM 2467 N N . VAL A 1 318 ? 17.663 17.554 -13.383 1.00 86.19 318 VAL A N 1
ATOM 2468 C CA . VAL A 1 318 ? 17.208 16.349 -14.100 1.00 86.19 318 VAL A CA 1
ATOM 2469 C C . VAL A 1 318 ? 16.044 16.661 -15.034 1.00 86.19 318 VAL A C 1
ATOM 2471 O O . VAL A 1 318 ? 16.057 16.224 -16.178 1.00 86.19 318 VAL A O 1
ATOM 2474 N N . TRP A 1 319 ? 15.051 17.426 -14.574 1.00 88.19 319 TRP A N 1
ATOM 2475 C CA . TRP A 1 319 ? 13.907 17.798 -15.407 1.00 88.19 319 TRP A CA 1
ATOM 2476 C C . TRP A 1 319 ? 14.307 18.673 -16.585 1.00 88.19 319 TRP A C 1
ATOM 2478 O O . TRP A 1 319 ? 13.890 18.363 -17.690 1.00 88.19 319 TRP A O 1
ATOM 2488 N N . ALA A 1 320 ? 15.191 19.654 -16.387 1.00 88.44 320 ALA A N 1
ATOM 2489 C CA . ALA A 1 320 ? 15.698 20.473 -17.483 1.00 88.44 320 ALA A CA 1
ATOM 2490 C C . ALA A 1 320 ? 16.392 19.638 -18.570 1.00 88.44 320 ALA A C 1
ATOM 2492 O O . ALA A 1 320 ? 16.224 19.930 -19.746 1.00 88.44 320 ALA A O 1
ATOM 2493 N N . VAL A 1 321 ? 17.132 18.589 -18.188 1.00 87.88 321 VAL A N 1
ATOM 2494 C CA . VAL A 1 321 ? 17.739 17.653 -19.146 1.00 87.88 321 VAL A CA 1
ATOM 2495 C C . VAL A 1 321 ? 16.685 16.781 -19.826 1.00 87.88 321 VAL A C 1
ATOM 2497 O O . VAL A 1 321 ? 16.720 16.604 -21.033 1.00 87.88 321 VAL A O 1
ATOM 2500 N N . LEU A 1 322 ? 15.718 16.245 -19.084 1.00 87.06 322 LEU A N 1
ATOM 2501 C CA . LEU A 1 322 ? 14.672 15.414 -19.686 1.00 87.06 322 LEU A CA 1
ATOM 2502 C C . LEU A 1 322 ? 13.712 16.213 -20.579 1.00 87.06 322 LEU A C 1
ATOM 2504 O O . LEU A 1 322 ? 13.149 15.639 -21.502 1.00 87.06 322 LEU A O 1
ATOM 2508 N N . ASP A 1 323 ? 13.547 17.516 -20.337 1.00 86.25 323 ASP A N 1
ATOM 2509 C CA . ASP A 1 323 ? 12.764 18.428 -21.182 1.00 86.25 323 ASP A CA 1
ATOM 2510 C C . ASP A 1 323 ? 13.424 18.685 -22.553 1.00 86.25 323 ASP A C 1
ATOM 2512 O O . ASP A 1 323 ? 12.741 19.133 -23.472 1.00 86.25 323 ASP A O 1
ATOM 2516 N N . THR A 1 324 ? 14.724 18.401 -22.729 1.00 84.75 324 THR A N 1
ATOM 2517 C CA . THR A 1 324 ? 15.382 18.516 -24.048 1.00 84.75 324 THR A CA 1
ATOM 2518 C C . THR A 1 324 ? 15.132 17.308 -24.947 1.00 84.75 324 THR A C 1
ATOM 2520 O O . THR A 1 324 ? 15.382 17.375 -26.152 1.00 84.75 324 THR A O 1
ATOM 2523 N N . ILE A 1 325 ? 14.626 16.205 -24.389 1.00 83.69 325 ILE A N 1
ATOM 2524 C CA . ILE A 1 325 ? 14.303 15.003 -25.150 1.00 83.69 325 ILE A CA 1
ATOM 2525 C C . ILE A 1 325 ? 13.023 15.283 -25.937 1.00 83.69 325 ILE A C 1
ATOM 2527 O O . ILE A 1 325 ? 11.933 15.351 -25.379 1.00 83.69 325 ILE A O 1
ATOM 2531 N N . ALA A 1 326 ? 13.162 15.426 -27.255 1.00 65.00 326 ALA A N 1
ATOM 2532 C CA . ALA A 1 326 ? 12.055 15.742 -28.159 1.00 65.00 326 ALA A CA 1
ATOM 2533 C C . ALA A 1 326 ? 10.975 14.644 -28.229 1.00 65.00 326 ALA A C 1
ATOM 2535 O O . ALA A 1 326 ? 9.898 14.871 -28.780 1.00 65.00 326 ALA A O 1
ATOM 2536 N N . GLU A 1 327 ? 11.240 13.450 -27.689 1.00 65.81 327 GLU A N 1
ATOM 2537 C CA . GLU A 1 327 ? 10.240 12.394 -27.618 1.00 65.81 327 GLU A CA 1
ATOM 2538 C C . GLU A 1 327 ? 9.170 12.722 -26.552 1.00 65.81 327 GLU A C 1
ATOM 2540 O O . GLU A 1 327 ? 9.488 12.772 -25.361 1.00 65.81 327 GLU A O 1
ATOM 2545 N N . PRO A 1 328 ? 7.876 12.839 -26.920 1.00 54.25 328 PRO A N 1
ATOM 2546 C CA . PRO A 1 328 ? 6.783 13.179 -25.995 1.00 54.25 328 PRO A CA 1
ATOM 2547 C C . PRO A 1 328 ? 6.483 12.087 -24.948 1.00 54.25 328 PRO A C 1
ATOM 2549 O O . PRO A 1 328 ? 5.503 12.161 -24.211 1.00 54.25 328 PRO A O 1
ATOM 2552 N N . THR A 1 329 ? 7.302 11.041 -24.890 1.00 60.88 329 THR A N 1
ATOM 2553 C CA . THR A 1 329 ? 7.065 9.816 -24.135 1.00 60.88 329 THR A CA 1
ATOM 2554 C C . THR A 1 329 ? 7.552 9.841 -22.689 1.00 60.88 329 THR A C 1
ATOM 2556 O O . THR A 1 329 ? 7.167 8.952 -21.934 1.00 60.88 329 THR A O 1
ATOM 2559 N N . PHE A 1 330 ? 8.360 10.823 -22.271 1.00 66.88 330 PHE A N 1
ATOM 2560 C CA . PHE A 1 330 ? 8.834 10.942 -20.883 1.00 66.88 330 PHE A CA 1
ATOM 2561 C C . PHE A 1 330 ? 7.896 11.810 -20.027 1.00 66.88 330 PHE A C 1
ATOM 2563 O O . PHE A 1 330 ? 8.224 12.932 -19.640 1.00 66.88 330 PHE A O 1
ATOM 2570 N N . GLY A 1 331 ? 6.712 11.277 -19.722 1.00 67.50 331 GLY A N 1
ATOM 2571 C CA . GLY A 1 331 ? 5.685 11.963 -18.929 1.00 67.50 331 GLY A CA 1
ATOM 2572 C C . GLY A 1 331 ? 5.990 12.008 -17.427 1.00 67.50 331 GLY A C 1
ATOM 2573 O O . GLY A 1 331 ? 6.734 11.176 -16.907 1.00 67.50 331 GLY A O 1
ATOM 2574 N N . LEU A 1 332 ? 5.396 12.976 -16.716 1.00 67.56 332 LEU A N 1
ATOM 2575 C CA . LEU A 1 332 ? 5.474 13.082 -15.255 1.00 67.56 332 LEU A CA 1
ATOM 2576 C C . LEU A 1 332 ? 4.569 12.043 -14.583 1.00 67.56 332 LEU A C 1
ATOM 2578 O O . LEU A 1 332 ? 3.374 11.975 -14.852 1.00 67.56 332 LEU A O 1
ATOM 2582 N N . VAL A 1 333 ? 5.142 11.285 -13.655 1.00 67.88 333 VAL A N 1
ATOM 2583 C CA . VAL A 1 333 ? 4.449 10.330 -12.793 1.00 67.88 333 VAL A CA 1
ATOM 2584 C C . VAL A 1 333 ? 4.705 10.743 -11.346 1.00 67.88 333 VAL A C 1
ATOM 2586 O O . VAL A 1 333 ? 5.832 10.654 -10.849 1.00 67.88 333 VAL A O 1
ATOM 2589 N N . ASP A 1 334 ? 3.663 11.217 -10.665 1.00 53.47 334 ASP A N 1
ATOM 2590 C CA . ASP A 1 334 ? 3.740 11.558 -9.244 1.00 53.47 334 ASP A CA 1
ATOM 2591 C C . ASP A 1 334 ? 3.558 10.296 -8.382 1.00 53.47 334 ASP A C 1
ATOM 2593 O O . ASP A 1 334 ? 2.609 9.535 -8.562 1.00 53.47 334 ASP A O 1
ATOM 2597 N N . ALA A 1 335 ? 4.483 10.053 -7.451 1.00 55.97 335 ALA A N 1
ATOM 2598 C CA . ALA A 1 335 ? 4.491 8.882 -6.581 1.00 55.97 335 ALA A CA 1
ATOM 2599 C C . ALA A 1 335 ? 4.868 9.270 -5.140 1.00 55.97 335 ALA A C 1
ATOM 2601 O O . ALA A 1 335 ? 5.894 8.846 -4.597 1.00 55.97 335 ALA A O 1
ATOM 2602 N N . GLY A 1 336 ? 4.027 10.089 -4.502 1.00 67.56 336 GLY A N 1
ATOM 2603 C CA . GLY A 1 336 ? 4.150 10.436 -3.083 1.00 67.56 336 GLY A CA 1
ATOM 2604 C C . GLY A 1 336 ? 5.364 11.335 -2.801 1.00 67.56 336 GLY A C 1
ATOM 2605 O O . GLY A 1 336 ? 5.377 12.472 -3.279 1.00 67.56 336 GLY A O 1
ATOM 2606 N N . PRO A 1 337 ? 6.378 10.892 -2.022 1.00 70.00 337 PRO A N 1
ATOM 2607 C CA . PRO A 1 337 ? 7.588 11.683 -1.762 1.00 70.00 337 PRO A CA 1
ATOM 2608 C C . PRO A 1 337 ? 8.550 11.734 -2.963 1.00 70.00 337 PRO A C 1
ATOM 2610 O O . PRO A 1 337 ? 9.543 12.469 -2.928 1.00 70.00 337 PRO A O 1
ATOM 2613 N N . MET A 1 338 ? 8.283 10.947 -4.009 1.00 76.69 338 MET A N 1
ATOM 2614 C CA . MET A 1 338 ? 9.071 10.889 -5.235 1.00 76.69 338 MET A CA 1
ATOM 2615 C C . MET A 1 338 ? 8.297 11.507 -6.399 1.00 76.69 338 MET A C 1
ATOM 2617 O O . MET A 1 338 ? 7.084 11.355 -6.500 1.00 76.69 338 MET A O 1
ATOM 2621 N N . GLU A 1 339 ? 9.022 12.132 -7.315 1.00 80.19 339 GLU A N 1
ATOM 2622 C CA . GLU A 1 339 ? 8.549 12.409 -8.669 1.00 80.19 339 GLU A CA 1
ATOM 2623 C C . GLU A 1 339 ? 9.351 11.559 -9.645 1.00 80.19 339 GLU A C 1
ATOM 2625 O O . GLU A 1 339 ? 10.565 11.393 -9.487 1.00 80.19 339 GLU A O 1
ATOM 2630 N N . ALA A 1 340 ? 8.683 11.022 -10.654 1.00 83.94 340 ALA A N 1
ATOM 2631 C CA . ALA A 1 340 ? 9.309 10.255 -11.711 1.00 83.94 340 ALA A CA 1
ATOM 2632 C C . ALA A 1 340 ? 8.987 10.876 -13.069 1.00 83.94 340 ALA A C 1
ATOM 2634 O O . ALA A 1 340 ? 7.892 11.392 -13.268 1.00 83.94 340 ALA A O 1
ATOM 2635 N N . ARG A 1 341 ? 9.918 10.784 -14.017 1.00 87.00 341 ARG A N 1
ATOM 2636 C CA . ARG A 1 341 ? 9.579 10.881 -15.436 1.00 87.00 341 ARG A CA 1
ATOM 2637 C C . ARG A 1 341 ? 10.082 9.663 -16.158 1.00 87.00 341 ARG A C 1
ATOM 2639 O O . ARG A 1 341 ? 11.181 9.186 -15.880 1.00 87.00 341 ARG A O 1
ATOM 2646 N N . GLY A 1 342 ? 9.264 9.149 -17.054 1.00 87.75 342 GLY A N 1
ATOM 2647 C CA . GLY A 1 342 ? 9.549 7.893 -17.709 1.00 87.75 342 GLY A CA 1
ATOM 2648 C C . GLY A 1 342 ? 8.638 7.633 -18.879 1.00 87.75 342 GLY A C 1
ATOM 2649 O O . GLY A 1 342 ? 7.644 8.326 -19.071 1.00 87.75 342 GLY A O 1
ATOM 2650 N N . VAL A 1 343 ? 9.000 6.594 -19.611 1.00 88.94 343 VAL A N 1
ATOM 2651 C CA . VAL A 1 343 ? 8.230 6.035 -20.708 1.00 88.94 343 VAL A CA 1
ATOM 2652 C C . VAL A 1 343 ? 7.841 4.605 -20.363 1.00 88.94 343 VAL A C 1
ATOM 2654 O O . VAL A 1 343 ? 8.624 3.866 -19.758 1.00 88.94 343 VAL A O 1
ATOM 2657 N N . SER A 1 344 ? 6.643 4.223 -20.793 1.00 90.31 344 SER A N 1
ATOM 2658 C CA . SER A 1 344 ? 6.131 2.862 -20.706 1.00 90.31 344 SER A CA 1
ATOM 2659 C C . SER A 1 344 ? 5.727 2.343 -22.085 1.00 90.31 344 SER A C 1
ATOM 2661 O O . SER A 1 344 ? 5.325 3.108 -22.964 1.00 90.31 344 SER A O 1
ATOM 2663 N N . LEU A 1 345 ? 5.819 1.029 -22.269 1.00 91.75 345 LEU A N 1
ATOM 2664 C CA . LEU A 1 345 ? 5.351 0.309 -23.445 1.00 91.75 345 LEU A CA 1
ATOM 2665 C C . LEU A 1 345 ? 4.572 -0.930 -23.001 1.00 91.75 345 LEU A C 1
ATOM 2667 O O . LEU A 1 345 ? 5.111 -1.793 -22.309 1.00 91.75 345 LEU A O 1
ATOM 2671 N N . ALA A 1 346 ? 3.316 -1.040 -23.436 1.00 91.94 346 ALA A N 1
ATOM 2672 C CA . ALA A 1 346 ? 2.507 -2.233 -23.207 1.00 91.94 346 ALA A CA 1
ATOM 2673 C C . ALA A 1 346 ? 3.206 -3.471 -23.790 1.00 91.94 346 ALA A C 1
ATOM 2675 O O . ALA A 1 346 ? 3.536 -3.486 -24.979 1.00 91.94 346 ALA A O 1
ATOM 2676 N N . LEU A 1 347 ? 3.397 -4.520 -22.981 1.00 89.88 347 LEU A N 1
ATOM 2677 C CA . LEU A 1 347 ? 4.107 -5.726 -23.422 1.00 89.88 347 LEU A CA 1
ATOM 2678 C C . LEU A 1 347 ? 3.387 -6.449 -24.563 1.00 89.88 347 LEU A C 1
ATOM 2680 O O . LEU A 1 347 ? 4.042 -7.108 -25.355 1.00 89.88 347 LEU A O 1
ATOM 2684 N N . ALA A 1 348 ? 2.068 -6.282 -24.697 1.00 90.62 348 ALA A N 1
ATOM 2685 C CA . ALA A 1 348 ? 1.296 -6.839 -25.810 1.00 90.62 348 ALA A CA 1
ATOM 2686 C C . ALA A 1 348 ? 1.731 -6.310 -27.193 1.00 90.62 348 ALA A C 1
ATOM 2688 O O . ALA A 1 348 ? 1.390 -6.903 -28.210 1.00 90.62 348 ALA A O 1
ATOM 2689 N N . LYS A 1 349 ? 2.479 -5.197 -27.242 1.00 90.69 349 LYS A N 1
ATOM 2690 C CA . LYS A 1 349 ? 3.062 -4.648 -28.478 1.00 90.69 349 LYS A CA 1
ATOM 2691 C C . LYS A 1 349 ? 4.395 -5.303 -28.854 1.00 90.69 349 LYS A C 1
ATOM 2693 O O . LYS A 1 349 ? 4.953 -4.963 -29.891 1.00 90.69 349 LYS A O 1
ATOM 2698 N N . LEU A 1 350 ? 4.913 -6.184 -28.002 1.00 90.50 350 LEU A N 1
ATOM 2699 C CA . LEU A 1 350 ? 6.173 -6.890 -28.181 1.00 90.50 350 LEU A CA 1
ATOM 2700 C C . LEU A 1 350 ? 5.874 -8.376 -28.383 1.00 90.50 350 LEU A C 1
ATOM 2702 O O . LEU A 1 350 ? 5.179 -9.004 -27.586 1.00 90.50 350 LEU A O 1
ATOM 2706 N N . SER A 1 351 ? 6.422 -8.939 -29.447 1.00 88.56 351 SER A N 1
ATOM 2707 C CA . SER A 1 351 ? 6.304 -10.351 -29.803 1.00 88.56 351 SER A CA 1
ATOM 2708 C C . SER A 1 351 ? 7.481 -11.173 -29.281 1.00 88.56 351 SER A C 1
ATOM 2710 O O . SER A 1 351 ? 7.357 -12.385 -29.105 1.00 88.56 351 SER A O 1
ATOM 2712 N N . THR A 1 352 ? 8.632 -10.540 -29.022 1.00 91.00 352 THR A N 1
ATOM 2713 C CA . THR A 1 352 ? 9.853 -11.246 -28.610 1.00 91.00 352 THR A CA 1
ATOM 2714 C C . THR A 1 352 ? 10.589 -10.576 -27.450 1.00 91.00 352 THR A C 1
ATOM 2716 O O . THR A 1 352 ? 10.442 -9.386 -27.170 1.00 91.00 352 THR A O 1
ATOM 2719 N N . GLN A 1 353 ? 11.439 -11.358 -26.776 1.00 89.25 353 GLN A N 1
ATOM 2720 C CA . GLN A 1 353 ? 12.357 -10.836 -25.762 1.00 89.25 353 GLN A CA 1
ATOM 2721 C C . GLN A 1 353 ? 13.369 -9.847 -26.365 1.00 89.25 353 GLN A C 1
ATOM 2723 O O . GLN A 1 353 ? 13.734 -8.874 -25.711 1.00 89.25 353 GLN A O 1
ATOM 2728 N N . ASP A 1 354 ? 13.802 -10.067 -27.605 1.00 92.25 354 ASP A N 1
ATOM 2729 C CA . ASP A 1 354 ? 14.771 -9.198 -28.273 1.00 92.25 354 ASP A CA 1
ATOM 2730 C C . ASP A 1 354 ? 14.198 -7.818 -28.593 1.00 92.25 354 ASP A C 1
ATOM 2732 O O . ASP A 1 354 ? 14.916 -6.826 -28.472 1.00 92.25 354 ASP A O 1
ATOM 2736 N N . GLU A 1 355 ? 12.908 -7.728 -28.925 1.00 93.94 355 GLU A N 1
ATOM 2737 C CA . GLU A 1 355 ? 12.217 -6.444 -29.090 1.00 93.94 355 GLU A CA 1
ATOM 2738 C C . GLU A 1 355 ? 12.122 -5.683 -27.763 1.00 93.94 355 GLU A C 1
ATOM 2740 O O . GLU A 1 355 ? 12.348 -4.475 -27.735 1.00 93.94 355 GLU A O 1
ATOM 2745 N N . LEU A 1 356 ? 11.862 -6.380 -26.649 1.00 93.44 356 LEU A N 1
ATOM 2746 C CA . LEU A 1 356 ? 11.876 -5.775 -25.312 1.00 93.44 356 LEU A CA 1
ATOM 2747 C C . LEU A 1 356 ? 13.260 -5.218 -24.962 1.00 93.44 356 LEU A C 1
ATOM 2749 O O . LEU A 1 356 ? 13.383 -4.074 -24.520 1.00 93.44 356 LEU A O 1
ATOM 2753 N N . VAL A 1 357 ? 14.305 -6.021 -25.172 1.00 92.00 357 VAL A N 1
ATOM 2754 C CA . VAL A 1 357 ? 15.687 -5.601 -24.921 1.00 92.00 357 VAL A CA 1
ATOM 2755 C C . VAL A 1 357 ? 16.071 -4.437 -25.827 1.00 92.00 357 VAL A C 1
ATOM 2757 O O . VAL A 1 357 ? 16.656 -3.470 -25.346 1.00 92.00 357 VAL A O 1
ATOM 2760 N N . GLY A 1 358 ? 15.739 -4.512 -27.117 1.00 92.25 358 GLY A N 1
ATOM 2761 C CA . GLY A 1 358 ? 15.996 -3.448 -28.084 1.00 92.25 358 GLY A CA 1
ATOM 2762 C C . GLY A 1 358 ? 15.289 -2.150 -27.706 1.00 92.25 358 GLY A C 1
ATOM 2763 O O . GLY A 1 358 ? 15.897 -1.084 -27.761 1.00 92.25 358 GLY A O 1
ATOM 2764 N N . TRP A 1 359 ? 14.045 -2.240 -27.232 1.00 93.81 359 TRP A N 1
ATOM 2765 C CA . TRP A 1 359 ? 13.301 -1.085 -26.746 1.00 93.81 359 TRP A CA 1
ATOM 2766 C C . TRP A 1 359 ? 13.957 -0.450 -25.515 1.00 93.81 359 TRP A C 1
ATOM 2768 O O . TRP A 1 359 ? 14.186 0.759 -25.508 1.00 93.81 359 TRP A O 1
ATOM 2778 N N . TRP A 1 360 ? 14.316 -1.242 -24.496 1.00 91.81 360 TRP A N 1
ATOM 2779 C CA . TRP A 1 360 ? 15.038 -0.720 -23.331 1.00 91.81 360 TRP A CA 1
ATOM 2780 C C . TRP A 1 360 ? 16.368 -0.084 -23.721 1.00 91.81 360 TRP A C 1
ATOM 2782 O O . TRP A 1 360 ? 16.664 1.017 -23.266 1.00 91.81 360 TRP A O 1
ATOM 2792 N N . PHE A 1 361 ? 17.146 -0.758 -24.567 1.00 89.19 361 PHE A N 1
ATOM 2793 C CA . PHE A 1 361 ? 18.433 -0.265 -25.042 1.00 89.19 361 PHE A CA 1
ATOM 2794 C C . PHE A 1 361 ? 18.282 1.088 -25.746 1.00 89.19 361 PHE A C 1
ATOM 2796 O O . PHE A 1 361 ? 18.917 2.051 -25.328 1.00 89.19 361 PHE A O 1
ATOM 2803 N N . GLY A 1 362 ? 17.355 1.205 -26.702 1.00 89.44 362 GLY A N 1
ATOM 2804 C CA . GLY A 1 362 ? 17.108 2.463 -27.410 1.00 89.44 362 GLY A CA 1
ATOM 2805 C C . GLY A 1 362 ? 16.654 3.599 -26.487 1.00 89.44 362 GLY A C 1
ATOM 2806 O O . GLY A 1 362 ? 17.083 4.737 -26.644 1.00 89.44 362 GLY A O 1
ATOM 2807 N N . LYS A 1 363 ? 15.839 3.318 -25.458 1.00 90.56 363 LYS A N 1
ATOM 2808 C CA . LYS A 1 363 ? 15.462 4.349 -24.470 1.00 90.56 363 LYS A CA 1
ATOM 2809 C C . LYS A 1 363 ? 16.617 4.771 -23.570 1.00 90.56 363 LYS A C 1
ATOM 2811 O O . LYS A 1 363 ? 16.649 5.920 -23.138 1.00 90.56 363 LYS A O 1
ATOM 2816 N N . LEU A 1 364 ? 17.567 3.883 -23.300 1.00 87.19 364 LEU A N 1
ATOM 2817 C CA . LEU A 1 364 ? 18.785 4.235 -22.575 1.00 87.19 364 LEU A CA 1
ATOM 2818 C C . LEU A 1 364 ? 19.741 5.059 -23.436 1.00 87.19 364 LEU A C 1
ATOM 2820 O O . LEU A 1 364 ? 20.339 5.985 -22.902 1.00 87.19 364 LEU A O 1
ATOM 2824 N N . GLU A 1 365 ? 19.842 4.782 -24.739 1.00 85.69 365 GLU A N 1
ATOM 2825 C CA . GLU A 1 365 ? 20.602 5.616 -25.682 1.00 85.69 365 GLU A CA 1
ATOM 2826 C C . GLU A 1 365 ? 20.050 7.044 -25.718 1.00 85.69 365 GLU A C 1
ATOM 2828 O O . GLU A 1 365 ? 20.795 7.986 -25.470 1.00 85.69 365 GLU A O 1
ATOM 2833 N N . VAL A 1 366 ? 18.730 7.208 -25.862 1.00 87.75 366 VAL A N 1
ATOM 2834 C CA . VAL A 1 366 ? 18.078 8.532 -25.816 1.00 87.75 366 VAL A CA 1
ATOM 2835 C C . VAL A 1 366 ? 18.397 9.283 -24.513 1.00 87.75 366 VAL A C 1
ATOM 2837 O O . VAL A 1 366 ? 18.687 10.479 -24.528 1.00 87.75 366 VAL A O 1
ATOM 2840 N N . LEU A 1 367 ? 18.367 8.592 -23.367 1.00 86.38 367 LEU A N 1
ATOM 2841 C CA . LEU A 1 367 ? 18.709 9.191 -22.072 1.00 86.38 367 LEU A CA 1
ATOM 2842 C C . LEU A 1 367 ? 20.202 9.520 -21.940 1.00 86.38 367 LEU A C 1
ATOM 2844 O O . LEU A 1 367 ? 20.556 10.471 -21.238 1.00 86.38 367 LEU A O 1
ATOM 2848 N N . ALA A 1 368 ? 21.075 8.727 -22.556 1.00 83.12 368 ALA A N 1
ATOM 2849 C CA . ALA A 1 368 ? 22.511 8.953 -22.550 1.00 83.12 368 ALA A CA 1
ATOM 2850 C C . ALA A 1 368 ? 22.894 10.147 -23.425 1.00 83.12 368 ALA A C 1
ATOM 2852 O O . ALA A 1 368 ? 23.634 11.009 -22.959 1.00 83.12 368 ALA A O 1
ATOM 2853 N N . ASP A 1 369 ? 22.331 10.240 -24.630 1.00 84.31 369 ASP A N 1
ATOM 2854 C CA . ASP A 1 369 ? 22.563 11.338 -25.575 1.00 84.31 369 ASP A CA 1
ATOM 2855 C C . ASP A 1 369 ? 22.107 12.685 -25.002 1.00 84.31 369 ASP A C 1
ATOM 2857 O O . ASP A 1 369 ? 22.743 13.715 -25.218 1.00 84.31 369 ASP A O 1
ATOM 2861 N N . ALA A 1 370 ? 21.039 12.676 -24.199 1.00 85.56 370 ALA A N 1
ATOM 2862 C CA . ALA A 1 370 ? 20.588 13.852 -23.461 1.00 85.56 370 ALA A CA 1
ATOM 2863 C C . ALA A 1 370 ? 21.477 14.201 -22.247 1.00 85.56 370 ALA A C 1
ATOM 2865 O O . ALA A 1 370 ? 21.324 15.271 -21.664 1.00 85.56 370 ALA A O 1
ATOM 2866 N N . GLY A 1 371 ? 22.376 13.309 -21.815 1.00 83.25 371 GLY A N 1
ATOM 2867 C CA . GLY A 1 371 ? 23.177 13.462 -20.593 1.00 83.25 371 GLY A CA 1
ATOM 2868 C C . GLY A 1 371 ? 22.416 13.153 -19.295 1.00 83.25 371 GLY A C 1
ATOM 2869 O O . GLY A 1 371 ? 22.914 13.401 -18.196 1.00 83.25 371 GLY A O 1
ATOM 2870 N N . ALA A 1 372 ? 21.206 12.586 -19.372 1.00 83.94 372 ALA A N 1
ATOM 2871 C CA . ALA A 1 372 ? 20.376 12.296 -18.198 1.00 83.94 372 ALA A CA 1
ATOM 2872 C C . ALA A 1 372 ? 20.968 11.178 -17.322 1.00 83.94 372 ALA A C 1
ATOM 2874 O O . ALA A 1 372 ? 20.816 11.191 -16.095 1.00 83.94 372 ALA A O 1
ATOM 2875 N N . LEU A 1 373 ? 21.654 10.211 -17.941 1.00 80.38 373 LEU A N 1
ATOM 2876 C CA . LEU A 1 373 ? 22.271 9.091 -17.225 1.00 80.38 373 LEU A CA 1
ATOM 2877 C C . LEU A 1 373 ? 23.457 9.521 -16.355 1.00 80.38 373 LEU A C 1
ATOM 2879 O O . LEU A 1 373 ? 23.657 8.942 -15.290 1.00 80.38 373 LEU A O 1
ATOM 2883 N N . GLU A 1 374 ? 24.189 10.571 -16.733 1.00 78.25 374 GLU A N 1
ATOM 2884 C CA . GLU A 1 374 ? 25.309 11.102 -15.937 1.00 78.25 374 GLU A CA 1
ATOM 2885 C C . GLU A 1 374 ? 24.842 11.675 -14.594 1.00 78.25 374 GLU A C 1
ATOM 2887 O O . GLU A 1 374 ? 25.561 11.641 -13.595 1.00 78.25 374 GLU A O 1
ATOM 2892 N N . LEU A 1 375 ? 23.594 12.148 -14.546 1.00 79.69 375 LEU A N 1
ATOM 2893 C CA . LEU A 1 375 ? 22.953 12.632 -13.326 1.00 79.69 375 LEU A CA 1
ATOM 2894 C C . LEU A 1 375 ? 22.501 11.487 -12.404 1.00 79.69 375 LEU A C 1
ATOM 2896 O O . LEU A 1 375 ? 22.203 11.723 -11.230 1.00 79.69 375 LEU A O 1
ATOM 2900 N N . CYS A 1 376 ? 22.446 10.253 -12.912 1.00 76.31 376 CYS A N 1
ATOM 2901 C CA . CYS A 1 376 ? 22.041 9.052 -12.185 1.00 76.31 376 CYS A CA 1
ATOM 2902 C C . CYS A 1 376 ? 23.274 8.323 -11.618 1.00 76.31 376 CYS A C 1
ATOM 2904 O O . CYS A 1 376 ? 23.672 7.265 -12.101 1.00 76.31 376 CYS A O 1
ATOM 2906 N N . GLY A 1 377 ? 23.893 8.891 -10.578 1.00 57.19 377 GLY A N 1
ATOM 2907 C CA . GLY A 1 377 ? 25.109 8.359 -9.954 1.00 57.19 377 GLY A CA 1
ATOM 2908 C C . GLY A 1 377 ? 24.904 7.917 -8.505 1.00 57.19 377 GLY A C 1
ATOM 2909 O O . GLY A 1 377 ? 25.036 8.722 -7.589 1.00 57.19 377 GLY A O 1
ATOM 2910 N N . GLY A 1 378 ? 24.641 6.629 -8.289 1.00 48.22 378 GLY A N 1
ATOM 2911 C CA . GLY A 1 378 ? 24.721 5.978 -6.979 1.00 48.22 378 GLY A CA 1
ATOM 2912 C C . GLY A 1 378 ? 25.142 4.526 -7.171 1.00 48.22 378 GLY A C 1
ATOM 2913 O O . GLY A 1 378 ? 24.592 3.853 -8.045 1.00 48.22 378 GLY A O 1
ATOM 2914 N N . SER A 1 379 ? 26.141 4.052 -6.419 1.00 40.62 379 SER A N 1
ATOM 2915 C CA . SER A 1 379 ? 26.570 2.653 -6.507 1.00 40.62 379 SER A CA 1
ATOM 2916 C C . SER A 1 379 ? 25.423 1.719 -6.111 1.00 40.62 379 SER A C 1
ATOM 2918 O O . SER A 1 379 ? 24.592 2.033 -5.252 1.00 40.62 379 SER A O 1
ATOM 2920 N N . ILE A 1 380 ? 25.362 0.558 -6.757 1.00 42.53 380 ILE A N 1
ATOM 2921 C CA . ILE A 1 380 ? 24.553 -0.556 -6.268 1.00 42.53 380 ILE A CA 1
ATOM 2922 C C . ILE A 1 380 ? 25.312 -1.134 -5.080 1.00 42.53 380 ILE A C 1
ATOM 2924 O O . ILE A 1 380 ? 26.455 -1.558 -5.223 1.00 42.53 380 ILE A O 1
ATOM 2928 N N . ASN A 1 381 ? 24.706 -1.085 -3.896 1.00 36.62 381 ASN A N 1
ATOM 2929 C CA . ASN A 1 381 ? 25.271 -1.740 -2.728 1.00 36.62 381 ASN A CA 1
ATOM 2930 C C . ASN A 1 381 ? 25.004 -3.240 -2.898 1.00 36.62 381 ASN A C 1
ATOM 2932 O O . ASN A 1 381 ? 23.867 -3.677 -2.735 1.00 36.62 381 ASN A O 1
ATOM 2936 N N . THR A 1 382 ? 26.019 -4.006 -3.294 1.00 41.41 382 THR A N 1
ATOM 2937 C CA . THR A 1 382 ? 25.933 -5.471 -3.390 1.00 41.41 382 THR A CA 1
ATOM 2938 C C . THR A 1 382 ? 25.940 -6.141 -2.017 1.00 41.41 382 THR A C 1
ATOM 2940 O O . THR A 1 382 ? 25.636 -7.318 -1.938 1.00 41.41 382 THR A O 1
ATOM 2943 N N . AL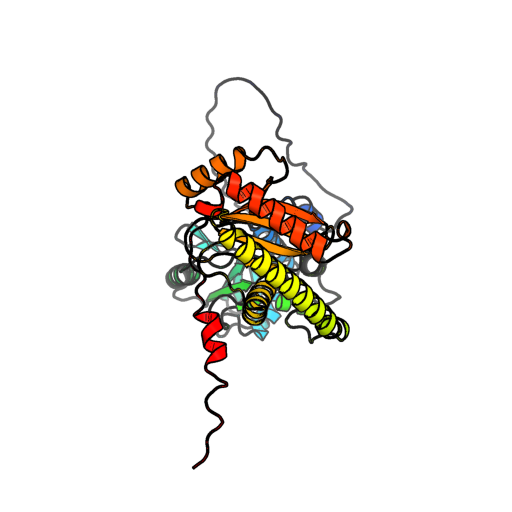A A 1 383 ? 26.152 -5.389 -0.931 1.00 37.03 383 ALA A N 1
ATOM 2944 C CA . ALA A 1 383 ? 26.221 -5.908 0.436 1.00 37.03 383 ALA A CA 1
ATOM 2945 C C . ALA A 1 383 ? 24.973 -6.687 0.914 1.00 37.03 383 ALA A C 1
ATOM 2947 O O . ALA A 1 383 ? 25.118 -7.582 1.725 1.00 37.03 383 ALA A O 1
ATOM 2948 N N . GLU A 1 384 ? 23.763 -6.423 0.396 1.00 38.44 384 GLU A N 1
ATOM 2949 C CA . GLU A 1 384 ? 22.564 -7.234 0.732 1.00 38.44 384 GLU A CA 1
ATOM 2950 C C . GLU A 1 384 ? 22.375 -8.456 -0.199 1.00 38.44 384 GLU A C 1
ATOM 2952 O O . GLU A 1 384 ? 21.482 -9.269 0.019 1.00 38.44 384 GLU A O 1
ATOM 2957 N N . ALA A 1 385 ? 23.167 -8.569 -1.271 1.00 39.03 385 ALA A N 1
ATOM 2958 C CA . ALA A 1 385 ? 23.161 -9.709 -2.193 1.00 39.03 385 ALA A CA 1
ATOM 2959 C C . ALA A 1 385 ? 24.382 -10.624 -2.006 1.00 39.03 385 ALA A C 1
ATOM 2961 O O . ALA A 1 385 ? 24.287 -11.801 -2.328 1.00 39.03 385 ALA A O 1
ATOM 2962 N N . ASP A 1 386 ? 25.492 -10.089 -1.492 1.00 35.12 386 ASP A N 1
ATOM 2963 C CA . ASP A 1 386 ? 26.716 -10.839 -1.207 1.00 35.12 386 ASP A CA 1
ATOM 2964 C C . ASP A 1 386 ? 26.608 -11.610 0.138 1.00 35.12 386 ASP A C 1
ATOM 2966 O O . ASP A 1 386 ? 27.242 -12.646 0.281 1.00 35.12 386 ASP A O 1
ATOM 2970 N N . GLU A 1 387 ? 25.707 -11.233 1.065 1.00 37.00 387 GLU A N 1
ATOM 2971 C CA . GLU A 1 387 ? 25.370 -12.048 2.263 1.00 37.00 387 GLU A CA 1
ATOM 2972 C C . GLU A 1 387 ? 24.666 -13.384 1.931 1.00 37.00 387 GLU A C 1
ATOM 2974 O O . GLU A 1 387 ? 24.490 -14.224 2.809 1.00 37.00 387 GLU A O 1
ATOM 2979 N N . ALA A 1 388 ? 24.252 -13.595 0.676 1.00 38.75 388 ALA A N 1
ATOM 2980 C CA . ALA A 1 388 ? 23.684 -14.863 0.217 1.00 38.75 388 ALA A CA 1
ATOM 2981 C C . ALA A 1 388 ? 24.712 -15.783 -0.469 1.00 38.75 388 ALA A C 1
ATOM 2983 O O . ALA A 1 388 ? 24.390 -16.944 -0.694 1.00 38.75 388 ALA A O 1
ATOM 2984 N N . ASP A 1 389 ? 25.910 -15.282 -0.804 1.00 37.19 389 ASP A N 1
ATOM 2985 C CA . ASP A 1 389 ? 26.951 -16.051 -1.508 1.00 37.19 389 ASP A CA 1
ATOM 2986 C C . ASP A 1 389 ? 28.015 -16.627 -0.538 1.00 37.19 389 ASP A C 1
ATOM 2988 O O . ASP A 1 389 ? 28.717 -17.557 -0.914 1.00 37.19 389 ASP A O 1
ATOM 2992 N N . GLU A 1 390 ? 28.121 -16.155 0.715 1.00 36.56 390 GLU A N 1
ATOM 2993 C CA . GLU A 1 390 ? 29.090 -16.694 1.702 1.00 36.56 390 GLU A CA 1
ATOM 2994 C C . GLU A 1 390 ? 28.574 -17.904 2.515 1.00 36.56 390 GLU A C 1
ATOM 2996 O O . GLU A 1 390 ? 29.272 -18.393 3.397 1.00 36.56 390 GLU A O 1
ATOM 3001 N N . ALA A 1 391 ? 27.369 -18.418 2.239 1.00 41.09 391 ALA A N 1
ATOM 3002 C CA . ALA A 1 391 ? 26.803 -19.554 2.982 1.00 41.09 391 ALA A CA 1
ATOM 3003 C C . ALA A 1 391 ? 27.031 -20.935 2.330 1.00 41.09 391 ALA A C 1
ATOM 3005 O O . ALA A 1 391 ? 26.728 -21.940 2.969 1.00 41.09 391 ALA A O 1
ATOM 3006 N N . ASP A 1 392 ? 27.570 -20.997 1.104 1.00 41.62 392 ASP A N 1
ATOM 3007 C CA . ASP A 1 392 ? 27.651 -22.241 0.314 1.00 41.62 392 ASP A CA 1
ATOM 3008 C C . ASP A 1 392 ? 29.092 -22.673 -0.065 1.00 41.62 392 ASP A C 1
ATOM 3010 O O . ASP A 1 392 ? 29.248 -23.641 -0.807 1.00 41.62 392 ASP A O 1
ATOM 3014 N N . GLU A 1 393 ? 30.152 -22.018 0.438 1.00 40.62 393 GLU A N 1
ATOM 3015 C CA . GLU A 1 393 ? 31.556 -22.395 0.132 1.00 40.62 393 GLU A CA 1
ATOM 3016 C C . GLU A 1 393 ? 32.334 -23.077 1.281 1.00 40.62 393 GLU A C 1
ATOM 3018 O O . GLU A 1 393 ? 33.468 -23.497 1.066 1.00 40.62 393 GLU A O 1
ATOM 3023 N N . ASP A 1 394 ? 31.731 -23.311 2.452 1.00 42.44 394 ASP A N 1
ATOM 3024 C CA . ASP A 1 394 ? 32.367 -24.075 3.542 1.00 42.44 394 ASP A CA 1
ATOM 3025 C C . ASP A 1 394 ? 31.781 -25.493 3.628 1.00 42.44 394 ASP A C 1
ATOM 3027 O O . ASP A 1 394 ? 30.998 -25.821 4.524 1.00 42.44 394 ASP A O 1
ATOM 3031 N N . GLY A 1 395 ? 32.117 -26.346 2.659 1.00 45.06 395 GLY A N 1
ATOM 3032 C CA . GLY A 1 395 ? 31.533 -27.685 2.608 1.00 45.06 395 GLY A CA 1
ATOM 3033 C C . GLY A 1 395 ? 32.283 -28.772 1.856 1.00 45.06 395 GLY A C 1
ATOM 3034 O O . GLY A 1 395 ? 31.755 -29.873 1.815 1.00 45.06 395 GLY A O 1
ATOM 3035 N N . GLU A 1 396 ? 33.468 -28.531 1.295 1.00 46.22 396 GLU A N 1
ATOM 3036 C CA . GLU A 1 396 ? 34.302 -29.597 0.722 1.00 46.22 396 GLU A CA 1
ATOM 3037 C C . GLU A 1 396 ? 35.788 -29.250 0.894 1.00 46.22 396 GLU A C 1
ATOM 3039 O O . GLU A 1 396 ? 36.348 -28.489 0.115 1.00 46.22 396 GLU A O 1
ATOM 3044 N N . ASP A 1 397 ? 36.420 -29.778 1.946 1.00 43.41 397 ASP A N 1
ATOM 3045 C CA . ASP A 1 397 ? 37.663 -30.537 1.779 1.00 43.41 397 ASP A CA 1
ATOM 3046 C C . ASP A 1 397 ? 38.023 -31.313 3.056 1.00 43.41 397 ASP A C 1
ATOM 3048 O O . ASP A 1 397 ? 37.970 -30.821 4.185 1.00 43.41 397 ASP A O 1
ATOM 3052 N N . GLU A 1 398 ? 38.339 -32.582 2.828 1.00 47.03 398 GLU A N 1
ATOM 3053 C CA . GLU A 1 398 ? 38.620 -33.636 3.792 1.00 47.03 398 GLU A CA 1
ATOM 3054 C C . GLU A 1 398 ? 39.996 -33.475 4.466 1.00 47.03 398 GLU A C 1
ATOM 3056 O O . GLU A 1 398 ? 41.009 -33.312 3.785 1.00 47.03 398 GLU A O 1
ATOM 3061 N N . SER A 1 399 ? 40.045 -33.662 5.793 1.00 46.56 399 SER A N 1
ATOM 3062 C CA . SER A 1 399 ? 41.044 -34.508 6.483 1.00 46.56 399 SER A CA 1
ATOM 3063 C C . SER A 1 399 ? 40.650 -34.783 7.931 1.00 46.56 399 SER A C 1
ATOM 3065 O O . SER A 1 399 ? 40.516 -33.788 8.683 1.00 46.56 399 SER A O 1
#

Secondary structure (DSSP, 8-state):
--------------------------PPPPPP---SSS-GGGGGGG--SS-HHHHHHHHHHHHHHHHHH--HHHHHHHHHTT-SPTT--GGGEEEEEEEEEEEPTTS-EEEEEEEEEEGGG-EEEEEEEE-SSSPPPTTHHHHHHHHHHHH-TTS-EEEEEEESS--SSGGGEEEHHHHHHT--TT--HHHHHHHHHHHHTT-S-GGGSPPPHHHHHTHHHHHHHHHHHHHHHHHHHHHHHHHHHTT----S-TT---SHHHHHHHHHHHHHHSSEEEEE--SSS-EEEEEEEEETTEEEEEEEEEEETT-HHHHHHHHHHHTT---TT-EEEEETTEEEEEEEEEGGG--SHHHHHHHHHHHHHHHHHTTTTTT------THHHHTTTTTSSSS----

Foldseek 3Di:
DDDDDDDDDDDDDDDDDDDDDDDDDDDDDDDPDDDDDDPPCVVVVVDDDDDQVSVQLSLLVLVLVQCVVPVQLVQQLCVVLVNFFPPDHSVFFPDWDKDAQDQFPVRHGQGIKIWTQGPPRAIEIETEHEEQPDADDPCRQVVVVVRCCVVQVPHGYGYAYEACDDHPDPSRYDYPLSLLVSQDPPGDVSSVVSNVVCVVVVSNPCPPPPQDPVNVVCPVVVVVVLLLQLVLVLVLLVVQVVCVVVVDPRLDEPADDNDSVLLSVQQVVVCVVAQWRKDWFDDDFKIWMWGWGADPVGIKTKIKIKGFPVVPVSVVVLVVLVVVLPPPAQDWDDDPRMIMTMHIDHCVVPPDSVVSSVVVNVVSVSCVVSVNVVRNYHHDPCVVVVV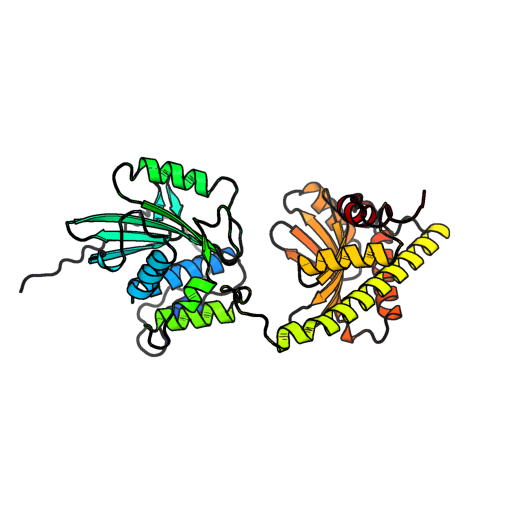VVVPPPPDDDDD

pLDDT: mean 72.6, std 20.83, range [22.19, 95.31]